Protein AF-A0AAV4JY07-F1 (afdb_monomer_lite)

Organism: NCBI:txid1093978

Radius of gyration: 46.96 Å; chains: 1; bounding box: 105×47×149 Å

Secondary structure (DSSP, 8-state):
--TTS--TTS-HHHHHHHHHHHHHHHHHHHHHHGGGSHHHHHHHTSS--------------------PPPPEEEEE---TT--HHHHHHHHHHHHHHHHHHHTT--TTTSSSEEEPPPPTT-SSPPB--GGGT--HHHHHHHHHHHHHHHHHHHHHHHHHHHHHHHHHHHHHHHHHIIIIIHHHHHHHHHHHHHHHHHHHHHHHHHH-SS-HHHHHHHHHHHTTS-HHHHHHHHHHHHHHHHHHHHHSTTHHHHHHHHHHHHHHHHHHHHHHHIIIIIHHHHHHHHHHHHHHHHHHT-----------SSTTSS--SSS--EEEEEEEEEEETTEEEEEEEEEEEEE-----PPP----PPP---------STHHHHHHHHHHHHHHHHHHHHHHHHHHHHHHHHHHHHHHHHS--GGGTTS-HHHHHHHHHHHHHT-HHHHHHHHHTTTTTSS----------

Foldseek 3Di:
DDPPDDQLLDFPLVVLLVVLLVVLLVVLVCLQCVCVPPVNVVVVPPPPPDDPDDPPPPPPDPPPPPPPDFQKWKQWDDDPPDDPVRRVVQRVLQSQLVSCQSVVHAQVPRQWWKFADDDPPDPDTDTDHVVVVPPPVVVVLVVVVVVVVVVVVVVVVVVVVVLVVVVVVLVVVLCCCSNPVQSVLSNVLSVLSCVLVVVLVVCCVPPQLDPLRVLLVQLQVLVPDDPVSSLVSLLVSLVSLQVRCVVPLCRNLVSVLVSLVSNLVSLVVSLCCLVPPVLVVLVVSLVSLVVSVCVVCPDPDPPPDDDPDPPPPDPDGDQDFGWIWIWHWDADPNDIDIDIIIITMGTDPPDDDDDDDPDDDDDDDDPPDDDDSVVSSVSSVVSSVVSVVSSVSSVVSSVSSVVVSVVSVCQQPVDDPLCVPGRSSLSSSLVSCVRRNHDVSSVSSSPPVVPPPPPDPPPPPPDD

pLDDT: mean 76.57, std 21.3, range [28.28, 97.69]

Structure (mmCIF, N/CA/C/O backbone):
data_AF-A0AAV4JY07-F1
#
_entry.id   AF-A0AAV4JY07-F1
#
loop_
_atom_site.group_PDB
_atom_site.id
_atom_site.type_symbol
_atom_site.label_atom_id
_atom_site.label_alt_id
_atom_site.label_comp_id
_atom_site.label_asym_id
_atom_site.label_entity_id
_atom_site.label_seq_id
_atom_site.pdbx_PDB_ins_code
_atom_site.Cartn_x
_atom_site.Cartn_y
_atom_site.Cartn_z
_atom_site.occupancy
_atom_site.B_iso_or_equiv
_atom_site.auth_seq_id
_atom_site.auth_comp_id
_atom_site.auth_asym_id
_atom_site.auth_atom_id
_atom_site.pdbx_PDB_model_num
ATOM 1 N N . MET A 1 1 ? -24.956 10.022 9.990 1.00 38.38 1 MET A N 1
ATOM 2 C CA . MET A 1 1 ? -24.385 9.078 10.976 1.00 38.38 1 MET A CA 1
ATOM 3 C C . MET A 1 1 ? -22.871 9.190 10.908 1.00 38.38 1 MET A C 1
ATOM 5 O O . MET A 1 1 ? -22.318 8.894 9.862 1.00 38.38 1 MET A O 1
ATOM 9 N N . TRP A 1 2 ? -22.215 9.722 11.941 1.00 38.16 2 TRP A N 1
ATOM 10 C CA . TRP A 1 2 ? -20.755 9.884 11.952 1.00 38.16 2 TRP A CA 1
ATOM 11 C C . TRP A 1 2 ? -20.093 8.589 12.451 1.00 38.16 2 TRP A C 1
ATOM 13 O O . TRP A 1 2 ? -20.262 8.271 13.629 1.00 38.16 2 TRP A O 1
ATOM 23 N N . PRO A 1 3 ? -19.309 7.867 11.629 1.00 50.62 3 PRO A N 1
ATOM 24 C CA . PRO A 1 3 ? -18.544 6.695 12.075 1.00 50.62 3 PRO A CA 1
ATOM 25 C C . PRO A 1 3 ? -17.394 7.042 13.047 1.00 50.62 3 PRO A C 1
ATOM 27 O O . PRO A 1 3 ? -16.673 6.154 13.487 1.00 50.62 3 PRO A O 1
ATOM 30 N N . PHE A 1 4 ? -17.230 8.321 13.413 1.00 55.03 4 PHE A N 1
ATOM 31 C CA . PHE A 1 4 ? -16.169 8.827 14.296 1.00 55.03 4 PHE A CA 1
ATOM 32 C C . PHE A 1 4 ? -16.618 9.143 15.719 1.00 55.03 4 PHE A C 1
ATOM 34 O O . PHE A 1 4 ? -15.862 9.757 16.476 1.00 55.03 4 PHE A O 1
ATOM 41 N N . ARG A 1 5 ? -17.841 8.770 16.110 1.00 64.25 5 ARG A N 1
ATOM 42 C CA . ARG A 1 5 ? -18.231 8.924 17.512 1.00 64.25 5 ARG A CA 1
ATOM 43 C C . ARG A 1 5 ? -17.300 8.047 18.354 1.00 64.25 5 ARG A C 1
ATOM 45 O O . ARG A 1 5 ? -17.190 6.852 18.104 1.00 64.25 5 ARG A O 1
ATOM 52 N N . GLN A 1 6 ? -16.583 8.667 19.292 1.00 72.50 6 GLN A N 1
ATOM 53 C CA . GLN A 1 6 ? -15.641 7.977 20.171 1.00 72.50 6 GLN A CA 1
ATOM 54 C C . GLN A 1 6 ? -16.401 6.923 20.975 1.00 72.50 6 GLN A C 1
ATOM 56 O O . GLN A 1 6 ? -17.137 7.271 21.898 1.00 72.50 6 GLN A O 1
ATOM 61 N N . SER A 1 7 ? -16.232 5.653 20.611 1.00 79.56 7 SER A N 1
ATOM 62 C CA . SER A 1 7 ? -16.696 4.555 21.449 1.00 79.56 7 SER A CA 1
ATOM 63 C C . SER A 1 7 ? -15.873 4.565 22.736 1.00 79.56 7 SER A C 1
ATOM 65 O O . SER A 1 7 ? -14.641 4.571 22.697 1.00 79.56 7 SER A O 1
ATOM 67 N N . LEU A 1 8 ? -16.562 4.619 23.873 1.00 82.25 8 LEU A N 1
ATOM 68 C CA . LEU A 1 8 ? -15.958 4.525 25.203 1.00 82.25 8 LEU A CA 1
ATOM 69 C C . LEU A 1 8 ? -15.681 3.065 25.577 1.00 82.25 8 LEU A C 1
ATOM 71 O O . LEU A 1 8 ? -14.914 2.807 26.498 1.00 82.25 8 LEU A O 1
ATOM 75 N N . GLY A 1 9 ? -16.272 2.115 24.847 1.00 79.00 9 GLY A N 1
ATOM 76 C CA . GLY A 1 9 ? -15.991 0.682 24.948 1.00 79.00 9 GLY A CA 1
ATOM 77 C C . GLY A 1 9 ? -14.680 0.240 24.291 1.00 79.00 9 GLY A C 1
ATOM 78 O O . GLY A 1 9 ? -14.497 -0.952 24.064 1.00 79.00 9 GLY A O 1
ATOM 79 N N . VAL A 1 10 ? -13.782 1.173 23.965 1.00 85.88 10 VAL A N 1
ATOM 80 C CA . VAL A 1 10 ? -12.578 0.940 23.163 1.00 85.88 10 VAL A CA 1
ATOM 81 C C . VAL A 1 10 ? -11.390 1.687 23.790 1.00 85.88 10 VAL A C 1
ATOM 83 O O . VAL A 1 10 ? -11.522 2.851 24.183 1.00 85.88 10 VAL A O 1
ATOM 86 N N . ASP A 1 11 ? -10.227 1.037 23.909 1.00 86.69 11 ASP A N 1
ATOM 87 C CA . ASP A 1 11 ? -9.063 1.643 24.573 1.00 86.69 11 ASP A CA 1
ATOM 88 C C . ASP A 1 11 ? -8.342 2.683 23.689 1.00 86.69 11 ASP A C 1
ATOM 90 O O . ASP A 1 11 ? -8.709 2.949 22.540 1.00 86.69 11 ASP A O 1
ATOM 94 N N . HIS A 1 12 ? -7.309 3.338 24.230 1.00 88.19 12 HIS A N 1
ATOM 95 C CA . HIS A 1 12 ? -6.540 4.324 23.464 1.00 88.19 12 HIS A CA 1
ATOM 96 C C . HIS A 1 12 ? -5.819 3.697 22.256 1.00 88.19 12 HIS A C 1
ATOM 98 O O . HIS A 1 12 ? -5.736 4.323 21.198 1.00 88.19 12 HIS A O 1
ATOM 104 N N . VAL A 1 13 ? -5.284 2.482 22.382 1.00 90.38 13 VAL A N 1
ATOM 105 C CA . VAL A 1 13 ? -4.519 1.834 21.302 1.00 90.38 13 VAL A CA 1
ATOM 106 C C . VAL A 1 13 ? -5.425 1.514 20.123 1.00 90.38 13 VAL A C 1
ATOM 108 O O . VAL A 1 13 ? -5.080 1.776 18.972 1.00 90.38 13 VAL A O 1
ATOM 111 N N . ASP A 1 14 ? -6.639 1.064 20.401 1.00 88.25 14 ASP A N 1
ATOM 112 C CA . ASP A 1 14 ? -7.636 0.866 19.371 1.00 88.25 14 ASP A CA 1
ATOM 113 C C . ASP A 1 14 ? -7.929 2.177 18.640 1.00 88.25 14 ASP A C 1
ATOM 115 O O . ASP A 1 14 ? -8.039 2.174 17.415 1.00 88.25 14 ASP A O 1
ATOM 119 N N . ARG A 1 15 ? -8.015 3.321 19.336 1.00 88.00 15 ARG A N 1
ATOM 120 C CA . ARG A 1 15 ? -8.196 4.621 18.663 1.00 88.00 15 ARG A CA 1
ATOM 121 C C . ARG A 1 15 ? -7.099 4.871 17.631 1.00 88.00 15 ARG A C 1
ATOM 123 O O . ARG A 1 15 ? -7.445 5.274 16.520 1.00 88.00 15 ARG A O 1
ATOM 130 N N . CYS A 1 16 ? -5.839 4.564 17.948 1.00 91.00 16 CYS A N 1
ATOM 131 C CA . CYS A 1 16 ? -4.721 4.642 17.002 1.00 91.00 16 CYS A CA 1
ATOM 132 C C . CYS A 1 16 ? -4.945 3.753 15.769 1.00 91.00 16 CYS A C 1
ATOM 134 O O . CYS A 1 16 ? -4.700 4.207 14.655 1.00 91.00 16 CYS A O 1
ATOM 136 N N . ASN A 1 17 ? -5.507 2.550 15.931 1.00 92.06 17 ASN A N 1
ATOM 137 C CA . ASN A 1 17 ? -5.875 1.699 14.793 1.00 92.06 17 ASN A CA 1
ATOM 138 C C . ASN A 1 17 ? -6.941 2.354 13.889 1.00 92.06 17 ASN A C 1
ATOM 140 O O . ASN A 1 17 ? -6.864 2.235 12.672 1.00 92.06 17 ASN A O 1
ATOM 144 N N . THR A 1 18 ? -7.905 3.107 14.444 1.00 91.56 18 THR A N 1
ATOM 145 C CA . THR A 1 18 ? -8.850 3.908 13.623 1.00 91.56 18 THR A CA 1
ATOM 146 C C . THR A 1 18 ? -8.120 4.916 12.754 1.00 91.56 18 THR A C 1
ATOM 148 O O . THR A 1 18 ? -8.423 5.055 11.574 1.00 91.56 18 THR A O 1
ATOM 151 N N . TRP A 1 19 ? -7.180 5.644 13.358 1.00 93.25 19 TRP A N 1
ATOM 152 C CA . TRP A 1 19 ? -6.409 6.666 12.664 1.00 93.25 19 TRP A CA 1
ATOM 153 C C . TRP A 1 19 ? -5.529 6.048 11.586 1.00 93.25 19 TRP A C 1
ATOM 155 O O . TRP A 1 19 ? -5.430 6.615 10.505 1.00 93.25 19 TRP A O 1
ATOM 165 N N . ALA A 1 20 ? -4.974 4.863 11.837 1.00 94.62 20 ALA A N 1
ATOM 166 C CA . ALA A 1 20 ? -4.243 4.098 10.840 1.00 94.62 20 ALA A CA 1
ATOM 167 C C . ALA A 1 20 ? -5.123 3.691 9.651 1.00 94.62 20 ALA A C 1
ATOM 169 O O . ALA A 1 20 ? -4.729 3.906 8.510 1.00 94.62 20 ALA A O 1
ATOM 170 N N . VAL A 1 21 ? -6.336 3.182 9.897 1.00 95.38 21 VAL A N 1
ATOM 171 C CA . VAL A 1 21 ? -7.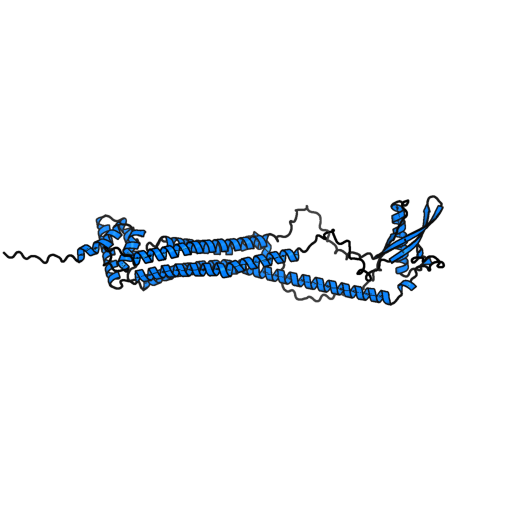299 2.874 8.825 1.00 95.38 21 VAL A CA 1
ATOM 172 C C . VAL A 1 21 ? -7.605 4.125 7.999 1.00 95.38 21 VAL A C 1
ATOM 174 O O . VAL A 1 21 ? -7.559 4.075 6.774 1.00 95.38 21 VAL A O 1
ATOM 177 N N . LEU A 1 22 ? -7.868 5.268 8.643 1.00 94.31 22 LEU A N 1
ATOM 178 C CA . LEU A 1 22 ? -8.117 6.530 7.934 1.00 94.31 22 LEU A CA 1
ATOM 179 C C . LEU A 1 22 ? -6.908 7.007 7.141 1.00 94.31 22 LEU A C 1
ATOM 181 O O . LEU A 1 22 ? -7.064 7.472 6.016 1.00 94.31 22 LEU A O 1
ATOM 185 N N . PHE A 1 23 ? -5.718 6.884 7.720 1.00 95.62 23 PHE A N 1
ATOM 186 C CA . PHE A 1 23 ? -4.469 7.206 7.054 1.00 95.62 23 PHE A CA 1
ATOM 187 C C . PHE A 1 23 ? -4.286 6.348 5.798 1.00 95.62 23 PHE A C 1
ATOM 189 O O . PHE A 1 23 ? -4.018 6.899 4.735 1.00 95.62 23 PHE A O 1
ATOM 196 N N . LEU A 1 24 ? -4.512 5.032 5.878 1.00 95.62 24 LEU A N 1
ATOM 197 C CA . LEU A 1 24 ? -4.428 4.139 4.721 1.00 95.62 24 LEU A CA 1
ATOM 198 C C . LEU A 1 24 ? -5.512 4.433 3.677 1.00 95.62 24 LEU A C 1
ATOM 200 O O . LEU A 1 24 ? -5.208 4.436 2.491 1.00 95.62 24 LEU A O 1
ATOM 204 N N . LEU A 1 25 ? -6.748 4.742 4.082 1.00 96.00 25 LEU A N 1
ATOM 205 C CA . LEU A 1 25 ? -7.805 5.149 3.145 1.00 96.00 25 LEU A CA 1
ATOM 206 C C . LEU A 1 25 ? -7.458 6.457 2.426 1.00 96.00 25 LEU A C 1
ATOM 208 O O . LEU A 1 25 ? -7.647 6.563 1.215 1.00 96.00 25 LEU A O 1
ATOM 212 N N . LEU A 1 26 ? -6.924 7.440 3.154 1.00 95.56 26 LEU A N 1
ATOM 213 C CA . LEU A 1 26 ? -6.463 8.698 2.575 1.00 95.56 26 LEU A CA 1
ATOM 214 C C . LEU A 1 26 ? -5.298 8.454 1.611 1.00 95.56 26 LEU A C 1
ATOM 216 O O . LEU A 1 26 ? -5.281 9.008 0.518 1.00 95.56 26 LEU A O 1
ATOM 220 N N . LEU A 1 27 ? -4.351 7.597 1.985 1.00 94.38 27 LEU A N 1
ATOM 221 C CA . LEU A 1 27 ? -3.203 7.240 1.157 1.00 94.38 27 LEU A CA 1
ATOM 222 C C . LEU A 1 27 ? -3.625 6.468 -0.102 1.00 94.38 27 LEU A C 1
ATOM 224 O O . LEU A 1 27 ? -3.114 6.745 -1.185 1.00 94.38 27 LEU A O 1
ATOM 228 N N . ALA A 1 28 ? -4.596 5.557 0.007 1.00 94.62 28 ALA A N 1
ATOM 229 C CA . ALA A 1 28 ? -5.207 4.869 -1.128 1.00 94.62 28 ALA A CA 1
ATOM 230 C C . ALA A 1 28 ? -5.893 5.866 -2.073 1.00 94.62 28 ALA A C 1
ATOM 232 O O . ALA A 1 28 ? -5.692 5.812 -3.282 1.00 94.62 28 ALA A O 1
ATOM 233 N N . LEU A 1 29 ? -6.641 6.831 -1.529 1.00 94.44 29 LEU A N 1
ATOM 234 C CA . LEU A 1 29 ? -7.277 7.880 -2.322 1.00 94.44 29 LEU A CA 1
ATOM 235 C C . LEU A 1 29 ? -6.239 8.767 -3.023 1.00 94.44 29 LEU A C 1
ATOM 237 O O . LEU A 1 29 ? -6.360 9.016 -4.217 1.00 94.44 29 LEU A O 1
ATOM 241 N N . ILE A 1 30 ? -5.203 9.216 -2.310 1.00 92.88 30 ILE A N 1
ATOM 242 C CA . ILE A 1 30 ? -4.130 10.043 -2.880 1.00 92.88 30 ILE A CA 1
ATOM 243 C C . ILE A 1 30 ? -3.402 9.282 -3.990 1.00 92.88 30 ILE A C 1
ATOM 245 O O . ILE A 1 30 ? -3.210 9.830 -5.070 1.00 92.88 30 ILE A O 1
ATOM 249 N N . THR A 1 31 ? -3.029 8.021 -3.756 1.00 90.75 31 THR A N 1
ATOM 250 C CA . THR A 1 31 ? -2.345 7.192 -4.764 1.00 90.75 31 THR A CA 1
ATOM 251 C C . THR A 1 31 ? -3.223 6.905 -5.979 1.00 90.75 31 THR A C 1
ATOM 253 O O . THR A 1 31 ? -2.700 6.829 -7.088 1.00 90.75 31 THR A O 1
ATOM 256 N N . TRP A 1 32 ? -4.542 6.817 -5.798 1.00 91.50 32 TRP A N 1
ATOM 257 C CA . TRP A 1 32 ? -5.497 6.657 -6.892 1.00 91.50 32 TRP A CA 1
ATOM 258 C C . TRP A 1 32 ? -5.736 7.950 -7.687 1.00 91.50 32 TRP A C 1
ATOM 260 O O . TRP A 1 32 ? -5.899 7.904 -8.904 1.00 91.50 32 TRP A O 1
ATOM 270 N N . LEU A 1 33 ? -5.713 9.113 -7.027 1.00 88.75 33 LEU A N 1
ATOM 271 C CA . LEU A 1 33 ? -5.883 10.425 -7.665 1.00 88.75 33 LEU A CA 1
ATOM 272 C C . LEU A 1 33 ? -4.603 10.950 -8.330 1.00 88.75 33 LEU A C 1
ATOM 274 O O . LEU A 1 33 ? -4.684 11.748 -9.262 1.00 88.75 33 LEU A O 1
ATOM 278 N N . LEU A 1 34 ? -3.426 10.512 -7.880 1.00 84.62 34 LEU A N 1
ATOM 279 C CA . LEU A 1 34 ? -2.129 10.929 -8.418 1.00 84.62 34 LEU A CA 1
ATOM 280 C C . LEU A 1 34 ? -2.011 10.830 -9.956 1.00 84.62 34 LEU A C 1
ATOM 282 O O . LEU A 1 34 ? -1.592 11.813 -10.574 1.00 84.62 34 LEU A O 1
ATOM 286 N N . PRO A 1 35 ? -2.408 9.720 -10.609 1.00 72.25 35 PRO A N 1
ATOM 287 C CA . PRO A 1 35 ? -2.350 9.610 -12.068 1.00 72.25 35 PRO A CA 1
ATOM 288 C C . PRO A 1 35 ? -3.361 10.482 -12.819 1.00 72.25 35 PRO A C 1
ATOM 290 O O . PRO A 1 35 ? -3.183 10.722 -14.011 1.00 72.25 35 PRO A O 1
ATOM 293 N N . LEU A 1 36 ? -4.403 10.981 -12.146 1.00 72.75 36 LEU A N 1
ATOM 294 C CA . LEU A 1 36 ? -5.346 11.947 -12.720 1.00 72.75 36 LEU A CA 1
ATOM 295 C C . LEU A 1 36 ? -4.793 13.378 -12.687 1.00 72.75 36 LEU A C 1
ATOM 297 O O . LEU A 1 36 ? -5.422 14.295 -13.218 1.00 72.75 36 LEU A O 1
ATOM 301 N N . SER A 1 37 ? -3.624 13.591 -12.074 1.00 70.94 37 SER A N 1
ATOM 302 C CA . SER A 1 37 ? -2.978 14.895 -12.099 1.00 70.94 37 SER A CA 1
ATOM 303 C C . SER A 1 37 ? -2.562 15.260 -13.537 1.00 70.94 37 SER A C 1
ATOM 305 O O . SER A 1 37 ? -2.069 14.412 -14.290 1.00 70.94 37 SER A O 1
ATOM 307 N N . PRO A 1 38 ? -2.728 16.529 -13.952 1.00 54.84 38 PRO A N 1
ATOM 308 C CA . PRO A 1 38 ? -2.446 16.974 -15.322 1.00 54.84 38 PRO A CA 1
ATOM 309 C C . PRO A 1 38 ? -0.973 16.800 -15.733 1.00 54.84 38 PRO A C 1
ATOM 311 O O . PRO A 1 38 ? -0.657 16.820 -16.920 1.00 54.84 38 PRO A O 1
ATOM 314 N N . VAL A 1 39 ? -0.077 16.587 -14.764 1.00 56.75 39 VAL A N 1
ATOM 315 C CA . VAL A 1 39 ? 1.349 16.309 -14.982 1.00 56.75 39 VAL A CA 1
ATOM 316 C C . VAL A 1 39 ? 1.583 14.876 -15.487 1.00 56.75 39 VAL A C 1
ATOM 318 O O . VAL A 1 39 ? 2.542 14.637 -16.212 1.00 56.75 39 VAL A O 1
ATOM 321 N N . SER A 1 40 ? 0.702 13.928 -15.153 1.00 49.69 40 SER A N 1
ATOM 322 C CA . SER A 1 40 ? 0.804 12.517 -15.558 1.00 49.69 40 SER A CA 1
ATOM 323 C C . SER A 1 40 ? 0.053 12.218 -16.860 1.00 49.69 40 SER A C 1
ATOM 325 O O . SER A 1 40 ? 0.485 11.381 -17.654 1.00 49.69 40 SER A O 1
ATOM 327 N N . LEU A 1 41 ? -1.054 12.925 -17.120 1.00 45.41 41 LEU A N 1
ATOM 328 C CA . LEU A 1 41 ? -1.885 12.709 -18.312 1.00 45.41 41 LEU A CA 1
ATOM 329 C C . LEU A 1 41 ? -1.154 13.077 -19.617 1.00 45.41 41 LEU A C 1
ATOM 331 O O . LEU A 1 41 ? -1.343 12.424 -20.641 1.00 45.41 41 LEU A O 1
ATOM 335 N N . SER A 1 42 ? -0.264 14.073 -19.569 1.00 44.00 42 SER A N 1
ATOM 336 C CA . SER A 1 42 ? 0.594 14.463 -20.697 1.00 44.00 42 SER A CA 1
ATOM 337 C C . SER A 1 42 ? 1.643 13.401 -21.063 1.00 44.00 42 SER A C 1
ATOM 339 O O . SER A 1 42 ? 2.140 13.405 -22.187 1.00 44.00 42 SER A O 1
ATOM 341 N N . GLN A 1 43 ? 1.946 12.463 -20.157 1.00 47.09 43 GLN A N 1
ATOM 342 C CA . GLN A 1 43 ? 2.835 11.320 -20.405 1.00 47.09 43 GLN A CA 1
ATOM 343 C C . GLN A 1 43 ? 2.080 10.056 -20.817 1.00 47.09 43 GLN A C 1
ATOM 345 O O . GLN A 1 43 ? 2.541 9.338 -21.701 1.00 47.09 43 GLN A O 1
ATOM 350 N N . ALA A 1 44 ? 0.915 9.793 -20.217 1.00 43.00 44 ALA A N 1
ATOM 351 C CA . ALA A 1 44 ? 0.084 8.639 -20.568 1.00 43.00 44 ALA A CA 1
ATOM 352 C C . ALA A 1 44 ? -0.565 8.768 -21.962 1.00 43.00 44 ALA A C 1
ATOM 354 O O . ALA A 1 44 ? -0.866 7.759 -22.593 1.00 43.00 44 ALA A O 1
ATOM 355 N N . MET A 1 45 ? -0.754 9.999 -22.458 1.00 38.91 45 MET A N 1
ATOM 356 C CA . MET A 1 45 ? -1.304 10.294 -23.790 1.00 38.91 45 MET A CA 1
ATOM 357 C C . MET A 1 45 ? -0.253 10.797 -24.793 1.00 38.91 45 MET A C 1
ATOM 359 O O . MET A 1 45 ? -0.594 11.499 -25.747 1.00 38.91 45 MET A O 1
ATOM 363 N N . ALA A 1 46 ? 1.026 10.444 -24.629 1.00 37.03 46 ALA A N 1
ATOM 364 C CA . ALA A 1 46 ? 1.959 10.549 -25.749 1.00 37.03 46 ALA A CA 1
ATOM 365 C C . ALA A 1 46 ? 1.513 9.546 -26.844 1.00 37.03 46 ALA A C 1
ATOM 367 O O . ALA A 1 46 ? 1.294 8.370 -26.539 1.00 37.03 46 ALA A O 1
ATOM 368 N N . PRO A 1 47 ? 1.316 9.975 -28.103 1.00 40.34 47 PRO A N 1
ATOM 369 C CA . PRO A 1 47 ? 0.586 9.212 -29.112 1.00 40.34 47 PRO A CA 1
ATOM 370 C C . PRO A 1 47 ? 1.418 8.029 -29.631 1.00 40.34 47 PRO A C 1
ATOM 372 O O . PRO A 1 47 ? 2.118 8.131 -30.631 1.00 40.34 47 PRO A O 1
ATOM 375 N N . GLY A 1 48 ? 1.339 6.894 -28.937 1.00 38.75 48 GLY A N 1
ATOM 376 C CA . GLY A 1 48 ? 1.742 5.571 -29.435 1.00 38.75 48 GLY A CA 1
ATOM 377 C C . GLY A 1 48 ? 0.548 4.666 -29.758 1.00 38.75 48 GLY A C 1
ATOM 378 O O . GLY A 1 48 ? 0.672 3.732 -30.543 1.00 38.75 48 GLY A O 1
ATOM 379 N N . TYR A 1 49 ? -0.632 4.982 -29.219 1.00 35.84 49 TYR A N 1
ATOM 380 C CA . TYR A 1 49 ? -1.893 4.328 -29.557 1.00 35.84 49 TYR A CA 1
ATOM 381 C C . TYR A 1 49 ? -2.505 4.984 -30.799 1.00 35.84 49 TYR A C 1
ATOM 383 O O . TYR A 1 49 ? -3.535 5.651 -30.733 1.00 35.84 49 TYR A O 1
ATOM 391 N N . THR A 1 50 ? -1.874 4.790 -31.957 1.00 36.00 50 THR A N 1
ATOM 392 C CA . THR A 1 50 ? -2.684 4.682 -33.172 1.00 36.00 50 THR A CA 1
ATOM 393 C C . THR A 1 50 ? -3.146 3.241 -33.250 1.00 36.00 50 THR A C 1
ATOM 395 O O . THR A 1 50 ? -2.373 2.300 -33.070 1.00 36.00 50 THR A O 1
ATOM 398 N N . ALA A 1 51 ? -4.458 3.097 -33.402 1.00 36.69 51 ALA A N 1
ATOM 399 C CA . ALA A 1 51 ? -5.137 1.848 -33.657 1.00 36.69 51 ALA A CA 1
ATOM 400 C C . ALA A 1 51 ? -4.353 0.993 -34.659 1.00 36.69 51 ALA A C 1
ATOM 402 O O . ALA A 1 51 ? -3.714 1.530 -35.561 1.00 36.69 51 ALA A O 1
ATOM 403 N N . LYS A 1 52 ? -4.471 -0.332 -34.524 1.00 36.12 52 LYS A N 1
ATOM 404 C CA . LYS A 1 52 ? -4.277 -1.283 -35.623 1.00 36.12 52 LYS A CA 1
ATOM 405 C C . LYS A 1 52 ? -4.971 -0.739 -36.880 1.00 36.12 52 LYS A C 1
ATOM 407 O O . LYS A 1 52 ? -6.152 -0.994 -37.090 1.00 36.12 52 LYS A O 1
ATOM 412 N N . SER A 1 53 ? -4.259 0.027 -37.692 1.00 33.22 53 SER A N 1
ATOM 413 C CA . SER A 1 53 ? -4.573 0.200 -39.092 1.00 33.22 53 SER A CA 1
ATOM 414 C C . SER A 1 53 ? -4.031 -1.043 -39.772 1.00 33.22 53 SER A C 1
ATOM 416 O O . SER A 1 53 ? -2.858 -1.398 -39.651 1.00 33.22 53 SER A O 1
ATOM 418 N N . GLU A 1 54 ? -4.943 -1.763 -40.410 1.00 31.42 54 GLU A N 1
ATOM 419 C CA . GLU A 1 54 ? -4.624 -2.833 -41.340 1.00 31.42 54 GLU A CA 1
ATOM 420 C C . GLU A 1 54 ? -3.513 -2.381 -42.301 1.00 31.42 54 GLU A C 1
ATOM 422 O O . GLU A 1 54 ? -3.461 -1.201 -42.672 1.00 31.42 54 GLU A O 1
ATOM 427 N N . PRO A 1 55 ? -2.616 -3.288 -42.719 1.00 33.56 55 PRO A N 1
ATOM 428 C CA . PRO A 1 55 ? -1.592 -2.949 -43.685 1.00 33.56 55 PRO A CA 1
ATOM 429 C C . PRO A 1 55 ? -2.282 -2.651 -45.016 1.00 33.56 55 PRO A C 1
ATOM 431 O O . PRO A 1 55 ? -2.625 -3.556 -45.776 1.00 33.56 55 PRO A O 1
ATOM 434 N N . ILE A 1 56 ? -2.489 -1.366 -45.305 1.00 30.38 56 ILE A N 1
ATOM 435 C CA . ILE A 1 56 ? -2.759 -0.913 -46.661 1.00 30.38 56 ILE A CA 1
ATOM 436 C C . ILE A 1 56 ? -1.505 -1.257 -47.452 1.00 30.38 56 ILE A C 1
ATOM 438 O O . ILE A 1 56 ? -0.441 -0.666 -47.281 1.00 30.38 56 ILE A O 1
ATOM 442 N N . MET A 1 57 ? -1.662 -2.280 -48.280 1.00 36.78 57 MET A N 1
ATOM 443 C CA . MET A 1 57 ? -0.733 -2.727 -49.295 1.00 36.78 57 MET A CA 1
ATOM 444 C C . MET A 1 57 ? -0.570 -1.594 -50.316 1.00 36.78 57 MET A C 1
ATOM 446 O O . MET A 1 57 ? -1.212 -1.579 -51.362 1.00 36.78 57 MET A O 1
ATOM 450 N N . SER A 1 58 ? 0.253 -0.598 -49.996 1.00 30.88 58 SER A N 1
ATOM 451 C CA . SER A 1 58 ? 0.731 0.369 -50.972 1.00 30.88 58 SER A CA 1
ATOM 452 C C . SER A 1 58 ? 1.759 -0.340 -51.846 1.00 30.88 58 SER A C 1
ATOM 454 O O . SER A 1 58 ? 2.910 -0.556 -51.466 1.00 30.88 58 SER A O 1
ATOM 456 N N . GLN A 1 59 ? 1.296 -0.750 -53.027 1.00 35.06 59 GLN A N 1
ATOM 457 C CA . GLN A 1 59 ? 2.135 -1.039 -54.182 1.00 35.06 59 GLN A CA 1
ATOM 458 C C . GLN A 1 59 ? 3.097 0.136 -54.388 1.00 35.06 59 GLN A C 1
ATOM 460 O O . GLN A 1 59 ? 2.740 1.160 -54.964 1.00 35.06 59 GLN A O 1
ATOM 465 N N . ALA A 1 60 ? 4.323 -0.012 -53.897 1.00 33.06 60 ALA A N 1
ATOM 466 C CA . ALA A 1 60 ? 5.451 0.727 -54.419 1.00 33.06 60 ALA A CA 1
ATOM 467 C C . ALA A 1 60 ? 5.790 0.090 -55.769 1.00 33.06 60 ALA A C 1
ATOM 469 O O . ALA A 1 60 ? 6.291 -1.036 -55.832 1.00 33.06 60 ALA A O 1
ATOM 470 N N . GLU A 1 61 ? 5.462 0.800 -56.847 1.00 31.28 61 GLU A N 1
ATOM 471 C CA . GLU A 1 61 ? 6.048 0.554 -58.161 1.00 31.28 61 GLU A CA 1
ATOM 472 C C . GLU A 1 61 ? 7.574 0.427 -58.017 1.00 31.28 61 GLU A C 1
ATOM 474 O O . GLU A 1 61 ? 8.184 1.154 -57.221 1.00 31.28 61 GLU A O 1
ATOM 479 N N . PRO A 1 62 ? 8.223 -0.497 -58.745 1.00 33.78 62 PRO A N 1
ATOM 480 C CA . PRO A 1 62 ? 9.658 -0.674 -58.644 1.00 33.78 62 PRO A CA 1
ATOM 481 C C . PRO A 1 62 ? 10.340 0.592 -59.160 1.00 33.78 62 PRO A C 1
ATOM 483 O O . PRO A 1 62 ? 10.443 0.812 -60.366 1.00 33.78 62 PRO A O 1
ATOM 486 N N . ALA A 1 63 ? 10.823 1.420 -58.231 1.00 34.31 63 ALA A N 1
ATOM 487 C CA . ALA A 1 63 ? 11.743 2.501 -58.527 1.00 34.31 63 ALA A CA 1
ATOM 488 C C . ALA A 1 63 ? 12.923 1.899 -59.293 1.00 34.31 63 ALA A C 1
ATOM 490 O O . ALA A 1 63 ? 13.742 1.151 -58.751 1.00 34.31 63 ALA A O 1
ATOM 491 N N . GLN A 1 64 ? 12.944 2.189 -60.589 1.00 35.50 64 GLN A N 1
ATOM 492 C CA . GLN A 1 64 ? 13.980 1.810 -61.523 1.00 35.50 64 GLN A CA 1
ATOM 493 C C . GLN A 1 64 ? 15.318 2.229 -60.910 1.00 35.50 64 GLN A C 1
ATOM 495 O O . GLN A 1 64 ? 15.602 3.411 -60.719 1.00 35.50 64 GLN A O 1
ATOM 500 N N . LYS A 1 65 ? 16.094 1.223 -60.504 1.00 35.75 65 LYS A N 1
ATOM 501 C CA . LYS A 1 65 ? 17.374 1.346 -59.813 1.00 35.75 65 LYS A CA 1
ATOM 502 C C . LYS A 1 65 ? 18.377 1.973 -60.776 1.00 35.75 65 LYS A C 1
ATOM 504 O O . LYS A 1 65 ? 19.153 1.272 -61.418 1.00 35.75 65 LYS A O 1
ATOM 509 N N . VAL A 1 66 ? 18.345 3.297 -60.899 1.00 38.91 66 VAL A N 1
ATOM 510 C CA . VAL A 1 66 ? 19.419 4.062 -61.525 1.00 38.91 66 VAL A CA 1
ATOM 511 C C . VAL A 1 66 ? 20.650 3.815 -60.654 1.00 38.91 66 VAL A C 1
ATOM 513 O O . VAL A 1 66 ? 20.772 4.374 -59.563 1.00 38.91 66 VAL A O 1
ATOM 516 N N . ARG A 1 67 ? 21.518 2.889 -61.089 1.00 41.19 67 ARG A N 1
ATOM 517 C CA . ARG A 1 67 ? 22.859 2.673 -60.532 1.00 41.19 67 ARG A CA 1
ATOM 518 C C . ARG A 1 67 ? 23.563 4.030 -60.575 1.00 41.19 67 ARG A C 1
ATOM 520 O O . ARG A 1 67 ? 24.041 4.433 -61.629 1.00 41.19 67 ARG A O 1
ATOM 527 N N . ARG A 1 68 ? 23.609 4.756 -59.455 1.00 47.53 68 ARG A N 1
ATOM 528 C CA . ARG A 1 68 ? 24.592 5.831 -59.318 1.00 47.53 68 ARG A CA 1
ATOM 529 C C . ARG A 1 68 ? 25.966 5.154 -59.305 1.00 47.53 68 ARG A C 1
ATOM 531 O O . ARG A 1 68 ? 26.140 4.227 -58.508 1.00 47.53 68 ARG A O 1
ATOM 538 N N . PRO A 1 69 ? 26.893 5.528 -60.198 1.00 56.50 69 PRO A N 1
ATOM 539 C CA . PRO A 1 69 ? 28.237 4.975 -60.174 1.00 56.50 69 PRO A CA 1
ATOM 540 C C . PRO A 1 69 ? 28.897 5.309 -58.833 1.00 56.50 69 PRO A C 1
ATOM 542 O O . PRO A 1 69 ? 28.770 6.427 -58.331 1.00 56.50 69 PRO A O 1
ATOM 545 N N . THR A 1 70 ? 29.551 4.321 -58.227 1.00 63.50 70 THR A N 1
ATOM 546 C CA . THR A 1 70 ? 30.291 4.471 -56.971 1.00 63.50 70 THR A CA 1
ATOM 547 C C . THR A 1 70 ? 31.381 5.521 -57.173 1.00 63.50 70 THR A C 1
ATOM 549 O O . THR A 1 70 ? 32.254 5.340 -58.019 1.00 63.50 70 THR A O 1
ATOM 552 N N . ARG A 1 71 ? 31.332 6.631 -56.431 1.00 80.00 71 ARG A N 1
ATOM 553 C CA . ARG A 1 71 ? 32.339 7.694 -56.524 1.00 80.00 71 ARG A CA 1
ATOM 554 C C . ARG A 1 71 ? 33.478 7.415 -55.550 1.00 80.00 71 ARG A C 1
ATOM 556 O O . ARG A 1 71 ? 33.233 7.093 -54.391 1.00 80.00 71 ARG A O 1
ATOM 563 N N . TYR A 1 72 ? 34.712 7.577 -56.004 1.00 85.06 72 TYR A N 1
ATOM 564 C CA . TYR A 1 72 ? 35.911 7.509 -55.171 1.00 85.06 72 TYR A CA 1
ATOM 565 C C . TYR A 1 72 ? 36.499 8.902 -54.967 1.00 85.06 72 TYR A C 1
ATOM 567 O O . TYR A 1 72 ? 36.339 9.756 -55.834 1.00 85.06 72 TYR A O 1
ATOM 575 N N . VAL A 1 73 ? 37.189 9.115 -53.846 1.00 90.31 73 VAL A N 1
ATOM 576 C CA . VAL A 1 73 ? 37.993 10.316 -53.558 1.00 90.31 73 VAL A CA 1
ATOM 577 C C . VAL A 1 73 ? 39.461 9.917 -53.466 1.00 90.31 73 VAL A C 1
ATOM 579 O O . VAL A 1 73 ? 39.790 8.862 -52.916 1.00 90.31 73 VAL A O 1
ATOM 582 N N . ALA A 1 74 ? 40.339 10.752 -54.023 1.00 91.50 74 ALA A N 1
ATOM 583 C CA . ALA A 1 74 ? 41.778 10.521 -54.059 1.00 91.50 74 ALA A CA 1
ATOM 584 C C . ALA A 1 74 ? 42.508 11.380 -53.021 1.00 91.50 74 ALA A C 1
ATOM 586 O O . ALA A 1 74 ? 42.457 12.604 -53.079 1.00 91.50 74 ALA A O 1
ATOM 587 N N . ASN A 1 75 ? 43.264 10.738 -52.131 1.00 92.56 75 ASN A N 1
ATOM 588 C CA . ASN A 1 75 ? 44.179 11.402 -51.206 1.00 92.56 75 ASN A CA 1
ATOM 589 C C . ASN A 1 75 ? 45.621 11.140 -51.647 1.00 92.56 75 ASN A C 1
ATOM 591 O O . ASN A 1 75 ? 46.156 10.049 -51.444 1.00 92.56 75 ASN A O 1
ATOM 595 N N . CYS A 1 76 ? 46.242 12.138 -52.277 1.00 93.38 76 CYS A N 1
ATOM 596 C CA . CYS A 1 76 ? 47.593 12.040 -52.831 1.00 93.38 76 CYS A CA 1
ATOM 597 C C . CYS A 1 76 ? 48.664 12.603 -51.898 1.00 93.38 76 CYS A C 1
ATOM 599 O O . CYS A 1 76 ? 48.497 13.690 -51.336 1.00 93.38 76 CYS A O 1
ATOM 601 N N . TRP A 1 77 ? 49.793 11.898 -51.811 1.00 93.50 77 TRP A N 1
ATOM 602 C CA . TRP A 1 77 ? 50.994 12.329 -51.104 1.00 93.50 77 TRP A CA 1
ATOM 603 C C . TRP A 1 77 ? 51.708 13.424 -51.903 1.00 93.50 77 TRP A C 1
ATOM 605 O O . TRP A 1 77 ? 52.513 13.145 -52.788 1.00 93.50 77 TRP A O 1
ATOM 615 N N . CYS A 1 78 ? 51.386 14.683 -51.609 1.00 91.56 78 CYS A N 1
ATOM 616 C CA . CYS A 1 78 ? 51.960 15.838 -52.299 1.00 91.56 78 CYS A CA 1
ATOM 617 C C . CYS A 1 78 ? 53.282 16.296 -51.642 1.00 91.56 78 CYS A C 1
ATOM 619 O O . CYS A 1 78 ? 53.444 16.142 -50.430 1.00 91.56 78 CYS A O 1
ATOM 621 N N . PRO A 1 79 ? 54.225 16.897 -52.392 1.00 90.12 79 PRO A N 1
ATOM 622 C CA . PRO A 1 79 ? 55.458 17.449 -51.836 1.00 90.12 79 PRO A CA 1
ATOM 623 C C . PRO A 1 79 ? 55.190 18.619 -50.885 1.00 90.12 79 PRO A C 1
ATOM 625 O O . PRO A 1 79 ? 54.249 19.385 -51.086 1.00 90.12 79 PRO A O 1
ATOM 628 N N . ALA A 1 80 ? 56.070 18.822 -49.903 1.00 88.38 80 ALA A N 1
ATOM 629 C CA . ALA A 1 80 ? 55.916 19.873 -48.892 1.00 88.38 80 ALA A CA 1
ATOM 630 C C . ALA A 1 80 ? 55.879 21.302 -49.475 1.00 88.38 80 ALA A C 1
ATOM 632 O O . ALA A 1 80 ? 55.308 22.202 -48.871 1.00 88.38 80 ALA A O 1
ATOM 633 N N . GLN A 1 81 ? 56.460 21.515 -50.660 1.00 90.25 81 GLN A N 1
ATOM 634 C CA . GLN A 1 81 ? 56.444 22.799 -51.364 1.00 90.25 81 GLN A CA 1
ATOM 635 C C . GLN A 1 81 ? 55.110 23.129 -52.066 1.00 90.25 81 GLN A C 1
ATOM 637 O O . GLN A 1 81 ? 54.971 24.215 -52.629 1.00 90.25 81 GLN A O 1
ATOM 642 N N . PHE A 1 82 ? 54.134 22.213 -52.090 1.00 91.12 82 PHE A N 1
ATOM 643 C CA . PHE A 1 82 ? 52.827 22.477 -52.697 1.00 91.12 82 PHE A CA 1
ATOM 644 C C . PHE A 1 82 ? 51.960 23.352 -51.784 1.00 91.12 82 PHE A C 1
ATOM 646 O O . PHE A 1 82 ? 51.842 23.116 -50.586 1.00 91.12 82 PHE A O 1
ATOM 653 N N . THR A 1 83 ? 51.298 24.353 -52.368 1.00 90.88 83 THR A N 1
ATOM 654 C CA . THR A 1 83 ? 50.268 25.136 -51.674 1.00 90.88 83 THR A CA 1
ATOM 655 C C . THR A 1 83 ? 48.979 24.319 -51.564 1.00 90.88 83 THR A C 1
ATOM 657 O O . THR A 1 83 ? 48.771 23.372 -52.324 1.00 90.88 83 THR A O 1
ATOM 660 N N . ALA A 1 84 ? 48.061 24.722 -50.681 1.00 88.12 84 ALA A N 1
ATOM 661 C CA . ALA A 1 84 ? 46.762 24.057 -50.538 1.00 88.12 84 ALA A CA 1
ATOM 662 C C . ALA A 1 84 ? 45.986 23.953 -51.869 1.00 88.12 84 ALA A C 1
ATOM 664 O O . ALA A 1 84 ? 45.347 22.939 -52.134 1.00 88.12 84 ALA A O 1
ATOM 665 N N . ALA A 1 85 ? 46.101 24.958 -52.746 1.00 87.69 85 ALA A N 1
ATOM 666 C CA . ALA A 1 85 ? 45.488 24.932 -54.073 1.00 87.69 85 ALA A CA 1
ATOM 667 C C . ALA A 1 85 ? 46.116 23.867 -54.994 1.00 87.69 85 ALA A C 1
ATOM 669 O O . ALA A 1 85 ? 45.393 23.176 -55.709 1.00 87.69 85 ALA A O 1
ATOM 670 N N . HIS A 1 86 ? 47.443 23.686 -54.955 1.00 89.31 86 HIS A N 1
ATOM 671 C CA . HIS A 1 86 ? 48.119 22.624 -55.711 1.00 89.31 86 HIS A CA 1
ATOM 672 C C . HIS A 1 86 ? 47.757 21.229 -55.186 1.00 89.31 86 HIS A C 1
ATOM 674 O O . HIS A 1 86 ? 47.578 20.309 -55.984 1.00 89.31 86 HIS A O 1
ATOM 680 N N . VAL A 1 87 ? 47.599 21.074 -53.868 1.00 90.31 87 VAL A N 1
ATOM 681 C CA . VAL A 1 87 ? 47.134 19.822 -53.250 1.00 90.31 87 VAL A CA 1
ATOM 682 C C . VAL A 1 87 ? 45.705 19.501 -53.697 1.00 90.31 87 VAL A C 1
ATOM 684 O O . VAL A 1 87 ? 45.467 18.416 -54.220 1.00 90.31 87 VAL A O 1
ATOM 687 N N . ALA A 1 88 ? 44.782 20.464 -53.597 1.00 89.44 88 ALA A N 1
ATOM 688 C CA . ALA A 1 88 ? 43.392 20.286 -54.018 1.00 89.44 88 ALA A CA 1
ATOM 689 C C . ALA A 1 88 ? 43.267 19.970 -55.519 1.00 89.44 88 ALA A C 1
ATOM 691 O O . ALA A 1 88 ? 42.515 19.076 -55.904 1.00 89.44 88 ALA A O 1
ATOM 692 N N . TYR A 1 89 ? 44.044 20.650 -56.370 1.00 91.88 89 TYR A N 1
ATOM 693 C CA . TYR A 1 89 ? 44.111 20.339 -57.800 1.00 91.88 89 TYR A CA 1
ATOM 694 C C . TYR A 1 89 ? 44.601 18.907 -58.047 1.00 91.88 89 TYR A C 1
ATOM 696 O O . TYR A 1 89 ? 44.028 18.189 -58.862 1.00 91.88 89 TYR A O 1
ATOM 704 N N . THR A 1 90 ? 45.636 18.477 -57.320 1.00 91.50 90 THR A N 1
ATOM 705 C CA . THR A 1 90 ? 46.205 17.128 -57.438 1.00 91.50 90 THR A CA 1
ATOM 706 C C . THR A 1 90 ? 45.189 16.059 -57.045 1.00 91.50 90 THR A C 1
ATOM 708 O O . THR A 1 90 ? 44.988 15.107 -57.793 1.00 91.50 90 THR A O 1
ATOM 711 N N . HIS A 1 91 ? 44.498 16.239 -55.915 1.00 92.81 91 HIS A N 1
ATOM 712 C CA . HIS A 1 91 ? 43.423 15.339 -55.485 1.00 92.81 91 HIS A CA 1
ATOM 713 C C . HIS A 1 91 ? 42.311 15.272 -56.532 1.00 92.81 91 HIS A C 1
ATOM 715 O O . HIS A 1 91 ? 41.968 14.180 -56.974 1.00 92.81 91 HIS A O 1
ATOM 721 N N . GLY A 1 92 ? 41.824 16.421 -57.009 1.00 90.19 92 GLY A N 1
ATOM 722 C CA . GLY A 1 92 ? 40.732 16.480 -57.982 1.00 90.19 92 GLY A CA 1
ATOM 723 C C . GLY A 1 92 ? 41.070 15.865 -59.345 1.00 90.19 92 GLY A C 1
ATOM 724 O O . GLY A 1 92 ? 40.244 15.168 -59.928 1.00 90.19 92 GLY A O 1
ATOM 725 N N . VAL A 1 93 ? 42.285 16.076 -59.855 1.00 92.81 93 VAL A N 1
ATOM 726 C CA . VAL A 1 93 ? 42.722 15.525 -61.151 1.00 92.81 93 VAL A CA 1
ATOM 727 C C . VAL A 1 93 ? 42.891 14.007 -61.081 1.00 92.81 93 VAL A C 1
ATOM 729 O O . VAL A 1 93 ? 42.448 13.299 -61.987 1.00 92.81 93 VAL A O 1
ATOM 732 N N . CYS A 1 94 ? 43.476 13.494 -59.996 1.00 91.94 94 CYS A N 1
ATOM 733 C CA . CYS A 1 94 ? 43.645 12.056 -59.796 1.00 91.94 94 CYS A CA 1
ATOM 734 C C . CYS A 1 94 ? 42.309 11.360 -59.494 1.00 91.94 94 CYS A C 1
ATOM 736 O O . CYS A 1 94 ? 42.034 10.304 -60.062 1.00 91.94 94 CYS A O 1
ATOM 738 N N . GLU A 1 95 ? 41.447 11.975 -58.674 1.00 91.44 95 GLU A N 1
ATOM 739 C CA . GLU A 1 95 ? 40.060 11.547 -58.452 1.00 91.44 95 GLU A CA 1
ATOM 740 C C . GLU A 1 95 ? 39.294 11.461 -59.777 1.00 91.44 95 GLU A C 1
ATOM 742 O O . GLU A 1 95 ? 38.649 10.451 -60.065 1.00 91.44 95 GLU A O 1
ATOM 747 N N . GLY A 1 96 ? 39.378 12.515 -60.593 1.00 88.25 96 GLY A N 1
ATOM 748 C CA . GLY A 1 96 ? 38.710 12.592 -61.886 1.00 88.25 96 GLY A CA 1
ATOM 749 C C . GLY A 1 96 ? 39.170 11.494 -62.840 1.00 88.25 96 GLY A C 1
ATOM 750 O O . GLY A 1 96 ? 38.334 10.838 -63.453 1.00 88.25 96 GLY A O 1
ATOM 751 N N . ALA A 1 97 ? 40.480 11.242 -62.920 1.00 88.69 97 ALA A N 1
ATOM 752 C CA . ALA A 1 97 ? 41.031 10.172 -63.747 1.00 88.69 97 ALA A CA 1
ATOM 753 C C . ALA A 1 97 ? 40.541 8.784 -63.317 1.00 88.69 97 ALA A C 1
ATOM 755 O O . ALA A 1 97 ? 40.118 7.994 -64.159 1.00 88.69 97 ALA A O 1
ATOM 756 N N . PHE A 1 98 ? 40.545 8.497 -62.015 1.00 87.62 98 PHE A N 1
ATOM 757 C CA . PHE A 1 98 ? 40.152 7.186 -61.500 1.00 87.62 98 PHE A CA 1
ATOM 758 C C . PHE A 1 98 ? 38.661 6.918 -61.701 1.00 87.62 98 PHE A C 1
ATOM 760 O O . PHE A 1 98 ? 38.282 5.871 -62.220 1.00 87.62 98 PHE A O 1
ATOM 767 N N . ASN A 1 99 ? 37.813 7.897 -61.373 1.00 87.75 99 ASN A N 1
ATOM 768 C CA . ASN A 1 99 ? 36.375 7.788 -61.600 1.00 87.75 99 ASN A CA 1
ATOM 769 C C . ASN A 1 99 ? 36.031 7.733 -63.099 1.00 87.75 99 ASN A C 1
ATOM 771 O O . ASN A 1 99 ? 35.085 7.048 -63.475 1.00 87.75 99 ASN A O 1
ATOM 775 N N . PHE A 1 100 ? 36.777 8.421 -63.970 1.00 84.56 100 PHE A N 1
ATOM 776 C CA . PHE A 1 100 ? 36.580 8.338 -65.421 1.00 84.56 100 PHE A CA 1
ATOM 777 C C . PHE A 1 100 ? 36.855 6.924 -65.949 1.00 84.56 100 PHE A C 1
ATOM 779 O O . PHE A 1 100 ? 36.018 6.369 -66.658 1.00 84.56 100 PHE A O 1
ATOM 786 N N . ILE A 1 101 ? 37.975 6.318 -65.542 1.00 82.81 101 ILE A N 1
ATOM 787 C CA . ILE A 1 101 ? 38.352 4.957 -65.953 1.00 82.81 101 ILE A CA 1
ATOM 788 C C . ILE A 1 101 ? 37.364 3.922 -65.396 1.00 82.81 101 ILE A C 1
ATOM 790 O O . ILE A 1 101 ? 36.910 3.050 -66.133 1.00 82.81 101 ILE A O 1
ATOM 794 N N . LEU A 1 102 ? 36.955 4.049 -64.128 1.00 79.88 102 LEU A N 1
ATOM 795 C CA . LEU A 1 102 ? 35.954 3.160 -63.519 1.00 79.88 102 LEU A CA 1
ATOM 796 C C . LEU A 1 102 ? 34.587 3.208 -64.209 1.00 79.88 102 LEU A C 1
ATOM 798 O O . LEU A 1 102 ? 33.860 2.220 -64.198 1.00 79.88 102 LEU A O 1
ATOM 802 N N . ASN A 1 103 ? 34.235 4.341 -64.814 1.00 78.62 103 ASN A N 1
ATOM 803 C CA . ASN A 1 103 ? 32.997 4.496 -65.573 1.00 78.62 103 ASN A CA 1
ATOM 804 C C . ASN A 1 103 ? 33.119 4.014 -67.034 1.00 78.62 103 ASN A C 1
ATOM 806 O O . ASN A 1 103 ? 32.251 4.324 -67.848 1.00 78.62 103 ASN A O 1
ATOM 810 N N . GLY A 1 104 ? 34.178 3.269 -67.373 1.00 75.19 104 GLY A N 1
ATOM 811 C CA . GLY A 1 104 ? 34.413 2.721 -68.712 1.00 75.19 104 GLY A CA 1
ATOM 812 C C . GLY A 1 104 ? 35.122 3.681 -69.671 1.00 75.19 104 GLY A C 1
ATOM 813 O O . GLY A 1 104 ? 35.175 3.421 -70.871 1.00 75.19 104 GLY A O 1
ATOM 814 N N . GLY A 1 105 ? 35.657 4.797 -69.168 1.00 78.44 105 GLY A N 1
ATOM 815 C CA . GLY A 1 105 ? 36.481 5.710 -69.953 1.00 78.44 105 GLY A CA 1
ATOM 816 C C . GLY A 1 105 ? 37.834 5.092 -70.314 1.00 78.44 105 GLY A C 1
ATOM 817 O O . GLY A 1 105 ? 38.431 4.351 -69.532 1.00 78.44 105 GLY A O 1
ATOM 818 N N . ASN A 1 106 ? 38.351 5.416 -71.499 1.00 80.69 106 ASN A N 1
ATOM 819 C CA . ASN A 1 106 ? 39.647 4.913 -71.941 1.00 80.69 106 ASN A CA 1
ATOM 820 C C . ASN A 1 106 ? 40.791 5.570 -71.141 1.00 80.69 106 ASN A C 1
ATOM 822 O O . ASN A 1 106 ? 40.888 6.796 -71.071 1.00 80.69 106 ASN A O 1
ATOM 826 N N . ALA A 1 107 ? 41.700 4.772 -70.572 1.00 76.56 107 ALA A N 1
ATOM 827 C CA . ALA A 1 107 ? 42.798 5.258 -69.731 1.00 76.56 107 ALA A CA 1
ATOM 828 C C . ALA A 1 107 ? 43.740 6.248 -70.447 1.00 76.56 107 ALA A C 1
ATOM 830 O O . ALA A 1 107 ? 44.364 7.085 -69.795 1.00 76.56 107 ALA A O 1
ATOM 831 N N . SER A 1 108 ? 43.829 6.199 -71.783 1.00 76.06 108 SER A N 1
ATOM 832 C CA . SER A 1 108 ? 44.616 7.159 -72.571 1.00 76.06 108 SER A CA 1
ATOM 833 C C . SER A 1 108 ? 44.003 8.561 -72.643 1.00 76.06 108 SER A C 1
ATOM 835 O O . SER A 1 108 ? 44.723 9.518 -72.921 1.00 76.06 108 SER A O 1
ATOM 837 N N . GLU A 1 109 ? 42.694 8.683 -72.413 1.00 81.56 109 GLU A N 1
ATOM 838 C CA . GLU A 1 109 ? 41.931 9.939 -72.483 1.00 81.56 109 GLU A CA 1
ATOM 839 C C . GLU A 1 109 ? 41.697 10.564 -71.101 1.00 81.56 109 GLU A C 1
ATOM 841 O O . GLU A 1 109 ? 41.184 11.678 -70.992 1.00 81.56 109 GLU A O 1
ATOM 846 N N . ALA A 1 110 ? 42.091 9.863 -70.035 1.00 84.00 110 ALA A N 1
ATOM 847 C CA . ALA A 1 110 ? 41.943 10.342 -68.674 1.00 84.00 110 ALA A CA 1
ATOM 848 C C . ALA A 1 110 ? 42.795 11.608 -68.419 1.00 84.00 110 ALA A C 1
ATOM 850 O O . ALA A 1 110 ? 43.907 11.740 -68.943 1.00 84.00 110 ALA A O 1
ATOM 851 N N . PRO A 1 111 ? 42.327 12.534 -67.557 1.00 82.69 111 PRO A N 1
ATOM 852 C CA . PRO A 1 111 ? 43.053 13.765 -67.225 1.00 82.69 111 PRO A CA 1
ATOM 853 C C . PRO A 1 111 ? 44.404 13.518 -66.527 1.00 82.69 111 PRO A C 1
ATOM 855 O O . PRO A 1 111 ? 45.251 14.412 -66.482 1.00 82.69 111 PRO A O 1
ATOM 85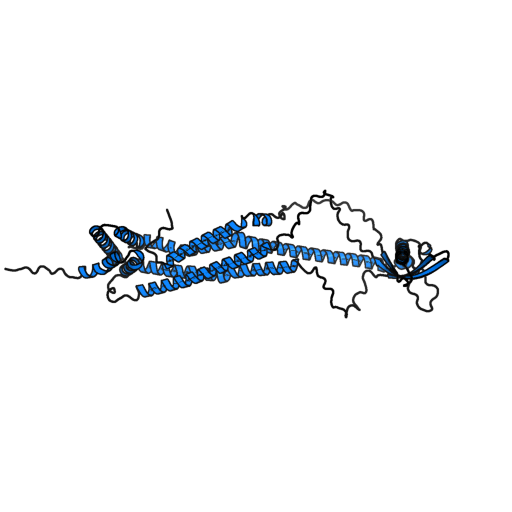8 N N . ALA A 1 112 ? 44.617 12.311 -66.001 1.00 87.25 112 ALA A N 1
ATOM 859 C CA . ALA A 1 112 ? 45.885 11.832 -65.472 1.00 87.25 112 ALA A CA 1
ATOM 860 C C . ALA A 1 112 ? 46.069 10.351 -65.798 1.00 87.25 112 ALA A C 1
ATOM 862 O O . ALA A 1 112 ? 45.099 9.605 -65.933 1.00 87.25 112 ALA A O 1
ATOM 863 N N . LYS A 1 113 ? 47.327 9.920 -65.888 1.00 86.69 113 LYS A N 1
ATOM 864 C CA . LYS A 1 113 ? 47.670 8.513 -66.080 1.00 86.69 113 LYS A CA 1
ATOM 865 C C . LYS A 1 113 ? 47.786 7.830 -64.723 1.00 86.69 113 LYS A C 1
ATOM 867 O O . LYS A 1 113 ? 48.498 8.330 -63.855 1.00 86.69 113 LYS A O 1
ATOM 872 N N . LEU A 1 114 ? 47.108 6.701 -64.548 1.00 85.88 114 LEU A N 1
ATOM 873 C CA . LEU A 1 114 ? 47.145 5.923 -63.312 1.00 85.88 114 LEU A CA 1
ATOM 874 C C . LEU A 1 114 ? 47.934 4.631 -63.521 1.00 85.88 114 LEU A C 1
ATOM 876 O O . LEU A 1 114 ? 47.753 3.959 -64.535 1.00 85.88 114 LEU A O 1
ATOM 880 N N . PHE A 1 115 ? 48.790 4.280 -62.565 1.00 82.75 115 PHE A N 1
ATOM 881 C CA . PHE A 1 115 ? 49.653 3.098 -62.632 1.00 82.75 115 PHE A CA 1
ATOM 882 C C . PHE A 1 115 ? 49.713 2.378 -61.282 1.00 82.75 115 PHE A C 1
ATOM 884 O O . PHE A 1 115 ? 49.616 3.001 -60.223 1.00 82.75 115 PHE A O 1
ATOM 891 N N . THR A 1 116 ? 49.904 1.061 -61.302 1.00 78.19 116 THR A N 1
ATOM 892 C CA . THR A 1 116 ? 50.129 0.258 -60.090 1.00 78.19 116 THR A CA 1
ATOM 893 C C . THR A 1 116 ? 51.574 0.382 -59.592 1.00 78.19 116 THR A C 1
ATOM 895 O O . THR A 1 116 ? 52.460 0.837 -60.314 1.00 78.19 116 THR A O 1
ATOM 898 N N . ILE A 1 117 ? 51.828 -0.031 -58.346 1.00 68.00 117 ILE A N 1
ATOM 899 C CA . ILE A 1 117 ? 53.136 0.090 -57.680 1.00 68.00 117 ILE A CA 1
ATOM 900 C C . ILE A 1 117 ? 54.261 -0.545 -58.519 1.00 68.00 117 ILE A C 1
ATOM 902 O O . ILE A 1 117 ? 54.194 -1.715 -58.895 1.00 68.00 117 ILE A O 1
ATOM 906 N N . ARG A 1 118 ? 55.316 0.236 -58.780 1.00 60.78 118 ARG A N 1
ATOM 907 C CA . ARG A 1 118 ? 56.502 -0.173 -59.545 1.00 60.78 118 ARG A CA 1
ATOM 908 C C . ARG A 1 118 ? 57.371 -1.114 -58.701 1.00 60.78 118 ARG A C 1
ATOM 910 O O . ARG A 1 118 ? 57.843 -0.717 -57.638 1.00 60.78 118 ARG A O 1
ATOM 917 N N . GLN A 1 119 ? 57.630 -2.334 -59.170 1.00 54.69 119 GLN A N 1
ATOM 918 C CA . GLN A 1 119 ? 58.728 -3.142 -58.625 1.00 54.69 119 GLN A CA 1
ATOM 919 C C . GLN A 1 119 ? 60.060 -2.643 -59.220 1.00 54.69 119 GLN A C 1
ATOM 921 O O . GLN A 1 119 ? 60.118 -2.368 -60.424 1.00 54.69 119 GLN A O 1
ATOM 926 N N . PRO A 1 120 ? 61.130 -2.481 -58.420 1.00 50.06 120 PRO A N 1
ATOM 927 C CA . PRO A 1 120 ? 62.415 -2.014 -58.932 1.00 50.06 120 PRO A CA 1
ATOM 928 C C . PRO A 1 120 ? 62.974 -3.003 -59.969 1.00 50.06 120 PRO A C 1
ATOM 930 O O . PRO A 1 120 ? 63.207 -4.165 -59.654 1.00 50.06 120 PRO A O 1
ATOM 933 N N . GLY A 1 121 ? 63.179 -2.533 -61.208 1.00 54.97 121 GLY A N 1
ATOM 934 C CA . GLY A 1 121 ? 63.742 -3.316 -62.322 1.00 54.97 121 GLY A CA 1
ATOM 935 C C . GLY A 1 121 ? 62.765 -3.742 -63.431 1.00 54.97 121 GLY A C 1
ATOM 936 O O . GLY A 1 121 ? 63.206 -4.356 -64.398 1.00 54.97 121 GLY A O 1
ATOM 937 N N . ALA A 1 122 ? 61.470 -3.416 -63.341 1.00 54.31 122 ALA A N 1
ATOM 938 C CA . ALA A 1 122 ? 60.481 -3.767 -64.370 1.00 54.31 122 ALA A CA 1
ATOM 939 C C . ALA A 1 122 ? 60.402 -2.738 -65.534 1.00 54.31 122 ALA A C 1
ATOM 941 O O . ALA A 1 122 ? 60.627 -1.542 -65.297 1.00 54.31 122 ALA A O 1
ATOM 942 N N . PRO A 1 123 ? 60.061 -3.166 -66.775 1.00 60.56 123 PRO A N 1
ATOM 943 C CA . PRO A 1 123 ? 59.749 -2.264 -67.893 1.00 60.56 123 PRO A CA 1
ATOM 944 C C . PRO A 1 123 ? 58.524 -1.374 -67.597 1.00 60.56 123 PRO A C 1
ATOM 946 O O . PRO A 1 123 ? 57.832 -1.577 -66.601 1.00 60.56 123 PRO A O 1
ATOM 949 N N . GLU A 1 124 ? 58.307 -0.347 -68.429 1.00 58.44 124 GLU A N 1
ATOM 950 C CA . GLU A 1 124 ? 57.294 0.713 -68.252 1.00 58.44 124 GLU A CA 1
ATOM 951 C C . GLU A 1 124 ? 55.936 0.146 -67.768 1.00 58.44 124 GLU A C 1
ATOM 953 O O . GLU A 1 124 ? 55.424 -0.792 -68.383 1.00 58.44 124 GLU A O 1
ATOM 958 N N . PRO A 1 125 ? 55.376 0.634 -66.638 1.00 60.31 125 PRO A N 1
ATOM 959 C CA . PRO A 1 125 ? 54.197 0.024 -66.030 1.00 60.31 125 PRO A CA 1
ATOM 960 C C . PRO A 1 125 ? 52.984 0.138 -66.956 1.00 60.31 125 PRO A C 1
ATOM 962 O O . PRO A 1 125 ? 52.727 1.198 -67.532 1.00 60.31 125 PRO A O 1
ATOM 965 N N . ALA A 1 126 ? 52.217 -0.949 -67.068 1.00 60.12 126 ALA A N 1
ATOM 966 C CA . ALA A 1 126 ? 50.970 -0.945 -67.819 1.00 60.12 126 ALA A CA 1
ATOM 967 C C . ALA A 1 126 ? 50.001 0.097 -67.217 1.00 60.12 126 ALA A C 1
ATOM 969 O O . ALA A 1 126 ? 49.873 0.169 -65.988 1.00 60.12 126 ALA A O 1
ATOM 970 N N . PRO A 1 127 ? 49.338 0.922 -68.046 1.00 62.53 127 PRO A N 1
ATOM 971 C CA . PRO A 1 127 ? 48.330 1.854 -67.560 1.00 62.53 127 PRO A CA 1
ATOM 972 C C . PRO A 1 127 ? 47.197 1.084 -66.875 1.00 62.53 127 PRO A C 1
ATOM 974 O O . PRO A 1 127 ? 46.786 0.021 -67.339 1.00 62.53 127 PRO A O 1
ATOM 977 N N . PHE A 1 128 ? 46.691 1.622 -65.766 1.00 63.16 128 PHE A N 1
ATOM 978 C CA . PHE A 1 128 ? 45.499 1.098 -65.109 1.00 63.16 128 PHE A CA 1
ATOM 979 C C . PHE A 1 128 ? 44.317 1.199 -66.084 1.00 63.16 128 PHE A C 1
ATOM 981 O O . PHE A 1 128 ? 43.924 2.303 -66.460 1.00 63.16 128 PHE A O 1
ATOM 988 N N . GLY A 1 129 ? 43.807 0.051 -66.532 1.00 58.66 129 GLY A N 1
ATOM 989 C CA . GLY A 1 129 ? 42.783 -0.057 -67.570 1.00 58.66 129 GLY A CA 1
ATOM 990 C C . GLY A 1 129 ? 41.562 -0.871 -67.123 1.00 58.66 129 GLY A C 1
ATOM 991 O O . GLY A 1 129 ? 41.632 -1.562 -66.101 1.00 58.66 129 GLY A O 1
ATOM 992 N N . PRO A 1 130 ? 40.452 -0.797 -67.881 1.00 54.88 130 PRO A N 1
ATOM 993 C CA . PRO A 1 130 ? 39.195 -1.491 -67.573 1.00 54.88 130 PRO A CA 1
ATOM 994 C C . PRO A 1 130 ? 39.370 -3.010 -67.403 1.00 54.88 130 PRO A C 1
ATOM 996 O O . PRO A 1 130 ? 38.729 -3.605 -66.539 1.00 54.88 130 PRO A O 1
ATOM 999 N N . ASP A 1 131 ? 40.332 -3.607 -68.108 1.00 54.53 131 ASP A N 1
ATOM 1000 C CA . ASP A 1 131 ? 40.659 -5.038 -68.065 1.00 54.53 131 ASP A CA 1
ATOM 1001 C C . ASP A 1 131 ? 41.112 -5.533 -66.671 1.00 54.53 131 ASP A C 1
ATOM 1003 O O . ASP A 1 131 ? 41.016 -6.720 -66.368 1.00 54.53 131 ASP A O 1
ATOM 1007 N N . MET A 1 132 ? 41.596 -4.640 -65.791 1.00 52.97 132 MET A N 1
ATOM 1008 C CA . MET A 1 132 ? 41.927 -4.982 -64.395 1.00 52.97 132 MET A CA 1
ATOM 1009 C C . MET A 1 132 ? 40.717 -4.913 -63.449 1.00 52.97 132 MET A C 1
ATOM 1011 O O . MET A 1 132 ? 40.771 -5.458 -62.346 1.00 52.97 132 MET A O 1
ATOM 1015 N N . VAL A 1 133 ? 39.635 -4.250 -63.864 1.00 53.00 133 VAL A N 1
ATOM 1016 C CA . VAL A 1 133 ? 38.387 -4.103 -63.097 1.00 53.00 133 VAL A CA 1
ATOM 1017 C C . VAL A 1 133 ? 37.395 -5.225 -63.441 1.00 53.00 133 VAL A C 1
ATOM 1019 O O . VAL A 1 133 ? 36.628 -5.642 -62.577 1.00 53.00 133 VAL A O 1
ATOM 1022 N N . GLU A 1 134 ? 37.472 -5.784 -64.653 1.00 47.81 134 GLU A N 1
ATOM 1023 C CA . GLU A 1 134 ? 36.623 -6.875 -65.178 1.00 47.81 134 GLU A CA 1
ATOM 1024 C C . GLU A 1 134 ? 36.951 -8.291 -64.654 1.00 47.81 134 GLU A C 1
ATOM 1026 O O . GLU A 1 134 ? 36.510 -9.299 -65.207 1.00 47.81 134 GLU A O 1
ATOM 1031 N N . SER A 1 135 ? 37.684 -8.426 -63.547 1.00 50.78 135 SER A N 1
ATOM 1032 C CA . SER A 1 135 ? 37.789 -9.732 -62.887 1.00 50.78 135 SER A CA 1
ATOM 1033 C C . SER A 1 135 ? 36.425 -10.099 -62.276 1.00 50.78 135 SER A C 1
ATOM 1035 O O . SER A 1 135 ? 36.028 -9.502 -61.273 1.00 50.78 135 SER A O 1
ATOM 1037 N N . GLU A 1 136 ? 35.754 -11.136 -62.803 1.00 54.47 136 GLU A N 1
ATOM 1038 C CA . GLU A 1 136 ? 34.484 -11.722 -62.303 1.00 54.47 136 GLU A CA 1
ATOM 1039 C C . GLU A 1 136 ? 34.436 -11.971 -60.777 1.00 54.47 136 GLU A C 1
ATOM 1041 O O . GLU A 1 136 ? 33.365 -12.163 -60.195 1.00 54.47 136 GLU A O 1
ATOM 1046 N N . ASN A 1 137 ? 35.590 -12.001 -60.108 1.00 58.59 137 ASN A N 1
ATOM 1047 C CA . ASN A 1 137 ? 35.698 -12.162 -58.660 1.00 58.59 137 ASN A CA 1
ATOM 1048 C C . ASN A 1 137 ? 35.375 -10.877 -57.869 1.00 58.59 137 ASN A C 1
ATOM 1050 O O . ASN A 1 137 ? 34.971 -10.969 -56.712 1.00 58.59 137 ASN A O 1
ATOM 1054 N N . TRP A 1 138 ? 35.526 -9.686 -58.460 1.00 53.66 138 TRP A N 1
ATOM 1055 C CA . TRP A 1 138 ? 35.297 -8.407 -57.773 1.00 53.66 138 TRP A CA 1
ATOM 1056 C C . TRP A 1 138 ? 33.807 -8.067 -57.665 1.00 53.66 138 TRP A C 1
ATOM 1058 O O . TRP A 1 138 ? 33.340 -7.651 -56.605 1.00 53.66 138 TRP A O 1
ATOM 1068 N N . GLU A 1 139 ? 33.030 -8.324 -58.721 1.00 61.34 139 GLU A N 1
ATOM 1069 C CA . GLU A 1 139 ? 31.577 -8.119 -58.691 1.00 61.34 139 GLU A CA 1
ATOM 1070 C C . GLU A 1 139 ? 30.885 -9.060 -57.692 1.00 61.34 139 GLU A C 1
ATOM 1072 O O . GLU A 1 139 ? 30.054 -8.608 -56.901 1.00 61.34 139 GLU A O 1
ATOM 1077 N N . ARG A 1 140 ? 31.297 -10.338 -57.640 1.00 66.94 140 ARG A N 1
ATOM 1078 C CA . ARG A 1 140 ? 30.795 -11.314 -56.656 1.00 66.94 140 ARG A CA 1
ATOM 1079 C C . ARG A 1 140 ? 31.120 -10.921 -55.213 1.00 66.94 140 ARG A C 1
ATOM 1081 O O . ARG A 1 140 ? 30.242 -10.995 -54.358 1.00 66.94 140 ARG A O 1
ATOM 1088 N N . ALA A 1 141 ? 32.332 -10.430 -54.943 1.00 66.25 141 ALA A N 1
ATOM 1089 C CA . ALA A 1 141 ? 32.715 -9.967 -53.607 1.00 66.25 141 ALA A CA 1
ATOM 1090 C C . ALA A 1 141 ? 31.878 -8.758 -53.140 1.00 66.25 141 ALA A C 1
ATOM 1092 O O . ALA A 1 141 ? 31.457 -8.703 -51.984 1.00 66.25 141 ALA A O 1
ATOM 1093 N N . ILE A 1 142 ? 31.570 -7.816 -54.041 1.00 69.44 142 ILE A N 1
ATOM 1094 C CA . ILE A 1 142 ? 30.705 -6.665 -53.737 1.00 69.44 142 ILE A CA 1
ATOM 1095 C C . ILE A 1 142 ? 29.257 -7.105 -53.467 1.00 69.44 142 ILE A C 1
ATOM 1097 O O . ILE A 1 142 ? 28.589 -6.528 -52.604 1.00 69.44 142 ILE A O 1
ATOM 1101 N N . GLU A 1 143 ? 28.735 -8.093 -54.199 1.00 73.25 143 GLU A N 1
ATOM 1102 C CA . GLU A 1 143 ? 27.385 -8.623 -53.963 1.00 73.25 143 GLU A CA 1
ATOM 1103 C C . GLU A 1 143 ? 27.279 -9.402 -52.645 1.00 73.25 143 GLU A C 1
ATOM 1105 O O . GLU A 1 143 ? 26.319 -9.194 -51.896 1.00 73.25 143 GLU A O 1
ATOM 1110 N N . GLU A 1 144 ? 28.280 -10.218 -52.3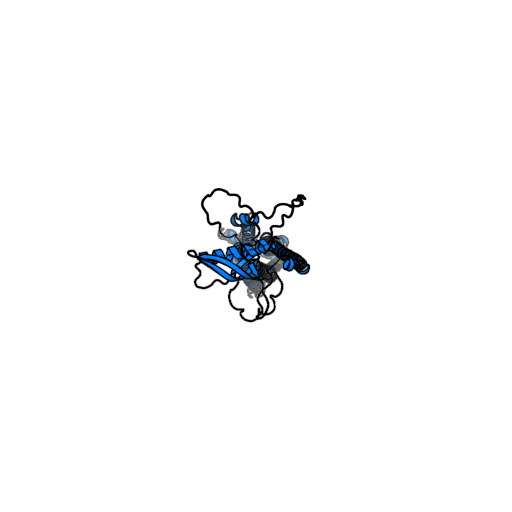06 1.00 77.94 144 GLU A N 1
ATOM 1111 C CA . GLU A 1 144 ? 28.356 -10.916 -51.017 1.00 77.94 144 GLU A CA 1
ATOM 1112 C C . GLU A 1 144 ? 28.461 -9.939 -49.838 1.00 77.94 144 GLU A C 1
ATOM 1114 O O . GLU A 1 144 ? 27.783 -10.117 -48.822 1.00 77.94 144 GLU A O 1
ATOM 1119 N N . GLU A 1 145 ? 29.236 -8.860 -49.978 1.00 74.56 145 GLU A N 1
ATOM 1120 C CA . GLU A 1 145 ? 29.363 -7.830 -48.946 1.00 74.56 145 GLU A CA 1
ATOM 1121 C C . GLU A 1 145 ? 28.053 -7.055 -48.749 1.00 74.56 145 GLU A C 1
ATOM 1123 O O . GLU A 1 145 ? 27.616 -6.852 -47.615 1.00 74.56 145 GLU A O 1
ATOM 1128 N N . LYS A 1 146 ? 27.351 -6.708 -49.836 1.00 78.50 146 LYS A N 1
ATOM 1129 C CA . LYS A 1 146 ? 26.013 -6.093 -49.762 1.00 78.50 146 LYS A CA 1
ATOM 1130 C C . LYS A 1 146 ? 25.004 -7.020 -49.089 1.00 78.50 146 LYS A C 1
ATOM 1132 O O . LYS A 1 146 ? 24.233 -6.564 -48.243 1.00 78.50 146 LYS A O 1
ATOM 1137 N N . ALA A 1 147 ? 25.022 -8.313 -49.415 1.00 79.25 147 ALA A N 1
ATOM 1138 C CA . ALA A 1 147 ? 24.165 -9.304 -48.769 1.00 79.25 147 ALA A CA 1
ATOM 1139 C C . ALA A 1 147 ? 24.497 -9.449 -47.271 1.00 79.25 147 ALA A C 1
ATOM 1141 O O . ALA A 1 147 ? 23.591 -9.500 -46.433 1.00 79.25 147 ALA A O 1
ATOM 1142 N N . ALA A 1 148 ? 25.783 -9.445 -46.908 1.00 79.44 148 ALA A N 1
ATOM 1143 C CA . ALA A 1 148 ? 26.237 -9.490 -45.521 1.00 79.44 148 ALA A CA 1
ATOM 1144 C C . ALA A 1 148 ? 25.855 -8.219 -44.743 1.00 79.44 148 ALA A C 1
ATOM 1146 O O . ALA A 1 148 ? 25.378 -8.311 -43.609 1.00 79.44 148 ALA A O 1
ATOM 1147 N N . GLN A 1 149 ? 25.997 -7.040 -45.349 1.00 81.19 149 GLN A N 1
ATOM 1148 C CA . GLN A 1 149 ? 25.635 -5.756 -44.751 1.00 81.19 149 GLN A CA 1
ATOM 1149 C C . GLN A 1 149 ? 24.119 -5.641 -44.556 1.00 81.19 149 GLN A C 1
ATOM 1151 O O . GLN A 1 149 ? 23.667 -5.262 -43.475 1.00 81.19 149 GLN A O 1
ATOM 1156 N N . GLN A 1 150 ? 23.326 -6.071 -45.540 1.00 84.19 150 GLN A N 1
ATOM 1157 C CA . GLN A 1 150 ? 21.869 -6.120 -45.426 1.00 84.19 150 GLN A CA 1
ATOM 1158 C C . GLN A 1 150 ? 21.419 -7.114 -44.342 1.00 84.19 150 GLN A C 1
ATOM 1160 O O . GLN A 1 150 ? 20.486 -6.836 -43.586 1.00 84.19 150 GLN A O 1
ATOM 1165 N N . LYS A 1 151 ? 22.106 -8.257 -44.204 1.00 85.56 151 LYS A N 1
ATOM 1166 C CA . LYS A 1 151 ? 21.844 -9.221 -43.125 1.00 85.56 151 LYS A CA 1
ATOM 1167 C C . LYS A 1 151 ? 22.172 -8.638 -41.746 1.00 85.56 151 LYS A C 1
ATOM 1169 O O . LYS A 1 151 ? 21.389 -8.834 -40.818 1.00 85.56 151 LYS A O 1
ATOM 1174 N N . ARG A 1 152 ? 23.275 -7.890 -41.609 1.00 85.50 152 ARG A N 1
ATOM 1175 C CA . ARG A 1 152 ? 23.640 -7.189 -40.362 1.00 85.50 152 ARG A CA 1
ATOM 1176 C C . ARG A 1 152 ? 22.627 -6.101 -40.000 1.00 85.50 152 ARG A C 1
ATOM 1178 O O . ARG A 1 152 ? 22.214 -6.046 -38.846 1.00 85.50 152 ARG A O 1
ATOM 1185 N N . GLN A 1 153 ? 22.172 -5.307 -40.972 1.00 84.06 153 GLN A N 1
ATOM 1186 C CA . GLN A 1 153 ? 21.129 -4.295 -40.753 1.00 84.06 153 GLN A CA 1
ATOM 1187 C C . GLN A 1 153 ? 19.828 -4.925 -40.251 1.00 84.06 153 GLN A C 1
ATOM 1189 O O . GLN A 1 153 ? 19.324 -4.517 -39.209 1.00 84.06 153 GLN A O 1
ATOM 1194 N N . ARG A 1 154 ? 19.345 -5.995 -40.899 1.00 86.25 154 ARG A N 1
ATOM 1195 C CA . ARG A 1 154 ? 18.141 -6.713 -40.441 1.00 86.25 154 ARG A CA 1
ATOM 1196 C C . ARG A 1 154 ? 18.296 -7.285 -39.032 1.00 86.25 154 ARG A C 1
ATOM 1198 O O . ARG A 1 154 ? 17.363 -7.220 -38.240 1.00 86.25 154 ARG A O 1
ATOM 1205 N N . GLN A 1 155 ? 19.467 -7.829 -38.694 1.00 85.94 155 GLN A N 1
ATOM 1206 C CA . GLN A 1 155 ? 19.738 -8.314 -37.335 1.00 85.94 155 GLN A CA 1
ATOM 1207 C C . GLN A 1 155 ? 19.742 -7.179 -36.302 1.00 85.94 155 GLN A C 1
ATOM 1209 O O . GLN A 1 155 ? 19.294 -7.377 -35.174 1.00 85.94 155 GLN A O 1
ATOM 1214 N N . GLN A 1 156 ? 20.242 -5.998 -36.669 1.00 85.19 156 GLN A N 1
ATOM 1215 C CA . GLN A 1 156 ? 20.257 -4.831 -35.792 1.00 85.19 156 GLN A CA 1
ATOM 1216 C C . GLN A 1 156 ? 18.848 -4.255 -35.594 1.00 85.19 156 GLN A C 1
ATOM 1218 O O . GLN A 1 156 ? 18.469 -3.970 -34.460 1.00 85.19 156 GLN A O 1
ATOM 1223 N N . GLU A 1 157 ? 18.047 -4.172 -36.658 1.00 85.38 157 GLU A N 1
ATOM 1224 C CA . GLU A 1 157 ? 16.637 -3.769 -36.596 1.00 85.38 157 GLU A CA 1
ATOM 1225 C C . GLU A 1 157 ? 15.809 -4.731 -35.739 1.00 85.38 157 GLU A C 1
ATOM 1227 O O . GLU A 1 157 ? 15.072 -4.284 -34.864 1.00 85.38 157 GLU A O 1
ATOM 1232 N N . GLN A 1 158 ? 15.989 -6.047 -35.907 1.00 88.38 158 GLN A N 1
ATOM 1233 C CA . GLN A 1 158 ? 15.312 -7.052 -35.080 1.00 88.38 158 GLN A CA 1
ATOM 1234 C C . GLN A 1 158 ? 15.675 -6.923 -33.596 1.00 88.38 158 GLN A C 1
ATOM 1236 O O . GLN A 1 158 ? 14.792 -6.986 -32.742 1.00 88.38 158 GLN A O 1
ATOM 1241 N N . LYS A 1 159 ? 16.957 -6.700 -33.270 1.00 86.69 159 LYS A N 1
ATOM 1242 C CA . LYS A 1 159 ? 17.387 -6.468 -31.882 1.00 86.69 159 LYS A CA 1
ATOM 1243 C C . LYS A 1 159 ? 16.773 -5.194 -31.303 1.00 86.69 159 LYS A C 1
ATOM 1245 O O . LYS A 1 159 ? 16.313 -5.217 -30.164 1.00 86.69 159 LYS A O 1
ATOM 1250 N N . LEU A 1 160 ? 16.734 -4.108 -32.078 1.00 86.06 160 LEU A N 1
ATOM 1251 C CA . LEU A 1 160 ? 16.147 -2.841 -31.643 1.00 86.06 160 LEU A CA 1
ATOM 1252 C C . LEU A 1 160 ? 14.632 -2.965 -31.433 1.00 86.06 160 LEU A C 1
ATOM 1254 O O . LEU A 1 160 ? 14.103 -2.457 -30.447 1.00 86.06 160 LEU A O 1
ATOM 1258 N N . GLN A 1 161 ? 13.935 -3.666 -32.328 1.00 87.94 161 GLN A N 1
ATOM 1259 C CA . GLN A 1 161 ? 12.504 -3.916 -32.198 1.00 87.94 161 GLN A CA 1
ATOM 1260 C C . GLN A 1 161 ? 12.203 -4.769 -30.961 1.00 87.94 161 GLN A C 1
ATOM 1262 O O . GLN A 1 161 ? 11.354 -4.392 -30.158 1.00 87.94 161 GLN A O 1
ATOM 1267 N N . GLN A 1 162 ? 12.976 -5.834 -30.727 1.00 88.56 162 GLN A N 1
ATOM 1268 C CA . GLN A 1 162 ? 12.830 -6.664 -29.532 1.00 88.56 162 GLN A CA 1
ATOM 1269 C C . GLN A 1 162 ? 13.107 -5.879 -28.235 1.00 88.56 162 GLN A C 1
ATOM 1271 O O . GLN A 1 162 ? 12.441 -6.098 -27.225 1.00 88.56 162 GLN A O 1
ATOM 1276 N N . GLN A 1 163 ? 14.068 -4.949 -28.240 1.00 85.81 163 GLN A N 1
ATOM 1277 C CA . GLN A 1 163 ? 14.313 -4.058 -27.099 1.00 85.81 163 GLN A CA 1
ATOM 1278 C C . GLN A 1 163 ? 13.142 -3.097 -26.854 1.00 85.81 163 GLN A C 1
ATOM 1280 O O . GLN A 1 163 ? 12.765 -2.885 -25.703 1.00 85.81 163 GLN A O 1
ATOM 1285 N N . ARG A 1 164 ? 12.534 -2.549 -27.916 1.00 85.31 164 ARG A N 1
ATOM 1286 C CA . ARG A 1 164 ? 11.352 -1.680 -27.803 1.00 85.31 164 ARG A CA 1
ATOM 1287 C C . ARG A 1 164 ? 10.142 -2.423 -27.250 1.00 85.31 164 ARG A C 1
ATOM 1289 O O . ARG A 1 164 ? 9.483 -1.891 -26.365 1.00 85.31 164 ARG A O 1
ATOM 1296 N N . GLU A 1 165 ? 9.891 -3.643 -27.716 1.00 89.38 165 GLU A N 1
ATOM 1297 C CA . GLU A 1 165 ? 8.792 -4.481 -27.218 1.00 89.38 165 GLU A CA 1
ATOM 1298 C C . GLU A 1 165 ? 8.963 -4.799 -25.727 1.00 89.38 165 GLU A C 1
ATOM 1300 O O . GLU A 1 165 ? 8.033 -4.603 -24.949 1.00 89.38 165 GLU A O 1
ATOM 1305 N N . ARG A 1 166 ? 10.175 -5.178 -25.289 1.00 87.56 166 ARG A N 1
ATOM 1306 C CA . ARG A 1 166 ? 10.456 -5.386 -23.855 1.00 87.56 166 ARG A CA 1
ATOM 1307 C C . ARG A 1 166 ? 10.287 -4.108 -23.037 1.00 87.56 166 ARG A C 1
ATOM 1309 O O . ARG A 1 166 ? 9.781 -4.160 -21.921 1.00 87.56 166 ARG A O 1
ATOM 1316 N N . ALA A 1 167 ? 10.711 -2.963 -23.572 1.00 83.56 167 ALA A N 1
ATOM 1317 C CA . ALA A 1 167 ? 10.552 -1.680 -22.896 1.00 83.56 167 ALA A CA 1
ATOM 1318 C C . ALA A 1 167 ? 9.076 -1.285 -22.746 1.00 83.56 167 ALA A C 1
ATOM 1320 O O . ALA A 1 167 ? 8.694 -0.780 -21.692 1.00 83.56 167 ALA A O 1
ATOM 1321 N N . GLN A 1 168 ? 8.254 -1.545 -23.766 1.00 84.94 168 GLN A N 1
ATOM 1322 C CA . GLN A 1 168 ? 6.806 -1.348 -23.700 1.00 84.94 168 GLN A CA 1
ATOM 1323 C C . GLN A 1 168 ? 6.164 -2.284 -22.677 1.00 84.94 168 GLN A C 1
ATOM 1325 O O . GLN A 1 168 ? 5.450 -1.807 -21.805 1.00 84.94 168 GLN A O 1
ATOM 1330 N N . GLU A 1 169 ? 6.498 -3.578 -22.699 1.00 88.94 169 GLU A N 1
ATOM 1331 C CA . GLU A 1 169 ? 5.971 -4.551 -21.735 1.00 88.94 169 GLU A CA 1
ATOM 1332 C C . GLU A 1 169 ? 6.314 -4.167 -20.283 1.00 88.94 169 GLU A C 1
ATOM 1334 O O . GLU A 1 169 ? 5.469 -4.256 -19.391 1.00 88.94 169 GLU A O 1
ATOM 1339 N N . LEU A 1 170 ? 7.544 -3.705 -20.035 1.00 86.50 170 LEU A N 1
ATOM 1340 C CA . LEU A 1 170 ? 7.964 -3.207 -18.723 1.00 86.50 170 LEU A CA 1
ATOM 1341 C C . LEU A 1 170 ? 7.194 -1.951 -18.308 1.00 86.50 170 LEU A C 1
ATOM 1343 O O . LEU A 1 170 ? 6.784 -1.842 -17.153 1.00 86.50 170 LEU A O 1
ATOM 1347 N N . ASN A 1 171 ? 6.980 -1.016 -19.235 1.00 84.88 171 ASN A N 1
ATOM 1348 C CA . ASN A 1 171 ? 6.230 0.204 -18.958 1.00 84.88 171 ASN A CA 1
ATOM 1349 C C . ASN A 1 171 ? 4.748 -0.093 -18.675 1.00 84.88 171 ASN A C 1
ATOM 1351 O O . ASN A 1 171 ? 4.180 0.474 -17.745 1.00 84.88 171 ASN A O 1
ATOM 1355 N N . ASP A 1 172 ? 4.144 -1.033 -19.403 1.00 86.69 172 ASP A N 1
ATOM 1356 C CA . ASP A 1 172 ? 2.765 -1.474 -19.182 1.00 86.69 172 ASP A CA 1
ATOM 1357 C C . ASP A 1 172 ? 2.615 -2.180 -17.826 1.00 86.69 172 ASP A C 1
ATOM 1359 O O . ASP A 1 172 ? 1.680 -1.895 -17.072 1.00 86.69 172 ASP A O 1
ATOM 1363 N N . LYS A 1 173 ? 3.573 -3.046 -17.458 1.00 88.31 173 LYS A N 1
ATOM 1364 C CA . LYS A 1 173 ? 3.628 -3.666 -16.121 1.00 88.31 173 LYS A CA 1
ATOM 1365 C C . LYS A 1 173 ? 3.774 -2.619 -15.021 1.00 88.31 173 LYS A C 1
ATOM 1367 O O . LYS A 1 173 ? 3.079 -2.705 -14.008 1.00 88.31 173 LYS A O 1
ATOM 1372 N N . ALA A 1 174 ? 4.641 -1.627 -15.220 1.00 87.06 174 ALA A N 1
ATOM 1373 C CA . ALA A 1 174 ? 4.835 -0.536 -14.273 1.00 87.06 174 ALA A CA 1
ATOM 1374 C C . ALA A 1 174 ? 3.557 0.295 -14.106 1.00 87.06 174 ALA A C 1
ATOM 1376 O O . ALA A 1 174 ? 3.099 0.511 -12.984 1.00 87.06 174 ALA A O 1
ATOM 1377 N N . ALA A 1 175 ? 2.931 0.691 -15.214 1.00 86.56 175 ALA A N 1
ATOM 1378 C CA . ALA A 1 175 ? 1.676 1.429 -15.209 1.00 86.56 175 ALA A CA 1
ATOM 1379 C C . ALA A 1 175 ? 0.569 0.643 -14.492 1.00 86.56 175 ALA A C 1
ATOM 1381 O O . ALA A 1 175 ? -0.095 1.184 -13.611 1.00 86.56 175 ALA A O 1
ATOM 1382 N N . TYR A 1 176 ? 0.407 -0.649 -14.790 1.00 88.94 176 TYR A N 1
ATOM 1383 C CA . TYR A 1 176 ? -0.562 -1.504 -14.102 1.00 88.94 176 TYR A CA 1
ATOM 1384 C C . TYR A 1 176 ? -0.285 -1.606 -12.591 1.00 88.94 176 TYR A C 1
ATOM 1386 O O . TYR A 1 176 ? -1.204 -1.533 -11.766 1.00 88.94 176 TYR A O 1
ATOM 1394 N N . PHE A 1 177 ? 0.986 -1.738 -12.205 1.00 89.44 177 PHE A N 1
ATOM 1395 C CA . PHE A 1 177 ? 1.386 -1.793 -10.802 1.00 89.44 177 PHE A CA 1
ATOM 1396 C C . PHE A 1 177 ? 1.045 -0.493 -10.052 1.00 89.44 177 PHE A C 1
ATOM 1398 O O . PHE A 1 177 ? 0.471 -0.539 -8.960 1.00 89.44 177 PHE A O 1
ATOM 1405 N N . PHE A 1 178 ? 1.326 0.669 -10.646 1.00 87.19 178 PHE A N 1
ATOM 1406 C CA . PHE A 1 178 ? 1.085 1.971 -10.016 1.00 87.19 178 PHE A CA 1
ATOM 1407 C C . PHE A 1 178 ? -0.387 2.390 -10.012 1.00 87.19 178 PHE A C 1
ATOM 1409 O O . PHE A 1 178 ? -0.874 2.893 -9.001 1.00 87.19 178 PHE A O 1
ATOM 1416 N N . LEU A 1 179 ? -1.101 2.169 -11.118 1.00 87.75 179 LEU A N 1
ATOM 1417 C CA . LEU A 1 179 ? -2.476 2.643 -11.305 1.00 87.75 179 LEU A CA 1
ATOM 1418 C C . LEU A 1 179 ? -3.517 1.746 -10.639 1.00 87.75 179 LEU A C 1
ATOM 1420 O O . LEU A 1 179 ? -4.542 2.235 -10.169 1.00 87.75 179 LEU A O 1
ATOM 1424 N N . VAL A 1 180 ? -3.274 0.435 -10.632 1.00 90.38 180 VAL A N 1
ATOM 1425 C CA . VAL A 1 180 ? -4.268 -0.553 -10.201 1.00 90.38 180 VAL A CA 1
ATOM 1426 C C . VAL A 1 180 ? -3.804 -1.239 -8.930 1.00 90.38 180 VAL A C 1
ATOM 1428 O O . VAL A 1 180 ? -4.475 -1.160 -7.904 1.00 90.38 180 VAL A O 1
ATOM 1431 N N . THR A 1 181 ? -2.639 -1.886 -8.976 1.00 91.94 181 THR A N 1
ATOM 1432 C CA . THR A 1 181 ? -2.205 -2.785 -7.895 1.00 91.94 181 THR A CA 1
ATOM 1433 C C . THR A 1 181 ? -1.950 -2.025 -6.595 1.00 91.94 181 THR A C 1
ATOM 1435 O O . THR A 1 181 ? -2.426 -2.432 -5.536 1.00 91.94 181 THR A O 1
ATOM 1438 N N . THR A 1 182 ? -1.256 -0.889 -6.671 1.00 92.19 182 THR A N 1
ATOM 1439 C CA . THR A 1 182 ? -0.878 -0.104 -5.492 1.00 92.19 182 THR A CA 1
ATOM 1440 C C . THR A 1 182 ? -2.083 0.460 -4.732 1.00 92.19 182 THR A C 1
ATOM 1442 O O . THR A 1 182 ? -2.274 0.060 -3.581 1.00 92.19 182 THR A O 1
ATOM 1445 N N . PRO A 1 183 ? -2.945 1.315 -5.317 1.00 93.69 183 PRO A N 1
ATOM 1446 C CA . PRO A 1 183 ? -4.084 1.876 -4.588 1.00 93.69 183 PRO A CA 1
ATOM 1447 C C . PRO A 1 183 ? -5.061 0.794 -4.112 1.00 93.69 183 PRO A C 1
ATOM 1449 O O . PRO A 1 183 ? -5.553 0.875 -2.986 1.00 93.69 183 PRO A O 1
ATOM 1452 N N . LEU A 1 184 ? -5.287 -0.257 -4.914 1.00 94.56 184 LEU A N 1
ATOM 1453 C CA . LEU A 1 184 ? -6.132 -1.382 -4.516 1.00 94.56 184 LEU A CA 1
ATOM 1454 C C . LEU A 1 184 ? -5.548 -2.125 -3.311 1.00 94.56 184 LEU A C 1
ATOM 1456 O O . LEU A 1 184 ? -6.279 -2.422 -2.370 1.00 94.56 184 LEU A O 1
ATOM 1460 N N . SER A 1 185 ? -4.240 -2.399 -3.305 1.00 95.19 185 SER A N 1
ATOM 1461 C CA . SER A 1 185 ? -3.581 -3.060 -2.174 1.00 95.19 185 SER A CA 1
ATOM 1462 C C . SER A 1 185 ? -3.684 -2.238 -0.888 1.00 95.19 185 SER A C 1
ATOM 1464 O O . SER A 1 185 ? -4.023 -2.788 0.156 1.00 95.19 185 SER A O 1
ATOM 1466 N N . ILE A 1 186 ? -3.470 -0.919 -0.962 1.00 95.81 186 ILE A N 1
ATOM 1467 C CA . ILE A 1 186 ? -3.565 -0.019 0.195 1.00 95.81 186 ILE A CA 1
ATOM 1468 C C . ILE A 1 186 ? -5.003 0.040 0.713 1.00 95.81 186 ILE A C 1
ATOM 1470 O O . ILE A 1 186 ? -5.229 -0.017 1.922 1.00 95.81 186 ILE A O 1
ATOM 1474 N N . PHE A 1 187 ? -5.982 0.085 -0.191 1.00 96.75 187 PHE A N 1
ATOM 1475 C CA . PHE A 1 187 ? -7.392 0.027 0.174 1.00 96.75 187 PHE A CA 1
ATOM 1476 C C . PHE A 1 187 ? -7.754 -1.295 0.864 1.00 96.75 187 PHE A C 1
ATOM 1478 O O . PHE A 1 187 ? -8.390 -1.281 1.916 1.00 96.75 187 PHE A O 1
ATOM 1485 N N . LEU A 1 188 ? -7.322 -2.434 0.314 1.00 96.69 188 LEU A N 1
ATOM 1486 C CA . LEU A 1 188 ? -7.574 -3.748 0.909 1.00 96.69 188 LEU A CA 1
ATOM 1487 C C . LEU A 1 188 ? -6.934 -3.882 2.295 1.00 96.69 188 LEU A C 1
ATOM 1489 O O . LEU A 1 188 ? -7.586 -4.401 3.194 1.00 96.69 188 LEU A O 1
ATOM 1493 N N . MET A 1 189 ? -5.721 -3.357 2.497 1.00 95.75 189 MET A N 1
ATOM 1494 C CA . MET A 1 189 ? -5.099 -3.275 3.826 1.00 95.75 189 MET A CA 1
ATOM 1495 C C . MET A 1 189 ? -5.957 -2.445 4.793 1.00 95.75 189 MET A C 1
ATOM 1497 O O . MET A 1 189 ? -6.297 -2.895 5.882 1.00 95.75 189 MET A O 1
ATOM 1501 N N . ALA A 1 190 ? -6.435 -1.269 4.376 1.00 96.56 190 ALA A N 1
ATOM 1502 C CA . ALA A 1 190 ? -7.317 -0.464 5.222 1.00 96.56 190 ALA A CA 1
ATOM 1503 C C . ALA A 1 190 ? -8.609 -1.207 5.620 1.00 96.56 190 ALA A C 1
ATOM 1505 O O . ALA A 1 190 ? -9.062 -1.104 6.763 1.00 96.56 190 ALA A O 1
ATOM 1506 N N . VAL A 1 191 ? -9.196 -1.967 4.689 1.00 96.06 191 VAL A N 1
ATOM 1507 C CA . VAL A 1 191 ? -10.376 -2.803 4.950 1.00 96.06 191 VAL A CA 1
ATOM 1508 C C . VAL A 1 191 ? -10.039 -3.926 5.930 1.00 96.06 191 VAL A C 1
ATOM 1510 O O . VAL A 1 191 ? -10.764 -4.104 6.908 1.00 96.06 191 VAL A O 1
ATOM 1513 N N . CYS A 1 192 ? -8.939 -4.647 5.718 1.00 96.25 192 CYS A N 1
ATOM 1514 C CA . CYS A 1 192 ? -8.494 -5.736 6.584 1.00 96.25 192 CYS A CA 1
ATOM 1515 C C . CYS A 1 192 ? -8.255 -5.274 8.032 1.00 96.25 192 CYS A C 1
ATOM 1517 O O . CYS A 1 192 ? -8.754 -5.921 8.956 1.00 96.25 192 CYS A O 1
ATOM 1519 N N . LEU A 1 193 ? -7.639 -4.107 8.249 1.00 94.94 193 LEU A N 1
ATOM 1520 C CA . LEU A 1 193 ? -7.513 -3.498 9.582 1.00 94.94 193 LEU A CA 1
ATOM 1521 C C . LEU A 1 193 ? -8.850 -3.066 10.206 1.00 94.94 193 LEU A C 1
ATOM 1523 O O . LEU A 1 193 ? -8.964 -2.981 11.432 1.00 94.94 193 LEU A O 1
ATOM 1527 N N . ALA A 1 194 ? -9.870 -2.772 9.399 1.00 94.75 194 ALA A N 1
ATOM 1528 C CA . ALA A 1 194 ? -11.190 -2.385 9.892 1.00 94.75 194 ALA A CA 1
ATOM 1529 C C . ALA A 1 194 ? -12.050 -3.590 10.317 1.00 94.75 194 ALA A C 1
ATOM 1531 O O . ALA A 1 194 ? -12.901 -3.452 11.204 1.00 94.75 194 ALA A O 1
ATOM 1532 N N . ILE A 1 195 ? -11.828 -4.771 9.725 1.00 95.12 195 ILE A N 1
ATOM 1533 C CA . ILE A 1 195 ? -12.636 -5.981 9.954 1.00 95.12 195 ILE A CA 1
ATOM 1534 C C . ILE A 1 195 ? -12.753 -6.355 11.439 1.00 95.12 195 ILE A C 1
ATOM 1536 O O . ILE A 1 195 ? -13.888 -6.539 11.884 1.00 95.12 195 ILE A O 1
ATOM 1540 N N . PRO A 1 196 ? -11.677 -6.443 12.250 1.00 94.56 196 PRO A N 1
ATOM 1541 C CA . PRO A 1 196 ? -11.817 -6.914 13.628 1.00 94.56 196 PRO A CA 1
ATOM 1542 C C . PRO A 1 196 ? -12.765 -6.047 14.464 1.00 94.56 196 PRO A C 1
ATOM 1544 O O . PRO A 1 196 ? -13.507 -6.557 15.300 1.00 94.56 196 PRO A O 1
ATOM 1547 N N . ARG A 1 197 ? -12.814 -4.738 14.197 1.00 91.69 197 ARG A N 1
ATOM 1548 C CA . ARG A 1 197 ? -13.737 -3.812 14.868 1.00 91.69 197 ARG A CA 1
ATOM 1549 C C . ARG A 1 197 ? -15.177 -3.983 14.423 1.00 91.69 197 ARG A C 1
ATOM 1551 O O . ARG A 1 197 ? -16.078 -3.905 15.252 1.00 91.69 197 ARG A O 1
ATOM 1558 N N . LEU A 1 198 ? -15.402 -4.227 13.133 1.00 91.38 198 LEU A N 1
ATOM 1559 C CA . LEU A 1 198 ? -16.734 -4.570 12.633 1.00 91.38 198 LEU A CA 1
ATOM 1560 C C . LEU A 1 198 ? -17.222 -5.869 13.281 1.00 91.38 198 LEU A C 1
ATOM 1562 O O . LEU A 1 198 ? -18.351 -5.922 13.763 1.00 91.38 198 LEU A O 1
ATOM 1566 N N . VAL A 1 199 ? -16.346 -6.873 13.372 1.00 92.31 199 VAL A N 1
ATOM 1567 C CA . VAL A 1 199 ? -16.619 -8.142 14.059 1.00 92.31 199 VAL A CA 1
ATOM 1568 C C . VAL A 1 199 ? -16.953 -7.903 15.532 1.00 92.31 199 VAL A C 1
ATOM 1570 O O . VAL A 1 199 ? -17.954 -8.425 16.013 1.00 92.31 199 VAL A O 1
ATOM 1573 N N . TRP A 1 200 ? -16.190 -7.067 16.239 1.00 91.88 200 TRP A N 1
ATOM 1574 C CA . TRP A 1 200 ? -16.492 -6.694 17.624 1.00 91.88 200 TRP A CA 1
ATOM 1575 C C . TRP A 1 200 ? -17.851 -6.012 17.773 1.00 91.88 200 TRP A C 1
ATOM 1577 O O . TRP A 1 200 ? -18.634 -6.404 18.634 1.00 91.88 200 TRP A O 1
ATOM 1587 N N . ASN A 1 201 ? -18.170 -5.029 16.933 1.00 89.94 201 ASN A N 1
ATOM 1588 C CA . ASN A 1 201 ? -19.448 -4.321 17.007 1.00 89.94 201 ASN A CA 1
ATOM 1589 C C . ASN A 1 201 ? -20.630 -5.266 16.746 1.00 89.94 201 ASN A C 1
ATOM 1591 O O . ASN A 1 201 ? -21.640 -5.204 17.439 1.00 89.94 201 ASN A O 1
ATOM 1595 N N . LEU A 1 202 ? -20.500 -6.175 15.777 1.00 90.69 202 LEU A N 1
ATOM 1596 C CA . LEU A 1 202 ? -21.538 -7.158 15.473 1.00 90.69 202 LEU A CA 1
ATOM 1597 C C . LEU A 1 202 ? -21.699 -8.178 16.604 1.00 90.69 202 LEU A C 1
ATOM 1599 O O . LEU A 1 202 ? -22.811 -8.414 17.070 1.00 90.69 202 LEU A O 1
ATOM 1603 N N . LEU A 1 203 ? -20.598 -8.762 17.078 1.00 90.38 203 LEU A N 1
ATOM 1604 C CA . LEU A 1 203 ? -20.648 -9.784 18.120 1.00 90.38 203 LEU A CA 1
ATOM 1605 C C . LEU A 1 203 ? -21.041 -9.207 19.485 1.00 90.38 203 LEU A C 1
ATOM 1607 O O . LEU A 1 203 ? -21.750 -9.873 20.236 1.00 90.38 203 LEU A O 1
ATOM 1611 N N . SER A 1 204 ? -20.649 -7.971 19.802 1.00 88.44 204 SER A N 1
ATOM 1612 C CA . SER A 1 204 ? -21.081 -7.309 21.038 1.00 88.44 204 SER A CA 1
ATOM 1613 C C . SER A 1 204 ? -22.580 -7.009 21.019 1.00 88.44 204 SER A C 1
ATOM 1615 O O . SER A 1 204 ? -23.239 -7.232 22.024 1.00 88.44 204 SER A O 1
ATOM 1617 N N . CYS A 1 205 ? -23.153 -6.614 19.881 1.00 87.25 205 CYS A N 1
ATOM 1618 C CA . CYS A 1 205 ? -24.600 -6.425 19.760 1.00 87.25 205 CYS A CA 1
ATOM 1619 C C . CYS A 1 205 ? -25.399 -7.738 19.817 1.00 87.25 205 CYS A C 1
ATOM 1621 O O . CYS A 1 205 ? -26.508 -7.748 20.340 1.00 87.25 205 CYS A O 1
ATOM 1623 N N . LEU A 1 206 ? -24.872 -8.830 19.251 1.00 88.06 206 LEU A N 1
ATOM 1624 C CA . LEU A 1 206 ? -25.618 -10.088 19.102 1.00 88.06 206 LEU A CA 1
ATOM 1625 C C . LEU A 1 206 ? -25.451 -11.053 20.281 1.00 88.06 206 LEU A C 1
ATOM 1627 O O . LEU A 1 206 ? -26.374 -11.797 20.602 1.00 88.06 206 LEU A O 1
ATOM 1631 N N . VAL A 1 207 ? -24.259 -11.098 20.878 1.00 86.44 207 VAL A N 1
ATOM 1632 C CA . VAL A 1 207 ? -23.860 -12.164 21.813 1.00 86.44 207 VAL A CA 1
ATOM 1633 C C . VAL A 1 207 ? -23.634 -11.637 23.228 1.00 86.44 207 VAL A C 1
ATOM 1635 O O . VAL A 1 207 ? -23.781 -12.396 24.193 1.00 86.44 207 VAL A O 1
ATOM 1638 N N . SER A 1 208 ? -23.277 -10.357 23.372 1.00 82.81 208 SER A N 1
ATOM 1639 C CA . SER A 1 208 ? -23.041 -9.766 24.686 1.00 82.81 208 SER A CA 1
ATOM 1640 C C . SER A 1 208 ? -24.363 -9.458 25.379 1.00 82.81 208 SER A C 1
ATOM 1642 O O . SER A 1 208 ? -25.206 -8.746 24.841 1.00 82.81 208 SER A O 1
ATOM 1644 N N . GLY A 1 209 ? -24.523 -9.938 26.614 1.00 82.06 209 GLY A N 1
ATOM 1645 C CA . GLY A 1 209 ? -25.617 -9.495 27.484 1.00 82.06 209 GLY A CA 1
ATOM 1646 C C . GLY A 1 209 ? -25.458 -8.037 27.936 1.00 82.06 209 GLY A C 1
ATOM 1647 O O . GLY A 1 209 ? -26.415 -7.433 28.409 1.00 82.06 209 GLY A O 1
ATOM 1648 N N . ILE A 1 210 ? -24.257 -7.464 27.783 1.00 88.75 210 ILE A N 1
ATOM 1649 C CA . ILE A 1 210 ? -23.923 -6.100 28.199 1.00 88.75 210 ILE A CA 1
ATOM 1650 C C . ILE A 1 210 ? -23.462 -5.303 26.982 1.00 88.75 210 ILE A C 1
ATOM 1652 O O . ILE A 1 210 ? -22.409 -5.583 26.400 1.00 88.75 210 ILE A O 1
ATOM 1656 N N . ASN A 1 211 ? -24.201 -4.249 26.641 1.00 91.12 211 ASN A N 1
ATOM 1657 C CA . ASN A 1 211 ? -23.719 -3.245 25.700 1.00 91.12 211 ASN A CA 1
ATOM 1658 C C . ASN A 1 211 ? -22.761 -2.291 26.430 1.00 91.12 211 ASN A C 1
ATOM 1660 O O . ASN A 1 211 ? -23.178 -1.310 27.053 1.00 91.12 211 ASN A O 1
ATOM 1664 N N . VAL A 1 212 ? -21.468 -2.620 26.386 1.00 91.94 212 VAL A N 1
ATOM 1665 C CA . VAL A 1 212 ? -20.394 -1.890 27.082 1.00 91.94 212 VAL A CA 1
ATOM 1666 C C . VAL A 1 212 ? -20.384 -0.419 26.679 1.00 91.94 212 VAL A C 1
ATOM 1668 O O . VAL A 1 212 ? -20.320 0.452 27.542 1.00 91.94 212 VAL A O 1
ATOM 1671 N N . ASP A 1 213 ? -20.499 -0.133 25.382 1.00 91.44 213 ASP A N 1
ATOM 1672 C CA . ASP A 1 213 ? -20.419 1.233 24.871 1.00 91.44 213 ASP A CA 1
ATOM 1673 C C . ASP A 1 213 ? -21.604 2.074 25.350 1.00 91.44 213 ASP A C 1
ATOM 1675 O O . ASP A 1 213 ? -21.415 3.140 25.932 1.00 91.44 213 ASP A O 1
ATOM 1679 N N . GLN A 1 214 ? -22.827 1.556 25.215 1.00 91.75 214 GLN A N 1
ATOM 1680 C CA . GLN A 1 214 ? -24.023 2.247 25.695 1.00 91.75 214 GLN A CA 1
ATOM 1681 C C . GLN A 1 214 ? -23.994 2.455 27.213 1.00 91.75 214 GLN A C 1
ATOM 1683 O O . GLN A 1 214 ? -24.384 3.523 27.686 1.00 91.75 214 GLN A O 1
ATOM 1688 N N . THR A 1 215 ? -23.505 1.474 27.976 1.00 93.62 215 THR A N 1
ATOM 1689 C CA . THR A 1 215 ? -23.393 1.570 29.440 1.00 93.62 215 THR A CA 1
ATOM 1690 C C . THR A 1 215 ? -22.412 2.671 29.841 1.00 93.62 215 THR A C 1
ATOM 1692 O O . THR A 1 215 ? -22.733 3.515 30.676 1.00 93.62 215 THR A O 1
ATOM 1695 N N . LEU A 1 216 ? -21.236 2.716 29.207 1.00 93.62 216 LEU A N 1
ATOM 1696 C CA . LEU A 1 216 ? -20.210 3.722 29.488 1.00 93.62 216 LEU A CA 1
ATOM 1697 C C . LEU A 1 216 ? -20.613 5.119 29.010 1.00 93.62 216 LEU A C 1
ATOM 1699 O O . LEU A 1 216 ? -20.354 6.093 29.713 1.00 93.62 216 LEU A O 1
ATOM 1703 N N . VAL A 1 217 ? -21.277 5.233 27.856 1.00 93.88 217 VAL A N 1
ATOM 1704 C CA . VAL A 1 217 ? -21.825 6.507 27.363 1.00 93.88 217 VAL A CA 1
ATOM 1705 C C . VAL A 1 217 ? -22.915 7.016 28.299 1.00 93.88 217 VAL A C 1
ATOM 1707 O O . VAL A 1 217 ? -22.883 8.184 28.671 1.00 93.88 217 VAL A O 1
ATOM 1710 N N . SER A 1 218 ? -23.829 6.148 28.737 1.00 94.31 218 SER A N 1
ATOM 1711 C CA . SER A 1 218 ? -24.893 6.524 29.677 1.00 94.31 218 SER A CA 1
ATOM 1712 C C . SER A 1 218 ? -24.319 6.945 31.027 1.00 94.31 218 SER A C 1
ATOM 1714 O O . SER A 1 218 ? -24.752 7.947 31.585 1.00 94.31 218 SER A O 1
ATOM 1716 N N . ALA A 1 219 ? -23.294 6.245 31.525 1.00 93.75 219 ALA A N 1
ATOM 1717 C CA . ALA A 1 219 ? -22.588 6.645 32.737 1.00 93.75 219 ALA A CA 1
ATOM 1718 C C . ALA A 1 219 ? -21.880 8.000 32.561 1.00 93.75 219 ALA A C 1
ATOM 1720 O O . ALA A 1 219 ? -22.012 8.887 33.401 1.00 93.75 219 ALA A O 1
ATOM 1721 N N . LYS A 1 220 ? -21.165 8.199 31.450 1.00 93.88 220 LYS A N 1
ATOM 1722 C CA . LYS A 1 220 ? -20.447 9.448 31.187 1.00 93.88 220 LYS A CA 1
ATOM 1723 C C . LYS A 1 220 ? -21.393 10.635 31.024 1.00 93.88 220 LYS A C 1
ATOM 1725 O O . LYS A 1 220 ? -21.141 11.686 31.598 1.00 93.88 220 LYS A O 1
ATOM 1730 N N . GLU A 1 221 ? -22.479 10.493 30.275 1.00 93.12 221 GLU A N 1
ATOM 1731 C CA . GLU A 1 221 ? -23.482 11.556 30.134 1.00 93.12 221 GLU A CA 1
ATOM 1732 C C . GLU A 1 221 ? -24.250 11.777 31.443 1.00 93.12 221 GLU A C 1
ATOM 1734 O O . GLU A 1 221 ? -24.485 12.918 31.834 1.00 93.12 221 GLU A O 1
ATOM 1739 N N . GLY A 1 222 ? -24.523 10.702 32.184 1.00 91.94 222 GLY A N 1
ATOM 1740 C CA . GLY A 1 222 ? -25.099 10.736 33.525 1.00 91.94 222 GLY A CA 1
ATOM 1741 C C . GLY A 1 222 ? -24.274 11.516 34.546 1.00 91.94 222 GLY A C 1
ATOM 1742 O O . GLY A 1 222 ? -24.830 12.062 35.495 1.00 91.94 222 GLY A O 1
ATOM 1743 N N . SER A 1 223 ? -22.960 11.646 34.331 1.00 91.25 223 SER A N 1
ATOM 1744 C CA . SER A 1 223 ? -22.091 12.448 35.200 1.00 91.25 223 SER A CA 1
ATOM 1745 C C . SER A 1 223 ? -22.436 13.944 35.213 1.00 91.25 223 SER A C 1
ATOM 1747 O O . SER A 1 223 ? -22.035 14.640 36.143 1.00 91.25 223 SER A O 1
ATOM 1749 N N . LYS A 1 224 ? -23.191 14.421 34.210 1.00 94.06 224 LYS A N 1
ATOM 1750 C CA . LYS A 1 224 ? -23.663 15.809 34.086 1.00 94.06 224 LYS A CA 1
ATOM 1751 C C . LYS A 1 224 ? -24.971 16.078 34.839 1.00 94.06 224 LYS A C 1
ATOM 1753 O O . LYS A 1 224 ? -25.404 17.224 34.878 1.00 94.06 224 LYS A O 1
ATOM 1758 N N . LEU A 1 225 ? -25.620 15.039 35.369 1.00 94.06 225 LEU A N 1
ATOM 1759 C CA . LEU A 1 225 ? -26.853 15.164 36.146 1.00 94.06 225 LEU A CA 1
ATOM 1760 C C . LEU A 1 225 ? -26.562 15.637 37.576 1.00 94.06 225 LEU A C 1
ATOM 1762 O O . LEU A 1 225 ? -25.436 15.525 38.069 1.00 94.06 225 LEU A O 1
ATOM 1766 N N . ASP A 1 226 ? -27.612 16.096 38.258 1.00 96.31 226 ASP A N 1
ATOM 1767 C CA . ASP A 1 226 ? -27.573 16.429 39.683 1.00 96.31 226 ASP A CA 1
ATOM 1768 C C . ASP A 1 226 ? -27.113 15.235 40.529 1.00 96.31 226 ASP A C 1
ATOM 1770 O O . ASP A 1 226 ? -27.290 14.077 40.144 1.00 96.31 226 ASP A O 1
ATOM 1774 N N . HIS A 1 227 ? -26.538 15.508 41.705 1.00 94.81 227 HIS A N 1
ATOM 1775 C CA . HIS A 1 227 ? -25.864 14.496 42.525 1.00 94.81 227 HIS A CA 1
ATOM 1776 C C . HIS A 1 227 ? -26.730 13.255 42.797 1.00 94.81 227 HIS A C 1
ATOM 1778 O O . HIS A 1 227 ? -26.255 12.135 42.593 1.00 94.81 227 HIS A O 1
ATOM 1784 N N . ASP A 1 228 ? -27.992 13.454 43.178 1.00 95.31 228 ASP A N 1
ATOM 1785 C CA . ASP A 1 228 ? -28.921 12.372 43.518 1.00 95.31 228 ASP A CA 1
ATOM 1786 C C . ASP A 1 228 ? -29.330 11.564 42.277 1.00 95.31 228 ASP A C 1
ATOM 1788 O O . ASP A 1 228 ? -29.246 10.335 42.273 1.00 95.31 228 ASP A O 1
ATOM 1792 N N . SER A 1 229 ? -29.667 12.251 41.179 1.00 95.19 229 SER A N 1
ATOM 1793 C CA . SER A 1 229 ? -30.024 11.616 39.899 1.00 95.19 229 SER A CA 1
ATOM 1794 C C . SER A 1 229 ? -28.852 10.826 39.311 1.00 95.19 229 SER A C 1
ATOM 1796 O O . SER A 1 229 ? -29.020 9.722 38.795 1.00 95.19 229 SER A O 1
ATOM 1798 N N . ARG A 1 230 ? -27.637 11.370 39.428 1.00 94.69 230 ARG A N 1
ATOM 1799 C CA . ARG A 1 230 ? -26.392 10.727 39.005 1.00 94.69 230 ARG A CA 1
ATOM 1800 C C . ARG A 1 230 ? -26.104 9.469 39.819 1.00 94.69 230 ARG A C 1
ATOM 1802 O O . ARG A 1 230 ? -25.766 8.439 39.238 1.00 94.69 230 ARG A O 1
ATOM 1809 N N . GLN A 1 231 ? -26.235 9.531 41.147 1.00 93.19 231 GLN A N 1
ATOM 1810 C CA . GLN A 1 231 ? -26.059 8.355 42.003 1.00 93.19 231 GLN A CA 1
ATOM 1811 C C . GLN A 1 231 ? -27.082 7.264 41.676 1.00 93.19 231 GLN A C 1
ATOM 1813 O O . GLN A 1 231 ? -26.694 6.103 41.539 1.00 93.19 231 GLN A O 1
ATOM 1818 N N . GLN A 1 232 ? -28.355 7.633 41.504 1.00 95.25 232 GLN A N 1
ATOM 1819 C CA . GLN A 1 232 ? -29.411 6.692 41.143 1.00 95.25 232 GLN A CA 1
ATOM 1820 C C . GLN A 1 232 ? -29.128 6.025 39.792 1.00 95.25 232 GLN A C 1
ATOM 1822 O O . GLN A 1 232 ? -29.103 4.798 39.712 1.00 95.25 232 GLN A O 1
ATOM 1827 N N . LEU A 1 233 ? -28.820 6.809 38.754 1.00 94.75 233 LEU A N 1
ATOM 1828 C CA . LEU A 1 233 ? -28.497 6.282 37.428 1.00 94.75 233 LEU A CA 1
ATOM 1829 C C . LEU A 1 233 ? -27.282 5.344 37.467 1.00 94.75 233 LEU A C 1
ATOM 1831 O O . LEU A 1 233 ? -27.309 4.265 36.878 1.00 94.75 233 LEU A O 1
ATOM 1835 N N . HIS A 1 234 ? -26.209 5.718 38.169 1.00 94.12 234 HIS A N 1
ATOM 1836 C CA . HIS A 1 234 ? -25.039 4.851 38.313 1.00 94.12 234 HIS A CA 1
ATOM 1837 C C . HIS A 1 234 ? -25.357 3.555 39.065 1.00 94.12 234 HIS A C 1
ATOM 1839 O O . HIS A 1 234 ? -24.831 2.506 38.691 1.00 94.12 234 HIS A O 1
ATOM 1845 N N . ALA A 1 235 ? -26.212 3.605 40.090 1.00 92.88 235 ALA A N 1
ATOM 1846 C CA . ALA A 1 235 ? -26.651 2.420 40.819 1.00 92.88 235 ALA A CA 1
ATOM 1847 C C . ALA A 1 235 ? -27.506 1.491 39.939 1.00 92.88 235 ALA A C 1
ATOM 1849 O O . ALA A 1 235 ? -27.282 0.280 39.937 1.00 92.88 235 ALA A O 1
ATOM 1850 N N . GLU A 1 236 ? -28.427 2.045 39.147 1.00 94.56 236 GLU A N 1
ATOM 1851 C CA . GLU A 1 236 ? -29.259 1.289 38.203 1.00 94.56 236 GLU A CA 1
ATOM 1852 C C . GLU A 1 236 ? -28.419 0.648 37.089 1.00 94.56 236 GLU A C 1
ATOM 1854 O O . GLU A 1 236 ? -28.550 -0.550 36.832 1.00 94.56 236 GLU A O 1
ATOM 1859 N N . LEU A 1 237 ? -27.485 1.397 36.489 1.00 93.62 237 LEU A N 1
ATOM 1860 C CA . LEU A 1 237 ? -26.556 0.875 35.480 1.00 93.62 237 LEU A CA 1
ATOM 1861 C C . LEU A 1 237 ? -25.653 -0.226 36.051 1.00 93.62 237 LEU A C 1
ATOM 1863 O O . LEU A 1 237 ? -25.441 -1.251 35.402 1.00 93.62 237 LEU A O 1
ATOM 1867 N N . ALA A 1 238 ? -25.134 -0.042 37.269 1.00 91.94 238 ALA A N 1
ATOM 1868 C CA . ALA A 1 238 ? -24.306 -1.043 37.937 1.00 91.94 238 ALA A CA 1
ATOM 1869 C C . ALA A 1 238 ? -25.090 -2.328 38.237 1.00 91.94 238 ALA A C 1
ATOM 1871 O O . ALA A 1 238 ? -24.573 -3.429 38.033 1.00 91.94 238 ALA A O 1
ATOM 1872 N N . LYS A 1 239 ? -26.344 -2.195 38.685 1.00 92.38 239 LYS A N 1
ATOM 1873 C CA . LYS A 1 239 ? -27.241 -3.325 38.935 1.00 92.38 239 LYS A CA 1
ATOM 1874 C C . LYS A 1 239 ? -27.540 -4.092 37.644 1.00 92.38 239 LYS A C 1
ATOM 1876 O O . LYS A 1 239 ? -27.310 -5.299 37.602 1.00 92.38 239 LYS A O 1
ATOM 1881 N N . ALA A 1 240 ? -27.946 -3.395 36.582 1.00 91.88 240 ALA A N 1
ATOM 1882 C CA . ALA A 1 240 ? -28.238 -4.006 35.285 1.00 91.88 240 ALA A CA 1
ATOM 1883 C C . ALA A 1 240 ? -27.015 -4.735 34.699 1.00 91.88 240 ALA A C 1
ATOM 1885 O O . ALA A 1 240 ? -27.120 -5.876 34.249 1.00 91.88 240 ALA A O 1
ATOM 1886 N N . ALA A 1 241 ? -25.828 -4.121 34.769 1.00 91.44 241 ALA A N 1
ATOM 1887 C CA . ALA A 1 241 ? -24.590 -4.737 34.294 1.00 91.44 241 ALA A CA 1
ATOM 1888 C C . ALA A 1 241 ? -24.228 -6.024 35.057 1.00 91.44 241 ALA A C 1
ATOM 1890 O O . ALA A 1 241 ? -23.676 -6.955 34.474 1.00 91.44 241 ALA A O 1
ATOM 1891 N N . ARG A 1 242 ? -24.537 -6.101 36.356 1.00 87.69 242 ARG A N 1
ATOM 1892 C CA . ARG A 1 242 ? -24.295 -7.298 37.176 1.00 87.69 242 ARG A CA 1
ATOM 1893 C C . ARG A 1 242 ? -25.297 -8.409 36.917 1.00 87.69 242 ARG A C 1
ATOM 1895 O O . ARG A 1 242 ? -24.921 -9.574 36.886 1.00 87.69 242 ARG A O 1
ATOM 1902 N N . GLU A 1 243 ? -26.567 -8.069 36.743 1.00 91.62 243 GLU A N 1
ATOM 1903 C CA . GLU A 1 243 ? -27.589 -9.055 36.382 1.00 91.62 243 GLU A CA 1
ATOM 1904 C C . GLU A 1 243 ? -27.249 -9.701 35.033 1.00 91.62 243 GLU A C 1
ATOM 1906 O O . GLU A 1 243 ? -27.245 -10.928 34.910 1.00 91.62 243 GLU A O 1
ATOM 1911 N N . ALA A 1 244 ? -26.829 -8.887 34.063 1.00 89.94 244 ALA A N 1
ATOM 1912 C CA . ALA A 1 244 ? -26.356 -9.368 32.772 1.00 89.94 244 ALA A CA 1
ATOM 1913 C C . ALA A 1 244 ? -25.049 -10.181 32.873 1.00 89.94 244 ALA A C 1
ATOM 1915 O O . ALA A 1 244 ? -24.923 -11.216 32.216 1.00 89.94 244 ALA A O 1
ATOM 1916 N N . SER A 1 245 ? -24.089 -9.780 33.719 1.00 89.75 245 SER A N 1
ATOM 1917 C CA . SER A 1 245 ? -22.848 -10.548 33.901 1.00 89.75 245 SER A CA 1
ATOM 1918 C C . SER A 1 245 ? -23.085 -11.886 34.603 1.00 89.75 245 SER A C 1
ATOM 1920 O O . SER A 1 245 ? -22.443 -12.871 34.257 1.00 89.75 245 SER A O 1
ATOM 1922 N N . ARG A 1 246 ? -24.038 -11.979 35.537 1.00 87.75 246 ARG A N 1
ATOM 1923 C CA . ARG A 1 246 ? -24.406 -13.253 36.178 1.00 87.75 246 ARG A CA 1
ATOM 1924 C C . ARG A 1 246 ? -24.981 -14.256 35.181 1.00 87.75 246 ARG A C 1
ATOM 1926 O O . ARG A 1 246 ? -24.693 -15.444 35.296 1.00 87.75 246 ARG A O 1
ATOM 1933 N N . ALA A 1 247 ? -25.741 -13.791 34.188 1.00 88.69 247 ALA A N 1
ATOM 1934 C CA . ALA A 1 247 ? -26.271 -14.653 33.134 1.00 88.69 247 ALA A CA 1
ATOM 1935 C C . ALA A 1 247 ? -25.166 -15.209 32.213 1.00 88.69 247 ALA A C 1
ATOM 1937 O O . ALA A 1 247 ? -25.280 -16.331 31.716 1.00 88.69 247 ALA A O 1
ATOM 1938 N N . SER A 1 248 ? -24.083 -14.455 31.988 1.00 85.38 248 SER A N 1
ATOM 1939 C CA . SER A 1 248 ? -22.948 -14.911 31.179 1.00 85.38 248 SER A CA 1
ATOM 1940 C C . SER A 1 248 ? -21.615 -14.277 31.616 1.00 85.38 248 SER A C 1
ATOM 1942 O O . SER A 1 248 ? -21.201 -13.279 31.032 1.00 85.38 248 SER A O 1
ATOM 1944 N N . PRO A 1 249 ? -20.890 -14.856 32.591 1.00 83.88 249 PRO A N 1
ATOM 1945 C CA . PRO A 1 249 ? -19.842 -14.121 33.310 1.00 83.88 249 PRO A CA 1
ATOM 1946 C C . PRO A 1 249 ? -18.543 -13.835 32.541 1.00 83.88 249 PRO A C 1
ATOM 1948 O O . PRO A 1 249 ? -17.669 -13.174 33.095 1.00 83.88 249 PRO A O 1
ATOM 1951 N N . TRP A 1 250 ? -18.398 -14.348 31.314 1.00 87.12 250 TRP A N 1
ATOM 1952 C CA . TRP A 1 250 ? -17.132 -14.374 30.562 1.00 87.12 250 TRP A CA 1
ATOM 1953 C C . TRP A 1 250 ? -17.287 -13.938 29.101 1.00 87.12 250 TRP A C 1
ATOM 1955 O O . TRP A 1 250 ? -16.301 -13.909 28.362 1.00 87.12 250 TRP A O 1
ATOM 1965 N N . ARG A 1 251 ? -18.514 -13.700 28.621 1.00 90.94 251 ARG A N 1
ATOM 1966 C CA . ARG A 1 251 ? -18.751 -13.535 27.179 1.00 90.94 251 ARG A CA 1
ATOM 1967 C C . ARG A 1 251 ? -18.154 -12.231 26.683 1.00 90.94 251 ARG A C 1
ATOM 1969 O O . ARG A 1 251 ? -17.443 -12.235 25.683 1.00 90.94 251 ARG A O 1
ATOM 1976 N N . THR A 1 252 ? -18.406 -11.144 27.400 1.00 91.81 252 THR A N 1
ATOM 1977 C CA . THR A 1 252 ? -17.999 -9.799 26.994 1.00 91.81 252 THR A CA 1
ATOM 1978 C C . THR A 1 252 ? -16.481 -9.655 27.037 1.00 91.81 252 THR A C 1
ATOM 1980 O O . THR A 1 252 ? -15.870 -9.190 26.074 1.00 91.81 252 THR A O 1
ATOM 1983 N N . SER A 1 253 ? -15.852 -10.117 28.122 1.00 92.38 253 SER A N 1
ATOM 1984 C CA . SER A 1 253 ? -14.402 -10.050 28.300 1.00 92.38 253 SER A CA 1
ATOM 1985 C C . SER A 1 253 ? -13.656 -10.924 27.292 1.00 92.38 253 SER A C 1
ATOM 1987 O O . SER A 1 253 ? -12.649 -10.495 26.732 1.00 92.38 253 SER A O 1
ATOM 1989 N N . THR A 1 254 ? -14.152 -12.139 27.024 1.00 92.38 254 THR A N 1
ATOM 1990 C CA . THR A 1 254 ? -13.532 -13.059 26.055 1.00 92.38 254 THR A CA 1
ATOM 1991 C C . THR A 1 254 ? -13.667 -12.518 24.640 1.00 92.38 254 THR A C 1
ATOM 1993 O O . THR A 1 254 ? -12.713 -12.572 23.868 1.00 92.38 254 THR A O 1
ATOM 1996 N N . LEU A 1 255 ? -14.822 -11.936 24.307 1.00 93.00 255 LEU A N 1
ATOM 1997 C CA . LEU A 1 255 ? -15.038 -11.286 23.020 1.00 93.00 255 LEU A CA 1
ATOM 1998 C C . LEU A 1 255 ? -14.075 -10.105 22.818 1.00 93.00 255 LEU A C 1
ATOM 2000 O O . LEU A 1 255 ? -13.545 -9.916 21.724 1.00 93.00 255 LEU A O 1
ATOM 2004 N N . TYR A 1 256 ? -13.808 -9.336 23.877 1.00 93.12 256 TYR A N 1
ATOM 2005 C CA . TYR A 1 256 ? -12.893 -8.197 23.807 1.00 93.12 256 TYR A CA 1
ATOM 2006 C C . TYR A 1 256 ? -11.442 -8.662 23.668 1.00 93.12 256 TYR A C 1
ATOM 2008 O O . TYR A 1 256 ? -10.671 -8.113 22.882 1.00 93.12 256 TYR A O 1
ATOM 2016 N N . PHE A 1 257 ? -11.073 -9.732 24.372 1.00 93.75 257 PHE A N 1
ATOM 2017 C CA . PHE A 1 257 ? -9.770 -10.362 24.203 1.00 93.75 257 PHE A CA 1
ATOM 2018 C C . PHE A 1 257 ? -9.581 -10.915 22.782 1.00 93.75 257 PHE A C 1
ATOM 2020 O O . PHE A 1 257 ? -8.528 -10.721 22.175 1.00 93.75 257 PHE A O 1
ATOM 2027 N N . LEU A 1 258 ? -10.621 -11.534 22.211 1.00 93.81 258 LEU A N 1
ATOM 2028 C CA . LEU A 1 258 ? -10.622 -11.989 20.822 1.00 93.81 258 LEU A CA 1
ATOM 2029 C C . LEU A 1 258 ? -10.448 -10.818 19.846 1.00 93.81 258 LEU A C 1
ATOM 2031 O O . LEU A 1 258 ? -9.661 -10.937 18.911 1.00 93.81 258 LEU A O 1
ATOM 2035 N N . LEU A 1 259 ? -11.108 -9.675 20.079 1.00 94.44 259 LEU A N 1
ATOM 2036 C CA . LEU A 1 259 ? -10.865 -8.450 19.310 1.00 94.44 259 LEU A CA 1
ATOM 2037 C C . LEU A 1 259 ? -9.381 -8.061 19.359 1.00 94.44 259 LEU A C 1
ATOM 2039 O O . LEU A 1 259 ? -8.783 -7.841 18.309 1.00 94.44 259 LEU A O 1
ATOM 2043 N N . LYS A 1 260 ? -8.771 -8.002 20.549 1.00 95.12 260 LYS A N 1
ATOM 2044 C CA . LYS A 1 260 ? -7.351 -7.633 20.698 1.00 95.12 260 LYS A CA 1
ATOM 2045 C C . LYS A 1 260 ? -6.425 -8.590 19.955 1.00 95.12 260 LYS A C 1
ATOM 2047 O O . LYS A 1 260 ? -5.497 -8.144 19.279 1.00 95.12 260 LYS A O 1
ATOM 2052 N N . LEU A 1 261 ? -6.702 -9.890 20.033 1.00 95.69 261 LEU A N 1
ATOM 2053 C CA . LEU A 1 261 ? -5.957 -10.905 19.298 1.00 95.69 261 LEU A CA 1
ATOM 2054 C C . LEU A 1 261 ? -6.103 -10.716 17.782 1.00 95.69 261 LEU A C 1
ATOM 2056 O O . LEU A 1 261 ? -5.100 -10.694 17.073 1.00 95.69 261 LEU A O 1
ATOM 2060 N N . LEU A 1 262 ? -7.330 -10.524 17.289 1.00 96.00 262 LEU A N 1
ATOM 2061 C CA . LEU A 1 262 ? -7.601 -10.296 15.868 1.00 96.00 262 LEU A CA 1
ATOM 2062 C C . LEU A 1 262 ? -6.929 -9.018 15.353 1.00 96.00 262 LEU A C 1
ATOM 2064 O O . LEU A 1 262 ? -6.373 -9.042 14.260 1.00 96.00 262 LEU A O 1
ATOM 2068 N N . MET A 1 263 ? -6.914 -7.933 16.136 1.00 95.19 263 MET A N 1
ATOM 2069 C CA . MET A 1 263 ? -6.181 -6.708 15.787 1.00 95.19 263 MET A CA 1
ATOM 2070 C C . MET A 1 263 ? -4.676 -6.970 15.652 1.00 95.19 263 MET A C 1
ATOM 2072 O O . MET A 1 263 ? -4.061 -6.506 14.696 1.00 95.19 263 MET A O 1
ATOM 2076 N N . CYS A 1 264 ? -4.077 -7.748 16.563 1.00 96.81 264 CYS A N 1
ATOM 2077 C CA . CYS A 1 264 ? -2.664 -8.124 16.462 1.00 96.81 264 CYS A CA 1
ATOM 2078 C C . CYS A 1 264 ? -2.393 -8.956 15.202 1.00 96.81 264 CYS A C 1
ATOM 2080 O O . CYS A 1 264 ? -1.475 -8.648 14.446 1.00 96.81 264 CYS A O 1
ATOM 2082 N N . VAL A 1 265 ? -3.202 -9.995 14.968 1.00 96.81 265 VAL A N 1
ATOM 2083 C CA . VAL A 1 265 ? -3.041 -10.899 13.821 1.00 96.81 265 VAL A CA 1
ATOM 2084 C C . VAL A 1 265 ? -3.207 -10.145 12.504 1.00 96.81 265 VAL A C 1
ATOM 2086 O O . VAL A 1 265 ? -2.380 -10.325 11.616 1.00 96.81 265 VAL A O 1
ATOM 2089 N N . ALA A 1 266 ? -4.215 -9.276 12.387 1.00 96.44 266 ALA A N 1
ATOM 2090 C CA . ALA A 1 266 ? -4.450 -8.482 11.183 1.00 96.44 266 ALA A CA 1
ATOM 2091 C C . ALA A 1 266 ? -3.249 -7.583 10.855 1.00 96.44 266 ALA A C 1
ATOM 2093 O O . ALA A 1 266 ? -2.717 -7.645 9.750 1.00 96.44 266 ALA A O 1
ATOM 2094 N N . VAL A 1 267 ? -2.757 -6.817 11.836 1.00 96.94 267 VAL A N 1
ATOM 2095 C CA . VAL A 1 267 ? -1.624 -5.901 11.626 1.00 96.94 267 VAL A CA 1
ATOM 2096 C C . VAL A 1 267 ? -0.334 -6.658 11.295 1.00 96.94 267 VAL A C 1
ATOM 2098 O O . VAL A 1 267 ? 0.407 -6.248 10.403 1.00 96.94 267 VAL A O 1
ATOM 2101 N N . VAL A 1 268 ? -0.057 -7.775 11.978 1.00 97.44 268 VAL A N 1
ATOM 2102 C CA . VAL A 1 268 ? 1.130 -8.601 11.698 1.00 97.44 268 VAL A CA 1
ATOM 2103 C C . VAL A 1 268 ? 1.038 -9.243 10.314 1.00 97.44 268 VAL A C 1
ATOM 2105 O O . VAL A 1 268 ? 2.015 -9.214 9.569 1.00 97.44 268 VAL A O 1
ATOM 2108 N N . ALA A 1 269 ? -0.123 -9.788 9.944 1.00 97.31 269 ALA A N 1
ATOM 2109 C CA . ALA A 1 269 ? -0.335 -10.379 8.627 1.00 97.31 269 ALA A CA 1
ATOM 2110 C C . ALA A 1 269 ? -0.128 -9.344 7.513 1.00 97.31 269 ALA A C 1
ATOM 2112 O O . ALA A 1 269 ? 0.588 -9.617 6.552 1.00 97.31 269 ALA A O 1
ATOM 2113 N N . GLU A 1 270 ? -0.671 -8.135 7.664 1.00 96.50 270 GLU A N 1
ATOM 2114 C CA . GLU A 1 270 ? -0.453 -7.055 6.700 1.00 96.50 270 GLU A CA 1
ATOM 2115 C C . GLU A 1 270 ? 1.010 -6.624 6.619 1.00 96.50 270 GLU A C 1
ATOM 2117 O O . GLU A 1 270 ? 1.539 -6.477 5.518 1.00 96.50 270 GLU A O 1
ATOM 2122 N N . ALA A 1 271 ? 1.701 -6.484 7.755 1.00 97.00 271 ALA A N 1
ATOM 2123 C CA . ALA A 1 271 ? 3.123 -6.145 7.765 1.00 97.00 271 ALA A CA 1
ATOM 2124 C C . ALA A 1 271 ? 3.957 -7.190 7.002 1.00 97.00 271 ALA A C 1
ATOM 2126 O O . ALA A 1 271 ? 4.841 -6.830 6.223 1.00 97.00 271 ALA A O 1
ATOM 2127 N N . ILE A 1 272 ? 3.638 -8.478 7.176 1.00 97.00 272 ILE A N 1
ATOM 2128 C CA . ILE A 1 272 ? 4.274 -9.585 6.452 1.00 97.00 272 ILE A CA 1
ATOM 2129 C C . ILE A 1 272 ? 3.990 -9.486 4.949 1.00 97.00 272 ILE A C 1
ATOM 2131 O O . ILE A 1 272 ? 4.919 -9.615 4.153 1.00 97.00 272 ILE A O 1
ATOM 2135 N N . VAL A 1 273 ? 2.742 -9.231 4.545 1.00 96.75 273 VAL A N 1
ATOM 2136 C CA . VAL A 1 273 ? 2.369 -9.089 3.126 1.00 96.75 273 VAL A CA 1
ATOM 2137 C C . VAL A 1 273 ? 3.095 -7.902 2.482 1.00 96.75 273 VAL A C 1
ATOM 2139 O O . VAL A 1 273 ? 3.647 -8.035 1.388 1.00 96.75 273 VAL A O 1
ATOM 2142 N N . VAL A 1 274 ? 3.172 -6.753 3.160 1.00 96.44 274 VAL A N 1
ATOM 2143 C CA . VAL A 1 274 ? 3.916 -5.587 2.656 1.00 96.44 274 VAL A CA 1
ATOM 2144 C C . VAL A 1 274 ? 5.400 -5.907 2.508 1.00 96.44 274 VAL A C 1
ATOM 2146 O O . VAL A 1 274 ? 5.980 -5.626 1.458 1.00 96.44 274 VAL A O 1
ATOM 2149 N N . HIS A 1 275 ? 6.006 -6.526 3.522 1.00 96.69 275 HIS A N 1
ATOM 2150 C CA . HIS A 1 275 ? 7.432 -6.838 3.527 1.00 96.69 275 HIS A CA 1
ATOM 2151 C C . HIS A 1 275 ? 7.826 -7.891 2.482 1.00 96.69 275 HIS A C 1
ATOM 2153 O O . HIS A 1 275 ? 8.840 -7.724 1.809 1.00 96.69 275 HIS A O 1
ATOM 2159 N N . ASN A 1 276 ? 7.027 -8.950 2.328 1.00 96.12 276 ASN A N 1
ATOM 2160 C CA . ASN A 1 276 ? 7.372 -10.098 1.487 1.00 96.12 276 ASN A CA 1
ATOM 2161 C C . ASN A 1 276 ? 6.834 -10.007 0.056 1.00 96.12 276 ASN A C 1
ATOM 2163 O O . ASN A 1 276 ? 7.364 -10.680 -0.825 1.00 96.12 276 ASN A O 1
ATOM 2167 N N . SER A 1 277 ? 5.779 -9.229 -0.196 1.00 94.25 277 SER A N 1
ATOM 2168 C CA . SER A 1 277 ? 5.128 -9.188 -1.512 1.00 94.25 277 SER A CA 1
ATOM 2169 C C . SER A 1 277 ? 5.253 -7.825 -2.178 1.00 94.25 277 SER A C 1
ATOM 2171 O O . SER A 1 277 ? 5.861 -7.727 -3.243 1.00 94.25 277 SER A O 1
ATOM 2173 N N . PHE A 1 278 ? 4.729 -6.762 -1.566 1.00 92.69 278 PHE A N 1
ATOM 2174 C CA . PHE A 1 278 ? 4.637 -5.463 -2.245 1.00 92.69 278 PHE A CA 1
ATOM 2175 C C . PHE A 1 278 ? 5.980 -4.747 -2.365 1.00 92.69 278 PHE A C 1
ATOM 2177 O O . PHE A 1 278 ? 6.317 -4.212 -3.421 1.00 92.69 278 PHE A O 1
ATOM 2184 N N . LEU A 1 279 ? 6.777 -4.768 -1.300 1.00 92.38 279 LEU A N 1
ATOM 2185 C CA . LEU A 1 279 ? 8.049 -4.060 -1.263 1.00 92.38 279 LEU A CA 1
ATOM 2186 C C . LEU A 1 279 ? 9.109 -4.688 -2.197 1.00 92.38 279 LEU A C 1
ATOM 2188 O O . LEU A 1 279 ? 9.773 -3.938 -2.916 1.00 92.38 279 LEU A O 1
ATOM 2192 N N . PRO A 1 280 ? 9.235 -6.029 -2.297 1.00 93.75 280 PRO A N 1
ATOM 2193 C CA . PRO A 1 280 ? 10.078 -6.665 -3.307 1.00 93.75 280 PRO A CA 1
ATOM 2194 C C . PRO A 1 280 ? 9.609 -6.403 -4.739 1.00 93.75 280 PRO A C 1
ATOM 2196 O O . PRO A 1 280 ? 10.449 -6.155 -5.596 1.00 93.75 280 PRO A O 1
ATOM 2199 N N . GLN A 1 281 ? 8.297 -6.391 -5.007 1.00 92.00 281 GLN A N 1
ATOM 2200 C CA . GLN A 1 281 ? 7.770 -6.064 -6.340 1.00 92.00 281 GLN A CA 1
ATOM 2201 C C . GLN A 1 281 ? 8.118 -4.628 -6.755 1.00 92.00 281 GLN A C 1
ATOM 2203 O O . GLN A 1 281 ? 8.598 -4.414 -7.867 1.00 92.00 281 GLN A O 1
ATOM 2208 N N . ALA A 1 282 ? 7.964 -3.656 -5.849 1.00 90.56 282 ALA A N 1
ATOM 2209 C CA . ALA A 1 282 ? 8.345 -2.267 -6.107 1.00 90.56 282 ALA A CA 1
ATOM 2210 C C . ALA A 1 282 ? 9.856 -2.118 -6.377 1.00 90.56 282 ALA A C 1
ATOM 2212 O O . ALA A 1 282 ? 10.261 -1.382 -7.278 1.00 90.56 282 ALA A O 1
ATOM 2213 N N . ARG A 1 283 ? 10.698 -2.848 -5.632 1.00 92.25 283 ARG A N 1
ATOM 2214 C CA . ARG A 1 283 ? 12.158 -2.861 -5.832 1.00 92.25 283 ARG A CA 1
ATOM 2215 C C . ARG A 1 283 ? 12.586 -3.569 -7.116 1.00 92.25 283 ARG A C 1
ATOM 2217 O O . ARG A 1 283 ? 13.494 -3.080 -7.778 1.00 92.25 283 ARG A O 1
ATOM 2224 N N . GLY A 1 284 ? 11.938 -4.675 -7.477 1.00 91.31 284 GLY A N 1
ATOM 2225 C CA . GLY A 1 284 ? 12.196 -5.375 -8.737 1.00 91.31 284 GLY A CA 1
ATOM 2226 C C . GLY A 1 284 ? 11.891 -4.479 -9.933 1.00 91.31 284 GLY A C 1
ATOM 2227 O O . GLY A 1 284 ? 12.748 -4.264 -10.781 1.00 91.31 284 GLY A O 1
ATOM 2228 N N . LEU A 1 285 ? 10.727 -3.823 -9.916 1.00 88.00 285 LEU A N 1
ATOM 2229 C CA . LEU A 1 285 ? 10.329 -2.889 -10.969 1.00 88.00 285 LEU A CA 1
ATOM 2230 C C . LEU A 1 285 ? 11.310 -1.711 -11.112 1.00 88.00 285 LEU A C 1
ATOM 2232 O O . LEU A 1 285 ? 11.612 -1.273 -12.221 1.00 88.00 285 LEU A O 1
ATOM 2236 N N . LYS A 1 286 ? 11.839 -1.209 -9.989 1.00 88.06 286 LYS A N 1
ATOM 2237 C CA . LYS A 1 286 ? 12.888 -0.181 -9.967 1.00 88.06 286 LYS A CA 1
ATOM 2238 C C . LYS A 1 286 ? 14.161 -0.643 -10.661 1.00 88.06 286 LYS A C 1
ATOM 2240 O O . LYS A 1 286 ? 14.720 0.118 -11.450 1.00 88.06 286 LYS A O 1
ATOM 2245 N N . GLN A 1 287 ? 14.617 -1.853 -10.349 1.00 89.38 287 GLN A N 1
ATOM 2246 C CA . GLN A 1 287 ? 15.823 -2.417 -10.937 1.00 89.38 287 GLN A CA 1
ATOM 2247 C C . GLN A 1 287 ? 15.640 -2.631 -12.446 1.00 89.38 287 GLN A C 1
ATOM 2249 O O . GLN A 1 287 ? 16.464 -2.151 -13.222 1.00 89.38 287 GLN A O 1
ATOM 2254 N N . ASP A 1 288 ? 14.512 -3.209 -12.865 1.00 87.50 288 ASP A N 1
ATOM 2255 C CA . ASP A 1 288 ? 14.207 -3.458 -14.279 1.00 87.50 288 ASP A CA 1
ATOM 2256 C C . ASP A 1 288 ? 14.135 -2.155 -15.098 1.00 87.50 288 ASP A C 1
ATOM 2258 O O . ASP A 1 288 ? 14.668 -2.067 -16.208 1.00 87.50 288 ASP A O 1
ATOM 2262 N N . LEU A 1 289 ? 13.513 -1.103 -14.548 1.00 84.81 289 LEU A N 1
ATOM 2263 C CA . LEU A 1 289 ? 13.441 0.214 -15.193 1.00 84.81 289 LEU A CA 1
ATOM 2264 C C . LEU A 1 289 ? 14.816 0.889 -15.293 1.00 84.81 289 LEU A C 1
ATOM 2266 O O . LEU A 1 289 ? 15.104 1.546 -16.297 1.00 84.81 289 LEU A O 1
ATOM 2270 N N . GLN A 1 290 ? 15.670 0.735 -14.277 1.00 84.38 290 GLN A N 1
ATOM 2271 C CA . GLN A 1 290 ? 17.031 1.274 -14.302 1.00 84.38 290 GLN A CA 1
ATOM 2272 C C . GLN A 1 290 ? 17.912 0.538 -15.313 1.00 84.38 290 GLN A C 1
ATOM 2274 O O . GLN A 1 290 ? 18.543 1.192 -16.143 1.00 84.38 290 GLN A O 1
ATOM 2279 N N . GLU A 1 291 ? 17.917 -0.795 -15.303 1.00 84.31 291 GLU A N 1
ATOM 2280 C CA . GLU A 1 291 ? 18.692 -1.608 -16.248 1.00 84.31 291 GLU A CA 1
ATOM 2281 C C . GLU A 1 291 ? 18.280 -1.333 -17.700 1.00 84.31 291 GLU A C 1
ATOM 2283 O O . GLU A 1 291 ? 19.130 -1.175 -18.580 1.00 84.31 291 GLU A O 1
ATOM 2288 N N . ASN A 1 292 ? 16.978 -1.183 -17.959 1.00 79.25 292 ASN A N 1
ATOM 2289 C CA . ASN A 1 292 ? 16.496 -0.869 -19.298 1.00 79.25 292 ASN A CA 1
ATOM 2290 C C . ASN A 1 292 ? 16.916 0.541 -19.752 1.00 79.25 292 ASN A C 1
ATOM 2292 O O . ASN A 1 292 ? 17.290 0.723 -20.912 1.00 79.25 292 ASN A O 1
ATOM 2296 N N . LYS A 1 293 ? 16.946 1.530 -18.843 1.00 76.62 293 LYS A N 1
ATOM 2297 C CA . LYS A 1 293 ? 17.463 2.875 -19.150 1.00 76.62 293 LYS A CA 1
ATOM 2298 C C . LYS A 1 293 ? 18.914 2.803 -19.625 1.00 76.62 293 LYS A C 1
ATOM 2300 O O . LYS A 1 293 ? 19.204 3.328 -20.694 1.00 76.62 293 LYS A O 1
ATOM 2305 N N . PHE A 1 294 ? 19.785 2.099 -18.896 1.00 68.44 294 PHE A N 1
ATOM 2306 C CA . PHE A 1 294 ? 21.197 1.944 -19.268 1.00 68.44 294 PHE A CA 1
ATOM 2307 C C . PHE A 1 294 ? 21.387 1.246 -20.623 1.00 68.44 294 PHE A C 1
ATOM 2309 O O . PHE A 1 294 ? 22.246 1.658 -21.402 1.00 68.44 294 PHE A O 1
ATOM 2316 N N . ASN A 1 295 ? 20.560 0.246 -20.938 1.00 68.75 295 ASN A N 1
ATOM 2317 C CA . ASN A 1 295 ? 20.643 -0.490 -22.202 1.00 68.75 295 ASN A CA 1
ATOM 2318 C C . ASN A 1 295 ? 20.158 0.320 -23.417 1.00 68.75 295 ASN A C 1
ATOM 2320 O O . ASN A 1 295 ? 20.715 0.176 -24.505 1.00 68.75 295 ASN A O 1
ATOM 2324 N N . LEU A 1 296 ? 19.147 1.181 -23.246 1.00 61.88 296 LEU A N 1
ATOM 2325 C CA . LEU A 1 296 ? 18.663 2.081 -24.303 1.00 61.88 296 LEU A CA 1
ATOM 2326 C C . LEU A 1 296 ? 19.577 3.297 -24.519 1.00 61.88 296 LEU A C 1
ATOM 2328 O O . LEU A 1 296 ? 19.612 3.829 -25.626 1.00 61.88 296 LEU A O 1
ATOM 2332 N N . THR A 1 297 ? 20.336 3.716 -23.502 1.00 58.31 297 THR A N 1
ATOM 2333 C CA . THR A 1 297 ? 21.327 4.804 -23.598 1.00 58.31 297 THR A CA 1
ATOM 2334 C C . THR A 1 297 ? 22.764 4.321 -23.849 1.00 58.31 297 THR A C 1
ATOM 2336 O O . THR A 1 297 ? 23.705 5.052 -23.544 1.00 58.31 297 THR A O 1
ATOM 2339 N N . GLY A 1 298 ? 22.961 3.111 -24.393 1.00 45.81 298 GLY A N 1
ATOM 2340 C CA . GLY A 1 298 ? 24.286 2.578 -24.753 1.00 45.81 298 GLY A CA 1
ATOM 2341 C C . GLY A 1 298 ? 25.133 3.548 -25.604 1.00 45.81 298 GLY A C 1
ATOM 2342 O O . GLY A 1 298 ? 24.589 4.383 -26.327 1.00 45.81 298 GLY A O 1
ATOM 2343 N N . PRO A 1 299 ? 26.471 3.473 -25.495 1.00 47.09 299 PRO A N 1
ATOM 2344 C CA . PRO A 1 299 ? 27.362 4.627 -25.440 1.00 47.09 299 PRO A CA 1
ATOM 2345 C C . PRO A 1 299 ? 27.448 5.366 -26.776 1.00 47.09 299 PRO A C 1
ATOM 2347 O O . PRO A 1 299 ? 27.898 4.816 -27.778 1.00 47.09 299 PRO A O 1
ATOM 2350 N N . SER A 1 300 ? 27.095 6.653 -26.770 1.00 36.88 300 SER A N 1
ATOM 2351 C CA . SER A 1 300 ? 27.539 7.590 -27.813 1.00 36.88 300 SER A CA 1
ATOM 2352 C C . SER A 1 300 ? 28.946 8.148 -27.550 1.00 36.88 300 SER A C 1
ATOM 2354 O O . SER A 1 300 ? 29.466 8.901 -28.367 1.00 36.88 300 SER A O 1
ATOM 2356 N N . SER A 1 301 ? 29.605 7.746 -26.457 1.00 35.50 301 SER A N 1
ATOM 2357 C CA . SER A 1 301 ? 31.036 7.967 -26.265 1.00 35.50 301 SER A CA 1
ATOM 2358 C C . SER A 1 301 ? 31.804 6.758 -26.789 1.00 35.50 301 SER A C 1
ATOM 2360 O O . SER A 1 301 ? 32.028 5.772 -26.089 1.00 35.50 301 SER A O 1
ATOM 2362 N N . VAL A 1 302 ? 32.210 6.842 -28.053 1.00 40.03 302 VAL A N 1
ATOM 2363 C CA . VAL A 1 302 ? 33.442 6.185 -28.481 1.00 40.03 302 VAL A CA 1
ATOM 2364 C C . VAL A 1 302 ? 34.547 6.807 -27.631 1.00 40.03 302 VAL A C 1
ATOM 2366 O O . VAL A 1 302 ? 34.949 7.942 -27.876 1.00 40.03 302 VAL A O 1
ATOM 2369 N N . ASP A 1 303 ? 34.980 6.087 -26.598 1.00 31.06 303 ASP A N 1
ATOM 2370 C CA . ASP A 1 303 ? 36.269 6.323 -25.964 1.00 31.06 303 ASP A CA 1
ATOM 2371 C C . ASP A 1 303 ? 37.344 6.101 -27.035 1.00 31.06 303 ASP A C 1
ATOM 2373 O O . ASP A 1 303 ? 37.763 4.983 -27.336 1.00 31.06 303 ASP A O 1
ATOM 2377 N N . THR A 1 304 ? 37.773 7.195 -27.659 1.00 42.66 304 THR A N 1
ATOM 2378 C CA . THR A 1 304 ? 39.164 7.368 -28.072 1.00 42.66 304 THR A CA 1
ATOM 2379 C C . THR A 1 304 ? 40.010 7.299 -26.812 1.00 42.66 304 THR A C 1
ATOM 2381 O O . THR A 1 304 ? 40.230 8.320 -26.177 1.00 42.66 304 THR A O 1
ATOM 2384 N N . ASP A 1 305 ? 40.405 6.098 -26.410 1.00 35.38 305 ASP A N 1
ATOM 2385 C CA . ASP A 1 305 ? 41.763 5.836 -25.950 1.00 35.38 305 ASP A CA 1
ATOM 2386 C C . ASP A 1 305 ? 41.953 4.350 -25.638 1.00 35.38 305 ASP A C 1
ATOM 2388 O O . ASP A 1 305 ? 41.128 3.693 -25.009 1.00 35.38 305 ASP A O 1
ATOM 2392 N N . ASN A 1 306 ? 43.113 3.853 -26.063 1.00 40.09 306 ASN A N 1
ATOM 2393 C CA . ASN A 1 306 ? 43.704 2.555 -25.736 1.00 40.09 306 ASN A CA 1
ATOM 2394 C C . ASN A 1 306 ? 43.153 1.324 -26.469 1.00 40.09 306 ASN A C 1
ATOM 2396 O O . ASN A 1 306 ? 42.476 0.469 -25.907 1.00 40.09 306 ASN A O 1
ATOM 2400 N N . THR A 1 307 ? 43.604 1.146 -27.714 1.00 32.00 307 THR A N 1
ATOM 2401 C CA . THR A 1 307 ? 43.999 -0.182 -28.238 1.00 32.00 307 THR A CA 1
ATOM 2402 C C . THR A 1 307 ? 44.978 -0.027 -29.409 1.00 32.00 307 THR A C 1
ATOM 2404 O O . THR A 1 307 ? 44.728 -0.405 -30.549 1.00 32.00 307 THR A O 1
ATOM 2407 N N . VAL A 1 308 ? 46.146 0.549 -29.116 1.00 39.94 308 VAL A N 1
ATOM 2408 C CA . VAL A 1 308 ? 47.354 0.379 -29.934 1.00 39.94 308 VAL A CA 1
ATOM 2409 C C . VAL A 1 308 ? 47.988 -0.941 -29.496 1.00 39.94 308 VAL A C 1
ATOM 2411 O O . VAL A 1 308 ? 48.727 -0.940 -28.521 1.00 39.94 308 VAL A O 1
ATOM 2414 N N . ALA A 1 309 ? 47.658 -2.063 -30.146 1.00 34.69 309 ALA A N 1
ATOM 2415 C CA . ALA A 1 309 ? 48.553 -3.234 -30.181 1.00 34.69 309 ALA A CA 1
ATOM 2416 C C . ALA A 1 309 ? 48.126 -4.353 -31.147 1.00 34.69 309 ALA A C 1
ATOM 2418 O O . ALA A 1 309 ? 49.005 -4.903 -31.796 1.00 34.69 309 ALA A O 1
ATOM 2419 N N . ASP A 1 310 ? 46.837 -4.677 -31.314 1.00 29.69 310 ASP A N 1
ATOM 2420 C CA . ASP A 1 310 ? 46.475 -5.974 -31.938 1.00 29.69 310 ASP A CA 1
ATOM 2421 C C . ASP A 1 310 ? 45.653 -5.912 -33.239 1.00 29.69 310 ASP A C 1
ATOM 2423 O O . ASP A 1 310 ? 45.190 -6.930 -33.756 1.00 29.69 310 ASP A O 1
ATOM 2427 N N . THR A 1 311 ? 45.555 -4.743 -33.874 1.00 31.75 311 THR A N 1
ATOM 2428 C CA . THR A 1 311 ? 44.855 -4.568 -35.162 1.00 31.75 311 THR A CA 1
ATOM 2429 C C . THR A 1 311 ? 45.788 -4.730 -36.368 1.00 31.75 311 THR A C 1
ATOM 2431 O O . THR A 1 311 ? 45.821 -3.881 -37.253 1.00 31.75 311 THR A O 1
ATOM 2434 N N . SER A 1 312 ? 46.584 -5.803 -36.427 1.00 35.81 312 SER A N 1
ATOM 2435 C CA . SER A 1 312 ? 47.470 -6.062 -37.582 1.00 35.81 312 SER A CA 1
ATOM 2436 C C . SER A 1 312 ? 47.114 -7.296 -38.416 1.00 35.81 312 SER A C 1
ATOM 2438 O O . SER A 1 312 ? 47.818 -7.585 -39.381 1.00 35.81 312 SER A O 1
ATOM 2440 N N . LYS A 1 313 ? 46.014 -8.014 -38.128 1.00 32.59 313 LYS A N 1
ATOM 2441 C CA . LYS A 1 313 ? 45.657 -9.228 -38.902 1.00 32.59 313 LYS A CA 1
ATOM 2442 C C . LYS A 1 313 ? 44.175 -9.459 -39.236 1.00 32.59 313 LYS A C 1
ATOM 2444 O O . LYS A 1 313 ? 43.863 -10.507 -39.787 1.00 32.59 313 LYS A O 1
ATOM 2449 N N . ALA A 1 314 ? 43.269 -8.511 -38.989 1.00 31.98 314 ALA A N 1
ATOM 2450 C CA . ALA A 1 314 ? 41.827 -8.723 -39.218 1.00 31.98 314 ALA A CA 1
ATOM 2451 C C . ALA A 1 314 ? 41.133 -7.668 -40.105 1.00 31.98 314 ALA A C 1
ATOM 2453 O O . ALA A 1 314 ? 39.914 -7.530 -40.049 1.00 31.98 314 ALA A O 1
ATOM 2454 N N . THR A 1 315 ? 41.886 -6.962 -40.957 1.00 32.47 315 THR A N 1
ATOM 2455 C CA . THR A 1 315 ? 41.326 -6.011 -41.942 1.00 32.47 315 THR A CA 1
ATOM 2456 C C . THR A 1 315 ? 41.936 -6.222 -43.331 1.00 32.47 315 THR A C 1
ATOM 2458 O O . THR A 1 315 ? 42.337 -5.287 -44.015 1.00 32.47 315 THR A O 1
ATOM 2461 N N . GLN A 1 316 ? 42.042 -7.482 -43.750 1.00 36.44 316 GLN A N 1
ATOM 2462 C CA . GLN A 1 316 ? 42.102 -7.841 -45.165 1.00 36.44 316 GLN A CA 1
ATOM 2463 C C . GLN A 1 316 ? 40.708 -8.342 -45.540 1.00 36.44 316 GLN A C 1
ATOM 2465 O O . GLN A 1 316 ? 40.228 -9.289 -44.926 1.00 36.44 316 GLN A O 1
ATOM 2470 N N . ASN A 1 317 ? 40.095 -7.709 -46.543 1.00 41.62 317 ASN A N 1
ATOM 2471 C CA . ASN A 1 317 ? 38.828 -8.075 -47.199 1.00 41.62 317 ASN A CA 1
ATOM 2472 C C . ASN A 1 317 ? 37.555 -7.383 -46.683 1.00 41.62 317 ASN A C 1
ATOM 2474 O O . ASN A 1 317 ? 36.681 -8.027 -46.114 1.00 41.62 317 ASN A O 1
ATOM 2478 N N . SER A 1 318 ? 37.424 -6.085 -46.977 1.00 39.44 318 SER A N 1
ATOM 2479 C CA . SER A 1 318 ? 36.161 -5.475 -47.444 1.00 39.44 318 SER A CA 1
ATOM 2480 C C . SER A 1 318 ? 36.410 -4.013 -47.846 1.00 39.44 318 SER A C 1
ATOM 2482 O O . SER A 1 318 ? 36.951 -3.246 -47.051 1.00 39.44 318 SER A O 1
ATOM 2484 N N . THR A 1 319 ? 36.055 -3.619 -49.074 1.00 50.50 319 THR A N 1
ATOM 2485 C CA . THR A 1 319 ? 36.268 -2.274 -49.672 1.00 50.50 319 THR A CA 1
ATOM 2486 C C . THR A 1 319 ? 37.719 -1.765 -49.690 1.00 50.50 319 THR A C 1
ATOM 2488 O O . THR A 1 319 ? 38.052 -0.745 -49.093 1.00 50.50 319 THR A O 1
ATOM 2491 N N . ALA A 1 320 ? 38.616 -2.482 -50.374 1.00 54.09 320 ALA A N 1
ATOM 2492 C CA . ALA A 1 320 ? 40.033 -2.123 -50.415 1.00 54.09 320 ALA A CA 1
ATOM 2493 C C . ALA A 1 320 ? 40.241 -0.726 -51.025 1.00 54.09 320 ALA A C 1
ATOM 2495 O O . ALA A 1 320 ? 40.029 -0.515 -52.221 1.00 54.09 320 ALA A O 1
ATOM 2496 N N . SER A 1 321 ? 40.673 0.223 -50.194 1.00 67.31 321 SER A N 1
ATOM 2497 C CA . SER A 1 321 ? 41.287 1.450 -50.673 1.00 67.31 321 SER A CA 1
ATOM 2498 C C . SER A 1 321 ? 42.447 1.075 -51.597 1.00 67.31 321 SER A C 1
ATOM 2500 O O . SER A 1 321 ? 43.306 0.263 -51.251 1.00 67.31 321 SER A O 1
ATOM 2502 N N . MET A 1 322 ? 42.437 1.608 -52.816 1.00 78.12 322 MET A N 1
ATOM 2503 C CA . MET A 1 322 ? 43.450 1.274 -53.816 1.00 78.12 322 MET A CA 1
ATOM 2504 C C . MET A 1 322 ? 44.572 2.298 -53.761 1.00 78.12 322 MET A C 1
ATOM 2506 O O . MET A 1 322 ? 44.322 3.497 -53.664 1.00 78.12 322 MET A O 1
ATOM 2510 N N . VAL A 1 323 ? 45.815 1.830 -53.829 1.00 83.38 323 VAL A N 1
ATOM 2511 C CA . VAL A 1 323 ? 46.997 2.693 -53.865 1.00 83.38 323 VAL A CA 1
ATOM 2512 C C . VAL A 1 323 ? 47.556 2.672 -55.281 1.00 83.38 323 VAL A C 1
ATOM 2514 O O . VAL A 1 323 ? 48.055 1.641 -55.730 1.00 83.38 323 VAL A O 1
ATOM 2517 N N . LEU A 1 324 ? 47.465 3.801 -55.982 1.00 88.31 324 LEU A N 1
ATOM 2518 C CA . LEU A 1 324 ? 47.960 3.954 -57.354 1.00 88.31 324 LEU A CA 1
ATOM 2519 C C . LEU A 1 324 ? 48.869 5.179 -57.456 1.00 88.31 324 LEU A C 1
ATOM 2521 O O . LEU A 1 324 ? 48.722 6.145 -56.708 1.00 88.31 324 LEU A O 1
ATOM 2525 N N . PHE A 1 325 ? 49.792 5.150 -58.410 1.00 90.00 325 PHE A N 1
ATOM 2526 C CA . PHE A 1 325 ? 50.551 6.321 -58.824 1.00 90.00 325 PHE A CA 1
ATOM 2527 C C . PHE A 1 325 ? 49.751 7.104 -59.861 1.00 90.00 325 PHE A C 1
ATOM 2529 O O . PHE A 1 325 ? 49.257 6.538 -60.833 1.00 90.00 325 PHE A O 1
ATOM 2536 N N . CYS A 1 326 ? 49.625 8.407 -59.646 1.00 91.50 326 CYS A N 1
ATOM 2537 C CA . CYS A 1 326 ? 48.940 9.339 -60.521 1.00 91.50 326 CYS A CA 1
ATOM 2538 C C . CYS A 1 326 ? 49.956 10.277 -61.175 1.00 91.50 326 CYS A C 1
ATOM 2540 O O . CYS A 1 326 ? 50.556 11.125 -60.511 1.00 91.50 326 CYS A O 1
ATOM 2542 N N . GLY A 1 327 ? 50.148 10.106 -62.482 1.00 90.62 327 GLY A N 1
ATOM 2543 C CA . GLY A 1 327 ? 51.002 10.926 -63.329 1.00 90.62 327 GLY A CA 1
ATOM 2544 C C . GLY A 1 327 ? 50.205 12.008 -64.057 1.00 90.62 327 GLY A C 1
ATOM 2545 O O . GLY A 1 327 ? 49.365 11.693 -64.902 1.00 90.62 327 GLY A O 1
ATOM 2546 N N . TYR A 1 328 ? 50.481 13.282 -63.783 1.00 91.38 328 TYR A N 1
ATOM 2547 C CA . TYR A 1 328 ? 49.798 14.417 -64.414 1.00 91.38 328 TYR A CA 1
ATOM 2548 C C . TYR A 1 328 ? 50.761 15.566 -64.726 1.00 91.38 328 TYR A C 1
ATOM 2550 O O . TYR A 1 328 ? 51.894 15.621 -64.245 1.00 91.38 328 TYR A O 1
ATOM 2558 N N . LYS A 1 329 ? 50.310 16.494 -65.573 1.00 89.62 329 LYS A N 1
ATOM 2559 C CA . LYS A 1 329 ? 51.074 17.690 -65.947 1.00 89.62 329 LYS A CA 1
ATOM 2560 C C . LYS A 1 329 ? 50.463 18.918 -65.291 1.00 89.62 329 LYS A C 1
ATOM 2562 O O . LYS A 1 329 ? 49.251 19.113 -65.353 1.00 89.62 329 LYS A O 1
ATOM 2567 N N . MET A 1 330 ? 51.298 19.766 -64.702 1.00 86.06 330 MET A N 1
ATOM 2568 C CA . MET A 1 330 ? 50.884 21.045 -64.127 1.00 86.06 330 MET A CA 1
ATOM 2569 C C . MET A 1 330 ? 51.733 22.164 -64.736 1.00 86.06 330 MET A C 1
ATOM 2571 O O . MET A 1 330 ? 52.948 22.029 -64.887 1.00 86.06 330 MET A O 1
ATOM 2575 N N . ARG A 1 331 ? 51.091 23.269 -65.128 1.00 82.75 331 ARG A N 1
ATOM 2576 C CA . ARG A 1 331 ? 51.775 24.444 -65.680 1.00 82.75 331 ARG A CA 1
ATOM 2577 C C . ARG A 1 331 ? 51.996 25.463 -64.564 1.00 82.75 331 ARG A C 1
ATOM 2579 O O . ARG A 1 331 ? 51.031 26.012 -64.046 1.00 82.75 331 ARG A O 1
ATOM 2586 N N . ILE A 1 332 ? 53.256 25.744 -64.242 1.00 79.56 332 ILE A N 1
ATOM 2587 C CA . ILE A 1 332 ? 53.653 26.752 -63.252 1.00 79.56 332 ILE A CA 1
ATOM 2588 C C . ILE A 1 332 ? 54.514 27.784 -63.979 1.00 79.56 332 ILE A C 1
ATOM 2590 O O . ILE A 1 332 ? 55.550 27.431 -64.535 1.00 79.56 332 ILE A O 1
ATOM 2594 N N . LEU A 1 333 ? 54.070 29.048 -64.005 1.00 69.88 333 LEU A N 1
ATOM 2595 C CA . LEU A 1 333 ? 54.850 30.193 -64.507 1.00 69.88 333 LEU A CA 1
ATOM 2596 C C . LEU A 1 333 ? 55.550 29.912 -65.861 1.00 69.88 333 LEU A C 1
ATOM 2598 O O . LEU A 1 333 ? 56.753 30.084 -65.998 1.00 69.88 333 LEU A O 1
ATOM 2602 N N . GLN A 1 334 ? 54.775 29.456 -66.855 1.00 68.56 334 GLN A N 1
ATOM 2603 C CA . GLN A 1 334 ? 55.177 29.115 -68.239 1.00 68.56 334 GLN A CA 1
ATOM 2604 C C . GLN A 1 334 ? 55.906 27.774 -68.460 1.00 68.56 334 GLN A C 1
ATOM 2606 O O . GLN A 1 334 ? 55.914 27.295 -69.594 1.00 68.56 334 GLN A O 1
ATOM 2611 N N . ALA A 1 335 ? 56.403 27.099 -67.420 1.00 75.19 335 ALA A N 1
ATOM 2612 C CA . ALA A 1 335 ? 56.963 25.750 -67.541 1.00 75.19 335 ALA A CA 1
ATOM 2613 C C . ALA A 1 335 ? 55.891 24.673 -67.290 1.00 75.19 335 ALA A C 1
ATOM 2615 O O . ALA A 1 335 ? 55.101 24.770 -66.349 1.00 75.19 335 ALA A O 1
ATOM 2616 N N . VAL A 1 336 ? 55.855 23.632 -68.127 1.00 84.69 336 VAL A N 1
ATOM 2617 C CA . VAL A 1 336 ? 55.028 22.436 -67.892 1.00 84.69 336 VAL A CA 1
ATOM 2618 C C . VAL A 1 336 ? 55.890 21.407 -67.173 1.00 84.69 336 VAL A C 1
ATOM 2620 O O . VAL A 1 336 ? 56.861 20.918 -67.745 1.00 84.69 336 VAL A O 1
ATOM 2623 N N . GLN A 1 337 ? 55.541 21.091 -65.928 1.00 86.56 337 GLN A N 1
ATOM 2624 C CA . GLN A 1 337 ? 56.218 20.067 -65.134 1.00 86.56 337 GLN A CA 1
ATOM 2625 C C . GLN A 1 337 ? 55.349 18.808 -65.058 1.00 86.56 337 GLN A C 1
ATOM 2627 O O . GLN A 1 337 ? 54.122 18.893 -64.954 1.00 86.56 337 GLN A O 1
ATOM 2632 N N . ASN A 1 338 ? 55.992 17.642 -65.138 1.00 88.44 338 ASN A N 1
ATOM 2633 C CA . ASN A 1 338 ? 55.341 16.350 -64.945 1.00 88.44 338 ASN A CA 1
ATOM 2634 C C . ASN A 1 338 ? 55.504 15.943 -63.479 1.00 88.44 338 ASN A C 1
ATOM 2636 O O . ASN A 1 338 ? 56.618 15.969 -62.957 1.00 88.44 338 ASN A O 1
ATOM 2640 N N . TYR A 1 339 ? 54.407 15.549 -62.849 1.00 89.69 339 TYR A N 1
ATOM 2641 C CA . TYR A 1 339 ? 54.371 15.076 -61.474 1.00 89.69 339 TYR A CA 1
ATOM 2642 C C . TYR A 1 339 ? 53.829 13.655 -61.437 1.00 89.69 339 TYR A C 1
ATOM 2644 O O . TYR A 1 339 ? 52.894 13.332 -62.167 1.00 89.69 339 TYR A O 1
ATOM 2652 N N . GLU A 1 340 ? 54.409 12.828 -60.575 1.00 89.94 340 GLU A N 1
ATOM 2653 C CA . GLU A 1 340 ? 53.942 11.478 -60.280 1.00 89.94 340 GLU A CA 1
ATOM 2654 C C . GLU A 1 340 ? 53.767 11.369 -58.766 1.00 89.94 340 GLU A C 1
ATOM 2656 O O . GLU A 1 340 ? 54.723 11.558 -58.014 1.00 89.94 340 GLU A O 1
ATOM 2661 N N . MET A 1 341 ? 52.532 11.138 -58.322 1.00 89.81 341 MET A N 1
ATOM 2662 C CA . MET A 1 341 ? 52.166 11.142 -56.904 1.00 89.81 341 MET A CA 1
ATOM 2663 C C . MET A 1 341 ? 51.521 9.821 -56.518 1.00 89.81 341 MET A C 1
ATOM 2665 O O . MET A 1 341 ? 50.674 9.308 -57.243 1.00 89.81 341 MET A O 1
ATOM 2669 N N . GLN A 1 342 ? 51.875 9.288 -55.354 1.00 90.88 342 GLN A N 1
ATOM 2670 C CA . GLN A 1 342 ? 51.182 8.137 -54.786 1.00 90.88 342 GLN A CA 1
ATOM 2671 C C . GLN A 1 342 ? 49.857 8.601 -54.170 1.00 90.88 342 GLN A C 1
ATOM 2673 O O . GLN A 1 342 ? 49.849 9.487 -53.314 1.00 90.88 342 GLN A O 1
ATOM 2678 N N . CYS A 1 343 ? 48.743 8.013 -54.598 1.00 91.62 343 CYS A N 1
ATOM 2679 C CA . CYS A 1 343 ? 47.402 8.368 -54.151 1.00 91.62 343 CYS A CA 1
ATOM 2680 C C . CYS A 1 343 ? 46.662 7.154 -53.594 1.00 91.62 343 CYS A C 1
ATOM 2682 O O . CYS A 1 343 ? 46.723 6.060 -54.157 1.00 91.62 343 CYS A O 1
ATOM 2684 N N . VAL A 1 344 ? 45.938 7.372 -52.498 1.00 90.94 344 VAL A N 1
ATOM 2685 C CA . VAL A 1 344 ? 45.006 6.405 -51.915 1.00 90.94 344 VAL A CA 1
ATOM 2686 C C . VAL A 1 344 ? 43.593 6.769 -52.361 1.00 90.94 344 VAL A C 1
ATOM 2688 O O . VAL A 1 344 ? 43.123 7.872 -52.087 1.00 90.94 344 VAL A O 1
ATOM 2691 N N . PHE A 1 345 ? 42.913 5.845 -53.033 1.00 88.88 345 PHE A N 1
ATOM 2692 C CA . PHE A 1 345 ? 41.550 6.003 -53.534 1.00 88.88 345 PHE A CA 1
ATOM 2693 C C . PHE A 1 345 ? 40.577 5.291 -52.603 1.00 88.88 345 PHE A C 1
ATOM 2695 O O . PHE A 1 345 ? 40.672 4.078 -52.421 1.00 88.88 345 PHE A O 1
ATOM 2702 N N . SER A 1 346 ? 39.650 6.041 -52.008 1.00 86.06 346 SER A N 1
ATOM 2703 C CA . SER A 1 346 ? 38.669 5.515 -51.048 1.00 86.06 346 SER A CA 1
ATOM 2704 C C . SER A 1 346 ? 37.243 5.754 -51.551 1.00 86.06 346 SER A C 1
ATOM 2706 O O . SER A 1 346 ? 36.986 6.822 -52.111 1.00 86.06 346 SER A O 1
ATOM 2708 N N . PRO A 1 347 ? 36.312 4.796 -51.385 1.00 81.94 347 PRO A N 1
ATOM 2709 C CA . PRO A 1 347 ? 34.928 4.984 -51.804 1.00 81.94 347 PRO A CA 1
ATOM 2710 C C . PRO A 1 347 ? 34.245 6.048 -50.939 1.00 81.94 347 PRO A C 1
ATOM 2712 O O . PRO A 1 347 ? 34.384 6.058 -49.715 1.00 81.94 347 PRO A O 1
ATOM 2715 N N . VAL A 1 348 ? 33.478 6.933 -51.573 1.00 77.94 348 VAL A N 1
ATOM 2716 C CA . VAL A 1 348 ? 32.596 7.866 -50.870 1.00 77.94 348 VAL A CA 1
ATOM 2717 C C . VAL A 1 348 ? 31.352 7.096 -50.457 1.00 77.94 348 VAL A C 1
ATOM 2719 O O . VAL A 1 348 ? 30.533 6.710 -51.291 1.00 77.94 348 VAL A O 1
ATOM 2722 N N . ILE A 1 349 ? 31.215 6.852 -49.157 1.00 63.81 349 ILE A N 1
ATOM 2723 C CA . ILE A 1 349 ? 29.959 6.378 -48.584 1.00 63.81 349 ILE A CA 1
ATOM 2724 C C . ILE A 1 349 ? 29.065 7.611 -48.481 1.00 63.81 349 ILE A C 1
ATOM 2726 O O . ILE A 1 349 ? 29.158 8.363 -47.511 1.00 63.81 349 ILE A O 1
ATOM 2730 N N . ASP A 1 350 ? 28.246 7.855 -49.505 1.00 49.84 350 ASP A N 1
ATOM 2731 C CA . ASP A 1 350 ? 27.205 8.875 -49.413 1.00 49.84 350 ASP A CA 1
ATOM 2732 C C . ASP A 1 350 ? 26.332 8.541 -48.187 1.00 49.84 350 ASP A C 1
ATOM 2734 O O . ASP A 1 350 ? 25.757 7.444 -48.135 1.00 49.84 350 ASP A O 1
ATOM 2738 N N . PRO A 1 351 ? 26.208 9.430 -47.182 1.00 40.03 351 PRO A N 1
ATOM 2739 C CA . PRO A 1 351 ? 25.156 9.265 -46.195 1.00 40.03 351 PRO A CA 1
ATOM 2740 C C . PRO A 1 351 ? 23.829 9.259 -46.958 1.00 40.03 351 PRO A C 1
ATOM 2742 O O . PRO A 1 351 ? 23.614 10.088 -47.846 1.00 40.03 351 PRO A O 1
ATOM 2745 N N . ALA A 1 352 ? 22.966 8.283 -46.658 1.00 36.09 352 ALA A N 1
ATOM 2746 C CA . ALA A 1 352 ? 21.650 8.155 -47.279 1.00 36.09 352 ALA A CA 1
ATOM 2747 C C . ALA A 1 352 ? 20.961 9.532 -47.360 1.00 36.09 352 ALA A C 1
ATOM 2749 O O . ALA A 1 352 ? 21.082 10.312 -46.410 1.00 36.09 352 ALA A O 1
ATOM 2750 N N . PRO A 1 353 ? 20.269 9.861 -48.470 1.00 37.28 353 PRO A N 1
ATOM 2751 C CA . PRO A 1 353 ? 19.681 11.179 -48.645 1.00 37.28 353 PRO A CA 1
ATOM 2752 C C . PRO A 1 353 ? 18.787 11.489 -47.447 1.00 37.28 353 PRO A C 1
ATOM 2754 O O . PRO A 1 353 ? 17.816 10.777 -47.184 1.00 37.28 353 PRO A O 1
ATOM 2757 N N . ALA A 1 354 ? 19.145 12.543 -46.712 1.00 38.62 354 ALA A N 1
ATOM 2758 C CA . ALA A 1 354 ? 18.270 13.122 -45.715 1.00 38.62 354 ALA A CA 1
ATOM 2759 C C . ALA A 1 354 ? 16.923 13.400 -46.394 1.00 38.62 354 ALA A C 1
ATOM 2761 O O . ALA A 1 354 ? 16.869 14.023 -47.459 1.00 38.62 354 ALA A O 1
ATOM 2762 N N . GLN A 1 355 ? 15.849 12.877 -45.805 1.00 33.75 355 GLN A N 1
ATOM 2763 C CA . GLN A 1 355 ? 14.490 13.204 -46.216 1.00 33.75 355 GLN A CA 1
ATOM 2764 C C . GLN A 1 355 ? 14.337 14.733 -46.289 1.00 33.75 355 GLN A C 1
ATOM 2766 O O . GLN A 1 355 ? 14.902 15.435 -45.445 1.00 33.75 355 GLN A O 1
ATOM 2771 N N . PRO A 1 356 ? 13.596 15.268 -47.272 1.00 34.16 356 PRO A N 1
ATOM 2772 C CA . PRO A 1 356 ? 13.393 16.701 -47.384 1.00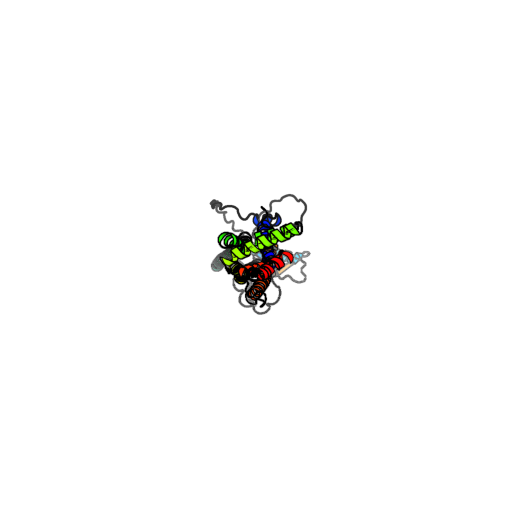 34.16 356 PRO A CA 1
ATOM 2773 C C . PRO A 1 356 ? 12.640 17.206 -46.153 1.00 34.16 356 PRO A C 1
ATOM 2775 O O . PRO A 1 356 ? 11.477 16.876 -45.924 1.00 34.16 356 PRO A O 1
ATOM 2778 N N . THR A 1 357 ? 13.324 18.023 -45.363 1.00 28.28 357 THR A N 1
ATOM 2779 C CA . THR A 1 357 ? 12.748 18.859 -44.317 1.00 28.28 357 THR A CA 1
ATOM 2780 C C . THR A 1 357 ? 11.706 19.780 -44.962 1.00 28.28 357 THR A C 1
ATOM 2782 O O . THR A 1 357 ? 12.073 20.555 -45.851 1.00 28.28 357 THR A O 1
ATOM 2785 N N . PRO A 1 358 ? 10.422 19.758 -44.560 1.00 32.91 358 PRO A N 1
ATOM 2786 C CA . PRO A 1 358 ? 9.505 20.803 -44.976 1.00 32.91 358 PRO A CA 1
ATOM 2787 C C . PRO A 1 358 ? 9.949 22.110 -44.319 1.00 32.91 358 PRO A C 1
ATOM 2789 O O . PRO A 1 358 ? 10.044 22.224 -43.096 1.00 32.91 358 PRO A O 1
ATOM 2792 N N . THR A 1 359 ? 10.254 23.097 -45.155 1.00 29.66 359 THR A N 1
ATOM 2793 C CA . THR A 1 359 ? 10.511 24.475 -44.751 1.00 29.66 359 THR A CA 1
ATOM 2794 C C . THR A 1 359 ? 9.231 25.046 -44.142 1.00 29.66 359 THR A C 1
ATOM 2796 O O . THR A 1 359 ? 8.334 25.477 -44.861 1.00 29.66 359 THR A O 1
ATOM 2799 N N . VAL A 1 360 ? 9.129 25.035 -42.814 1.00 33.38 360 VAL A N 1
ATOM 2800 C CA . VAL A 1 360 ? 8.150 25.847 -42.084 1.00 33.38 360 VAL A CA 1
ATOM 2801 C C . VAL A 1 360 ? 8.886 27.046 -41.511 1.00 33.38 360 VAL A C 1
ATOM 2803 O O . VAL A 1 360 ? 9.947 26.919 -40.900 1.00 33.38 360 VAL A O 1
ATOM 2806 N N . ALA A 1 361 ? 8.321 28.215 -41.791 1.00 29.75 361 ALA A N 1
ATOM 2807 C CA . ALA A 1 361 ? 8.810 29.519 -41.401 1.00 29.75 361 ALA A CA 1
ATOM 2808 C C . ALA A 1 361 ? 9.200 29.592 -39.916 1.00 29.75 361 ALA A C 1
ATOM 2810 O O . ALA A 1 361 ? 8.514 29.095 -39.026 1.00 29.75 361 ALA A O 1
ATOM 2811 N N . SER A 1 362 ? 10.314 30.277 -39.689 1.00 34.03 362 SER A N 1
ATOM 2812 C CA . SER A 1 362 ? 10.865 30.678 -38.403 1.00 34.03 362 SER A CA 1
ATOM 2813 C C . SER A 1 362 ? 9.846 31.398 -37.509 1.00 34.03 362 SER A C 1
ATOM 2815 O O . SER A 1 362 ? 9.449 32.525 -37.808 1.00 34.03 362 SER A O 1
ATOM 2817 N N . LEU A 1 363 ? 9.522 30.791 -36.365 1.00 29.22 363 LEU A N 1
ATOM 2818 C CA . LEU A 1 363 ? 9.111 31.472 -35.132 1.00 29.22 363 LEU A CA 1
ATOM 2819 C C . LEU A 1 363 ? 10.079 31.048 -34.008 1.00 29.22 363 LEU A C 1
ATOM 2821 O O . LEU A 1 363 ? 10.689 29.981 -34.108 1.00 29.22 363 LEU A O 1
ATOM 2825 N N . PRO A 1 364 ? 10.307 31.888 -32.984 1.00 33.81 364 PRO A N 1
ATOM 2826 C CA . PRO A 1 364 ? 11.516 31.830 -32.178 1.00 33.81 364 PRO A CA 1
ATOM 2827 C C . PRO A 1 364 ? 11.578 30.569 -31.317 1.00 33.81 364 PRO A C 1
ATOM 2829 O O . PRO A 1 364 ? 10.612 30.173 -30.671 1.00 33.81 364 PRO A O 1
ATOM 2832 N N . SER A 1 365 ? 12.778 29.994 -31.321 1.00 35.31 365 SER A N 1
ATOM 2833 C CA . SER A 1 365 ? 13.254 28.880 -30.511 1.00 35.31 365 SER A CA 1
ATOM 2834 C C . SER A 1 365 ? 12.877 29.044 -29.034 1.00 35.31 365 SER A C 1
ATOM 2836 O O . SER A 1 365 ? 13.559 29.729 -28.271 1.00 35.31 365 SER A O 1
ATOM 2838 N N . ALA A 1 366 ? 11.788 28.397 -28.624 1.00 34.03 366 ALA A N 1
ATOM 2839 C CA . ALA A 1 366 ? 11.661 27.913 -27.263 1.00 34.03 366 ALA A CA 1
ATOM 2840 C C . ALA A 1 366 ? 12.472 26.617 -27.203 1.00 34.03 366 ALA A C 1
ATOM 2842 O O . ALA A 1 366 ? 12.189 25.679 -27.948 1.00 34.03 366 ALA A O 1
ATOM 2843 N N . LYS A 1 367 ? 13.506 26.594 -26.354 1.00 35.62 367 LYS A N 1
ATOM 2844 C CA . LYS A 1 367 ? 14.215 25.379 -25.941 1.00 35.62 367 LYS A CA 1
ATOM 2845 C C . LYS A 1 367 ? 13.180 24.291 -25.653 1.00 35.62 367 LYS A C 1
ATOM 2847 O O . LYS A 1 367 ? 12.477 24.356 -24.652 1.00 35.62 367 LYS A O 1
ATOM 2852 N N . MET A 1 368 ? 13.054 23.339 -26.569 1.00 34.56 368 MET A N 1
ATOM 2853 C CA . MET A 1 368 ? 12.267 22.140 -26.355 1.00 34.56 368 MET A CA 1
ATOM 2854 C C . MET A 1 368 ? 13.193 21.187 -25.617 1.00 34.56 368 MET A C 1
ATOM 2856 O O . MET A 1 368 ? 14.080 20.570 -26.206 1.00 34.56 368 MET A O 1
ATOM 2860 N N . ASP A 1 369 ? 13.050 21.215 -24.297 1.00 36.56 369 ASP A N 1
ATOM 2861 C CA . ASP A 1 369 ? 13.740 20.334 -23.377 1.00 36.56 369 ASP A CA 1
ATOM 2862 C C . ASP A 1 369 ? 13.557 18.870 -23.801 1.00 36.56 369 ASP A C 1
ATOM 2864 O O . ASP A 1 369 ? 12.503 18.440 -24.277 1.00 36.56 369 ASP A O 1
ATOM 2868 N N . THR A 1 370 ? 14.639 18.122 -23.630 1.00 34.69 370 THR A N 1
ATOM 2869 C CA . THR A 1 370 ? 14.738 16.661 -23.631 1.00 34.69 370 THR A CA 1
ATOM 2870 C C . THR A 1 370 ? 13.457 15.959 -23.135 1.00 34.69 370 THR A C 1
ATOM 2872 O O . THR A 1 370 ? 12.863 16.395 -22.148 1.00 34.69 370 THR A O 1
ATOM 2875 N N . PRO A 1 371 ? 13.030 14.848 -23.770 1.00 41.47 371 PRO A N 1
ATOM 2876 C CA . PRO A 1 371 ? 11.783 14.158 -23.437 1.00 41.47 371 PRO A CA 1
ATOM 2877 C C . PRO A 1 371 ? 11.748 13.648 -21.980 1.00 41.47 371 PRO A C 1
ATOM 2879 O O . PRO A 1 371 ? 12.792 13.448 -21.354 1.00 41.47 371 PRO A O 1
ATOM 2882 N N . PRO A 1 372 ? 10.548 13.387 -21.427 1.00 48.22 372 PRO A N 1
ATOM 2883 C CA . PRO A 1 372 ? 10.278 13.361 -19.991 1.00 48.22 372 PRO A CA 1
ATOM 2884 C C . PRO A 1 372 ? 10.621 12.013 -19.327 1.00 48.22 372 PRO A C 1
ATOM 2886 O O . PRO A 1 372 ? 9.810 11.430 -18.608 1.00 48.22 372 PRO A O 1
ATOM 2889 N N . GLN A 1 373 ? 11.822 11.486 -19.562 1.00 50.59 373 GLN A N 1
ATOM 2890 C CA . GLN A 1 373 ? 12.221 10.146 -19.114 1.00 50.59 373 GLN A CA 1
ATOM 2891 C C . GLN A 1 373 ? 12.749 10.098 -17.661 1.00 50.59 373 GLN A C 1
ATOM 2893 O O . GLN A 1 373 ? 12.849 9.020 -17.082 1.00 50.59 373 GLN A O 1
ATOM 2898 N N . GLU A 1 374 ? 13.041 11.241 -17.025 1.00 55.91 374 GLU A N 1
ATOM 2899 C CA . GLU A 1 374 ? 13.396 11.307 -15.588 1.00 55.91 374 GLU A CA 1
ATOM 2900 C C . GLU A 1 374 ? 12.204 11.062 -14.644 1.00 55.91 374 GLU A C 1
ATOM 2902 O O . GLU A 1 374 ? 12.375 10.674 -13.484 1.00 55.91 374 GLU A O 1
ATOM 2907 N N . SER A 1 375 ? 10.983 11.232 -15.149 1.00 61.16 375 SER A N 1
ATOM 2908 C CA . SER A 1 375 ? 9.754 11.153 -14.356 1.00 61.16 375 SER A CA 1
ATOM 2909 C C . SER A 1 375 ? 9.417 9.735 -13.872 1.00 61.16 375 SER A C 1
ATOM 2911 O O . SER A 1 375 ? 8.989 9.566 -12.730 1.00 61.16 375 SER A O 1
ATOM 2913 N N . ALA A 1 376 ? 9.672 8.709 -14.692 1.00 65.44 376 ALA A N 1
ATOM 2914 C CA . ALA A 1 376 ? 9.363 7.319 -14.358 1.00 65.44 376 ALA A CA 1
ATOM 2915 C C . ALA A 1 376 ? 10.223 6.807 -13.194 1.00 65.44 376 ALA A C 1
ATOM 2917 O O . ALA A 1 376 ? 9.714 6.146 -12.290 1.00 65.44 376 ALA A O 1
ATOM 2918 N N . SER A 1 377 ? 11.511 7.178 -13.153 1.00 71.31 377 SER A N 1
ATOM 2919 C CA . SER A 1 377 ? 12.373 6.845 -12.015 1.00 71.31 377 SER A CA 1
ATOM 2920 C C . SER A 1 377 ? 11.852 7.463 -10.721 1.00 71.31 377 SER A C 1
ATOM 2922 O O . SER A 1 377 ? 11.746 6.763 -9.719 1.00 71.31 377 SER A O 1
ATOM 2924 N N . PHE A 1 378 ? 11.471 8.744 -10.746 1.00 80.25 378 PHE A N 1
ATOM 2925 C CA . PHE A 1 378 ? 10.975 9.450 -9.565 1.00 80.25 378 PHE A CA 1
ATOM 2926 C C . PHE A 1 378 ? 9.690 8.824 -9.001 1.00 80.25 378 PHE A C 1
ATOM 2928 O O . PHE A 1 378 ? 9.578 8.638 -7.789 1.00 80.25 378 PHE A O 1
ATOM 2935 N N . GLN A 1 379 ? 8.755 8.431 -9.873 1.00 80.25 379 GLN A N 1
ATOM 2936 C CA . GLN A 1 379 ? 7.518 7.765 -9.459 1.00 80.25 379 GLN A CA 1
ATOM 2937 C C . GLN A 1 379 ? 7.803 6.459 -8.707 1.00 80.25 379 GLN A C 1
ATOM 2939 O O . GLN A 1 379 ? 7.245 6.239 -7.634 1.00 80.25 379 GLN A O 1
ATOM 2944 N N . VAL A 1 380 ? 8.733 5.631 -9.194 1.00 84.31 380 VAL A N 1
ATOM 2945 C CA . VAL A 1 380 ? 9.078 4.360 -8.535 1.00 84.31 380 VAL A CA 1
ATOM 2946 C C . VAL A 1 380 ? 9.622 4.584 -7.114 1.00 84.31 380 VAL A C 1
ATOM 2948 O O . VAL A 1 380 ? 9.205 3.895 -6.182 1.00 84.31 380 VAL A O 1
ATOM 2951 N N . TYR A 1 381 ? 10.498 5.579 -6.915 1.00 87.06 381 TYR A N 1
ATOM 2952 C CA . TYR A 1 381 ? 11.023 5.929 -5.583 1.00 87.06 381 TYR A CA 1
ATOM 2953 C C . TYR A 1 381 ? 9.930 6.402 -4.623 1.00 87.06 381 TYR A C 1
ATOM 2955 O O . TYR A 1 381 ? 9.969 6.086 -3.429 1.00 87.06 381 TYR A O 1
ATOM 2963 N N . MET A 1 382 ? 8.955 7.156 -5.132 1.00 88.56 382 MET A N 1
ATOM 2964 C CA . MET A 1 382 ? 7.822 7.620 -4.341 1.00 88.56 382 MET A CA 1
ATOM 2965 C C . MET A 1 382 ? 6.989 6.434 -3.840 1.00 88.56 382 MET A C 1
ATOM 2967 O O . MET A 1 382 ? 6.693 6.365 -2.649 1.00 88.56 382 MET A O 1
ATOM 2971 N N . TYR A 1 383 ? 6.669 5.464 -4.700 1.00 88.31 383 TYR A N 1
ATOM 2972 C CA . TYR A 1 383 ? 5.902 4.280 -4.296 1.00 88.31 383 TYR A CA 1
ATOM 2973 C C . TYR A 1 383 ? 6.682 3.345 -3.359 1.00 88.31 383 TYR A C 1
ATOM 2975 O O . TYR A 1 383 ? 6.109 2.846 -2.391 1.00 88.31 383 TYR A O 1
ATOM 2983 N N . GLU A 1 384 ? 7.992 3.158 -3.568 1.00 91.75 384 GLU A N 1
ATOM 2984 C CA . GLU A 1 384 ? 8.846 2.431 -2.612 1.00 91.75 384 GLU A CA 1
ATOM 2985 C C . GLU A 1 384 ? 8.796 3.093 -1.223 1.00 91.75 384 GLU A C 1
ATOM 2987 O O . GLU A 1 384 ? 8.631 2.419 -0.204 1.00 91.75 384 GLU A O 1
ATOM 2992 N N . SER A 1 385 ? 8.863 4.426 -1.192 1.00 92.25 385 SER A N 1
ATOM 2993 C CA . SER A 1 385 ? 8.792 5.218 0.038 1.00 92.25 385 SER A CA 1
ATOM 2994 C C . SER A 1 385 ? 7.418 5.115 0.708 1.00 92.25 385 SER A C 1
ATOM 2996 O O . SER A 1 385 ? 7.344 4.964 1.925 1.00 92.25 385 SER A O 1
ATOM 2998 N N . VAL A 1 386 ? 6.330 5.114 -0.067 1.00 93.12 386 VAL A N 1
ATOM 2999 C CA . VAL A 1 386 ? 4.965 4.879 0.432 1.00 93.12 386 VAL A CA 1
ATOM 3000 C C . VAL A 1 386 ? 4.864 3.523 1.132 1.00 93.12 386 VAL A C 1
ATOM 3002 O O . VAL A 1 386 ? 4.398 3.465 2.269 1.00 93.12 386 VAL A O 1
ATOM 3005 N N . TYR A 1 387 ? 5.356 2.441 0.523 1.00 95.19 387 TYR A N 1
ATOM 3006 C CA . TYR A 1 387 ? 5.324 1.116 1.153 1.00 95.19 387 TYR A CA 1
ATOM 3007 C C . TYR A 1 387 ? 6.214 1.014 2.397 1.00 95.19 387 TYR A C 1
ATOM 3009 O O . TYR A 1 387 ? 5.841 0.337 3.353 1.00 95.19 387 TYR A O 1
ATOM 3017 N N . LEU A 1 388 ? 7.349 1.719 2.438 1.00 95.69 388 LEU A N 1
ATOM 3018 C CA . LEU A 1 388 ? 8.175 1.819 3.646 1.00 95.69 388 LEU A CA 1
ATOM 3019 C C . LEU A 1 388 ? 7.452 2.565 4.779 1.00 95.69 388 LEU A C 1
ATOM 3021 O O . LEU A 1 388 ? 7.487 2.122 5.930 1.00 95.69 388 LEU A O 1
ATOM 3025 N N . ILE A 1 389 ? 6.751 3.660 4.470 1.00 95.88 389 ILE A N 1
ATOM 3026 C CA . ILE A 1 389 ? 5.929 4.403 5.441 1.00 95.88 389 ILE A CA 1
ATOM 3027 C C . ILE A 1 389 ? 4.784 3.524 5.964 1.00 95.88 389 ILE A C 1
ATOM 3029 O O . ILE A 1 389 ? 4.529 3.483 7.169 1.00 95.88 389 ILE A O 1
ATOM 3033 N N . ILE A 1 390 ? 4.118 2.774 5.082 1.00 96.19 390 ILE A N 1
ATOM 3034 C CA . ILE A 1 390 ? 3.075 1.821 5.479 1.00 96.19 390 ILE A CA 1
ATOM 3035 C C . ILE A 1 390 ? 3.666 0.745 6.395 1.00 96.19 390 ILE A C 1
ATOM 3037 O O . ILE A 1 390 ? 3.139 0.520 7.481 1.00 96.19 390 ILE A O 1
ATOM 3041 N N . LEU A 1 391 ? 4.785 0.123 6.012 1.00 97.50 391 LEU A N 1
ATOM 3042 C CA . LEU A 1 391 ? 5.422 -0.934 6.797 1.00 97.50 391 LEU A CA 1
ATOM 3043 C C . LEU A 1 391 ? 5.824 -0.446 8.193 1.00 97.50 391 LEU A C 1
ATOM 3045 O O . LEU A 1 391 ? 5.529 -1.102 9.187 1.00 97.50 391 LEU A O 1
ATOM 3049 N N . THR A 1 392 ? 6.472 0.715 8.280 1.00 96.81 392 THR A N 1
ATOM 3050 C CA . THR A 1 392 ? 6.871 1.313 9.566 1.00 96.81 392 THR A CA 1
ATOM 3051 C C . THR A 1 392 ? 5.668 1.623 10.454 1.00 96.81 392 THR A C 1
ATOM 3053 O O . THR A 1 392 ? 5.692 1.315 11.647 1.00 96.81 392 THR A O 1
ATOM 3056 N N . THR A 1 393 ? 4.587 2.145 9.871 1.00 95.94 393 THR A N 1
ATOM 3057 C CA . THR A 1 393 ? 3.319 2.379 10.576 1.00 95.94 393 THR A CA 1
ATOM 3058 C C . THR A 1 393 ? 2.720 1.066 11.086 1.00 95.94 393 THR A C 1
ATOM 3060 O O . THR A 1 393 ? 2.357 0.975 12.258 1.00 95.94 393 THR A O 1
ATOM 3063 N N . LEU A 1 394 ? 2.672 0.021 10.254 1.00 97.06 394 LEU A N 1
ATOM 3064 C CA . LEU A 1 394 ? 2.167 -1.300 10.640 1.00 97.06 394 LEU A CA 1
ATOM 3065 C C . LEU A 1 394 ? 3.006 -1.934 11.755 1.00 97.06 394 LEU A C 1
ATOM 3067 O O . LEU A 1 394 ? 2.444 -2.475 12.701 1.00 97.06 394 LEU A O 1
ATOM 3071 N N . VAL A 1 395 ? 4.335 -1.820 11.712 1.00 97.69 395 VAL A N 1
ATOM 3072 C CA . VAL A 1 395 ? 5.211 -2.319 12.785 1.00 97.69 395 VAL A CA 1
ATOM 3073 C C . VAL A 1 395 ? 4.949 -1.577 14.099 1.00 97.69 395 VAL A C 1
ATOM 3075 O O . VAL A 1 395 ? 4.801 -2.214 15.143 1.00 97.69 395 VAL A O 1
ATOM 3078 N N . ALA A 1 396 ? 4.823 -0.247 14.068 1.00 96.81 396 ALA A N 1
ATOM 3079 C CA . ALA A 1 396 ? 4.498 0.541 15.260 1.00 96.81 396 ALA A CA 1
ATOM 3080 C C . ALA A 1 396 ? 3.125 0.161 15.849 1.00 96.81 396 ALA A C 1
ATOM 3082 O O . ALA A 1 396 ? 2.972 0.037 17.071 1.00 96.81 396 ALA A O 1
ATOM 3083 N N . LEU A 1 397 ? 2.134 -0.084 14.989 1.00 96.06 397 LEU A N 1
ATOM 3084 C CA . LEU A 1 397 ? 0.820 -0.579 15.396 1.00 96.06 397 LEU A CA 1
ATOM 3085 C C . LEU A 1 397 ? 0.896 -2.002 15.945 1.00 96.06 397 LEU A C 1
ATOM 3087 O O . LEU A 1 397 ? 0.232 -2.287 16.935 1.00 96.06 397 LEU A O 1
ATOM 3091 N N . ALA A 1 398 ? 1.705 -2.888 15.362 1.00 97.00 398 ALA A N 1
ATOM 3092 C CA . ALA A 1 398 ? 1.873 -4.255 15.845 1.00 97.00 398 ALA A CA 1
ATOM 3093 C C . ALA A 1 398 ? 2.413 -4.251 17.277 1.00 97.00 398 ALA A C 1
ATOM 3095 O O . ALA A 1 398 ? 1.824 -4.873 18.158 1.00 97.00 398 ALA A O 1
ATOM 3096 N N . VAL A 1 399 ? 3.472 -3.476 17.535 1.00 97.44 399 VAL A N 1
ATOM 3097 C CA . VAL A 1 399 ? 4.047 -3.320 18.879 1.00 97.44 399 VAL A CA 1
ATOM 3098 C C . VAL A 1 399 ? 3.009 -2.758 19.851 1.00 97.44 399 VAL A C 1
ATOM 3100 O O . VAL A 1 399 ? 2.843 -3.290 20.947 1.00 97.44 399 VAL A O 1
ATOM 3103 N N . SER A 1 400 ? 2.264 -1.729 19.438 1.00 96.25 400 SER A N 1
ATOM 3104 C CA . SER A 1 400 ? 1.228 -1.105 20.273 1.00 96.25 400 SER A CA 1
ATOM 3105 C C . SER A 1 400 ? 0.087 -2.073 20.602 1.00 96.25 400 SER A C 1
ATOM 3107 O O . SER A 1 400 ? -0.353 -2.147 21.749 1.00 96.25 400 SER A O 1
ATOM 3109 N N . ASN A 1 401 ? -0.373 -2.846 19.615 1.00 96.12 401 ASN A N 1
ATOM 3110 C CA . ASN A 1 401 ? -1.442 -3.828 19.779 1.00 96.12 401 ASN A CA 1
ATOM 3111 C C . ASN A 1 401 ? -1.002 -5.013 20.641 1.00 96.12 401 ASN A C 1
ATOM 3113 O O . ASN A 1 401 ? -1.752 -5.412 21.526 1.00 96.12 401 ASN A O 1
ATOM 3117 N N . VAL A 1 402 ? 0.218 -5.524 20.457 1.00 97.06 402 VAL A N 1
ATOM 3118 C CA . VAL A 1 402 ? 0.773 -6.592 21.303 1.00 97.06 402 VAL A CA 1
ATOM 3119 C C . VAL A 1 402 ? 0.941 -6.106 22.742 1.00 97.06 402 VAL A C 1
ATOM 3121 O O . VAL A 1 402 ? 0.545 -6.806 23.671 1.00 97.06 402 VAL A O 1
ATOM 3124 N N . ALA A 1 403 ? 1.451 -4.889 22.949 1.00 96.50 403 ALA A N 1
ATOM 3125 C CA . ALA A 1 403 ? 1.540 -4.297 24.280 1.00 96.50 403 ALA A CA 1
ATOM 3126 C C . ALA A 1 403 ? 0.151 -4.137 24.924 1.00 96.50 403 ALA A C 1
ATOM 3128 O O . ALA A 1 403 ? -0.032 -4.521 26.077 1.00 96.50 403 ALA A O 1
ATOM 3129 N N . SER A 1 404 ? -0.845 -3.643 24.177 1.00 95.25 404 SER A N 1
ATOM 3130 C CA . SER A 1 404 ? -2.238 -3.555 24.645 1.00 95.25 404 SER A CA 1
ATOM 3131 C C . SER A 1 404 ? -2.800 -4.933 25.005 1.00 95.25 404 SER A C 1
ATOM 3133 O O . SER A 1 404 ? -3.349 -5.097 26.093 1.00 95.25 404 SER A O 1
ATOM 3135 N N . LEU A 1 405 ? -2.608 -5.943 24.150 1.00 96.06 405 LEU A N 1
ATOM 3136 C CA . LEU A 1 405 ? -3.039 -7.319 24.395 1.00 96.06 405 LEU A CA 1
ATOM 3137 C C . LEU A 1 405 ? -2.433 -7.868 25.691 1.00 96.06 405 LEU A C 1
ATOM 3139 O O . LEU A 1 405 ? -3.162 -8.422 26.510 1.00 96.06 405 LEU A O 1
ATOM 3143 N N . LEU A 1 406 ? -1.127 -7.685 25.901 1.00 96.12 406 LEU A N 1
ATOM 3144 C CA . LEU A 1 406 ? -0.434 -8.130 27.112 1.00 96.12 406 LEU A CA 1
ATOM 3145 C C . LEU A 1 406 ? -0.925 -7.388 28.359 1.00 96.12 406 LEU A C 1
ATOM 3147 O O . LEU A 1 406 ? -1.172 -8.018 29.384 1.00 96.12 406 LEU A O 1
ATOM 3151 N N . VAL A 1 407 ? -1.124 -6.070 28.275 1.00 95.38 407 VAL A N 1
ATOM 3152 C CA . VAL A 1 407 ? -1.674 -5.273 29.381 1.00 95.38 407 VAL A CA 1
ATOM 3153 C C . VAL A 1 407 ? -3.079 -5.749 29.743 1.00 95.38 407 VAL A C 1
ATOM 3155 O O . VAL A 1 407 ? -3.380 -5.917 30.923 1.00 95.38 407 VAL A O 1
ATOM 3158 N N . TRP A 1 408 ? -3.938 -5.996 28.754 1.00 94.25 408 TRP A N 1
ATOM 3159 C CA . TRP A 1 408 ? -5.289 -6.503 28.987 1.00 94.25 408 TRP A CA 1
ATOM 3160 C C . TRP A 1 408 ? -5.295 -7.939 29.502 1.00 94.25 408 TRP A C 1
ATOM 3162 O O . TRP A 1 408 ? -6.077 -8.243 30.399 1.00 94.25 408 TRP A O 1
ATOM 3172 N N . LEU A 1 409 ? -4.397 -8.794 29.010 1.00 94.50 409 LEU A N 1
ATOM 3173 C CA . LEU A 1 409 ? -4.206 -10.141 29.537 1.00 94.50 409 LEU A CA 1
ATOM 3174 C C . LEU A 1 409 ? -3.871 -10.076 31.029 1.00 94.50 409 LEU A C 1
ATOM 3176 O O . LEU A 1 409 ? -4.609 -10.633 31.834 1.00 94.50 409 LEU A O 1
ATOM 3180 N N . VAL A 1 410 ? -2.838 -9.310 31.397 1.00 94.38 410 VAL A N 1
ATOM 3181 C CA . VAL A 1 410 ? -2.411 -9.134 32.792 1.00 94.38 410 VAL A CA 1
ATOM 3182 C C . VAL A 1 410 ? -3.529 -8.538 33.642 1.00 94.38 410 VAL A C 1
ATOM 3184 O O . VAL A 1 410 ? -3.789 -9.049 34.726 1.00 94.38 410 VAL A O 1
ATOM 3187 N N . LYS A 1 411 ? -4.235 -7.504 33.162 1.00 91.94 411 LYS A N 1
ATOM 3188 C CA . LYS A 1 411 ? -5.367 -6.912 33.895 1.00 91.94 411 LYS A CA 1
ATOM 3189 C C . LYS A 1 411 ? -6.443 -7.950 34.200 1.00 91.94 411 LYS A C 1
ATOM 3191 O O . LYS A 1 411 ? -6.942 -7.975 35.318 1.00 91.94 411 LYS A O 1
ATOM 3196 N N . LEU A 1 412 ? -6.804 -8.791 33.231 1.00 89.62 412 LEU A N 1
ATOM 3197 C CA . LEU A 1 412 ? -7.889 -9.763 33.382 1.00 89.62 412 LEU A CA 1
ATOM 3198 C C . LEU A 1 412 ? -7.477 -11.007 34.188 1.00 89.62 412 LEU A C 1
ATOM 3200 O O . LEU A 1 412 ? -8.324 -11.566 34.893 1.00 89.62 412 LEU A O 1
ATOM 3204 N N . THR A 1 413 ? -6.208 -11.428 34.117 1.00 89.75 413 THR A N 1
ATOM 3205 C CA . THR A 1 413 ? -5.689 -12.602 34.843 1.00 89.75 413 THR A CA 1
ATOM 3206 C C . THR A 1 413 ? -5.209 -12.274 36.256 1.00 89.75 413 THR A C 1
ATOM 3208 O O . THR A 1 413 ? -5.475 -13.033 37.184 1.00 89.75 413 THR A O 1
ATOM 3211 N N . CYS A 1 414 ? -4.507 -11.155 36.448 1.00 90.06 414 CYS A N 1
ATOM 3212 C CA . CYS A 1 414 ? -3.924 -10.750 37.727 1.00 90.06 414 CYS A CA 1
ATOM 3213 C C . CYS A 1 414 ? -4.877 -9.808 38.468 1.00 90.06 414 CYS A C 1
ATOM 3215 O O . CYS A 1 414 ? -4.687 -8.590 38.495 1.00 90.06 414 CYS A O 1
ATOM 3217 N N . ARG A 1 415 ? -5.928 -10.376 39.064 1.00 86.25 415 ARG A N 1
ATOM 3218 C CA . ARG A 1 415 ? -6.915 -9.591 39.812 1.00 86.25 415 ARG A CA 1
ATOM 3219 C C . ARG A 1 415 ? -6.425 -9.269 41.228 1.00 86.25 415 ARG A C 1
ATOM 3221 O O . ARG A 1 415 ? -5.875 -10.153 41.887 1.00 86.25 415 ARG A O 1
ATOM 3228 N N . PRO A 1 416 ? -6.657 -8.045 41.737 1.00 85.38 416 PRO A N 1
ATOM 3229 C CA . PRO A 1 416 ? -6.447 -7.738 43.148 1.00 85.38 416 PRO A CA 1
ATOM 3230 C C . PRO A 1 416 ? -7.318 -8.640 44.029 1.00 85.38 416 PRO A C 1
ATOM 3232 O O . PRO A 1 416 ? -8.471 -8.895 43.687 1.00 85.38 416 PRO A O 1
ATOM 3235 N N . CYS A 1 417 ? -6.818 -9.058 45.198 1.00 77.62 417 CYS A N 1
ATOM 3236 C CA . CYS A 1 417 ? -7.589 -9.896 46.128 1.00 77.62 417 CYS A CA 1
ATOM 3237 C C . CYS A 1 417 ? -8.947 -9.274 46.500 1.00 77.62 417 CYS A C 1
ATOM 3239 O O . CYS A 1 417 ? -9.923 -10.003 46.653 1.00 77.62 417 CYS A O 1
ATOM 3241 N N . GLN A 1 418 ? -9.021 -7.938 46.579 1.00 75.38 418 GLN A N 1
ATOM 3242 C CA . GLN A 1 418 ? -10.254 -7.193 46.869 1.00 75.38 418 GLN A CA 1
ATOM 3243 C C . GLN A 1 418 ? -11.347 -7.364 45.802 1.00 75.38 418 GLN A C 1
ATOM 3245 O O . GLN A 1 418 ? -12.519 -7.294 46.144 1.00 75.38 418 GLN A O 1
ATOM 3250 N N . ASP A 1 419 ? -10.976 -7.642 44.548 1.00 80.38 419 ASP A N 1
ATOM 3251 C CA . ASP A 1 419 ? -11.903 -7.766 43.415 1.00 80.38 419 ASP A CA 1
ATOM 3252 C C . ASP A 1 419 ? -12.018 -9.222 42.909 1.00 80.38 419 ASP A C 1
ATOM 3254 O O . ASP A 1 419 ? -12.542 -9.485 41.823 1.00 80.38 419 ASP A O 1
ATOM 3258 N N . SER A 1 420 ? -11.485 -10.190 43.664 1.00 76.75 420 SER A N 1
ATOM 3259 C CA . SER A 1 420 ? -11.386 -11.596 43.241 1.00 76.75 420 SER A CA 1
ATOM 3260 C C . SER A 1 420 ? -12.745 -12.289 43.090 1.00 76.75 420 SER A C 1
ATOM 3262 O O . SER A 1 420 ? -12.886 -13.160 42.231 1.00 76.75 420 SER A O 1
ATOM 3264 N N . ASN A 1 421 ? -13.751 -11.851 43.852 1.00 84.62 421 ASN A N 1
ATOM 3265 C CA . ASN A 1 421 ? -15.104 -12.411 43.827 1.00 84.62 421 ASN A CA 1
ATOM 3266 C C . ASN A 1 421 ? -15.979 -11.862 42.684 1.00 84.62 421 ASN A C 1
ATOM 3268 O O . ASN A 1 421 ? -17.005 -12.465 42.370 1.00 84.62 421 ASN A O 1
ATOM 3272 N N . LEU A 1 422 ? -15.574 -10.768 42.019 1.00 84.56 422 LEU A N 1
ATOM 3273 C CA . LEU A 1 422 ? -16.379 -10.187 40.945 1.00 84.56 422 LEU A CA 1
ATOM 3274 C C . LEU A 1 422 ? -16.379 -11.085 39.689 1.00 84.56 422 LEU A C 1
ATOM 3276 O O . LEU A 1 422 ? -15.325 -11.588 39.272 1.00 84.56 422 LEU A O 1
ATOM 3280 N N . PRO A 1 423 ? -17.526 -11.222 38.993 1.00 90.06 423 PRO A N 1
ATOM 3281 C CA . PRO A 1 423 ? -17.577 -11.825 37.663 1.00 90.06 423 PRO A CA 1
ATOM 3282 C C . PRO A 1 423 ? -16.599 -11.142 36.698 1.00 90.06 423 PRO A C 1
ATOM 3284 O O . PRO A 1 423 ? -16.435 -9.919 36.735 1.00 90.06 423 PRO A O 1
ATOM 3287 N N . LEU A 1 424 ? -15.972 -11.918 35.805 1.00 90.69 424 LEU A N 1
ATOM 3288 C CA . LEU A 1 424 ? -14.947 -11.414 34.878 1.00 90.69 424 LEU A CA 1
ATOM 3289 C C . LEU A 1 424 ? -15.477 -10.258 34.013 1.00 90.69 424 LEU A C 1
ATOM 3291 O O . LEU A 1 424 ? -14.791 -9.250 33.870 1.00 90.69 424 LEU A O 1
ATOM 3295 N N . ASP A 1 425 ? -16.708 -10.364 33.510 1.00 92.19 425 ASP A N 1
ATOM 3296 C CA . ASP A 1 425 ? -17.354 -9.316 32.710 1.00 92.19 425 ASP A CA 1
ATOM 3297 C C . ASP A 1 425 ? -17.604 -8.017 33.506 1.00 92.19 425 ASP A C 1
ATOM 3299 O O . ASP A 1 425 ? -17.424 -6.920 32.975 1.00 92.19 425 ASP A O 1
ATOM 3303 N N . THR A 1 426 ? -17.957 -8.106 34.795 1.00 90.94 426 THR A N 1
ATOM 3304 C CA . THR A 1 426 ? -18.125 -6.919 35.656 1.00 90.94 426 THR A CA 1
ATOM 3305 C C . THR A 1 426 ? -16.780 -6.283 35.984 1.00 90.94 426 THR A C 1
ATOM 3307 O O . THR A 1 426 ? -16.659 -5.061 35.950 1.00 90.94 426 THR A O 1
ATOM 3310 N N . PHE A 1 427 ? -15.755 -7.096 36.246 1.00 92.12 427 PHE A N 1
ATOM 3311 C CA . PHE A 1 427 ? -14.394 -6.608 36.447 1.00 92.12 427 PHE A CA 1
ATOM 3312 C C . PHE A 1 427 ? -13.834 -5.950 35.175 1.00 92.12 427 PHE A C 1
ATOM 3314 O O . PHE A 1 427 ? -13.225 -4.885 35.240 1.00 92.12 427 PHE A O 1
ATOM 3321 N N . PHE A 1 428 ? -14.097 -6.522 34.000 1.00 94.00 428 PHE A N 1
ATOM 3322 C CA . PHE A 1 428 ? -13.767 -5.902 32.718 1.00 94.00 428 PHE A CA 1
ATOM 3323 C C . PHE A 1 428 ? -14.455 -4.537 32.560 1.00 94.00 428 PHE A C 1
ATOM 3325 O O . PHE A 1 428 ? -13.786 -3.542 32.274 1.00 94.00 428 PHE A O 1
ATOM 3332 N N . LEU A 1 429 ? -15.767 -4.462 32.817 1.00 93.25 429 LEU A N 1
ATOM 3333 C CA . LEU A 1 429 ? -16.514 -3.205 32.755 1.00 93.25 429 LEU A CA 1
ATOM 3334 C C . LEU A 1 429 ? -15.992 -2.174 33.768 1.00 93.25 429 LEU A C 1
ATOM 3336 O O . LEU A 1 429 ? -15.921 -0.993 33.437 1.00 93.25 429 LEU A O 1
ATOM 3340 N N . LEU A 1 430 ? -15.570 -2.606 34.963 1.00 93.50 430 LEU A N 1
ATOM 3341 C CA . LEU A 1 430 ? -14.931 -1.750 35.968 1.00 93.50 430 LEU A CA 1
ATOM 3342 C C . LEU A 1 430 ? -13.656 -1.103 35.420 1.00 93.50 430 LEU A C 1
ATOM 3344 O O . LEU A 1 430 ? -13.464 0.103 35.573 1.00 93.50 430 LEU A O 1
ATOM 3348 N N . GLN A 1 431 ? -12.793 -1.891 34.772 1.00 92.94 431 GLN A N 1
ATOM 3349 C CA . GLN A 1 431 ? -11.551 -1.377 34.192 1.00 92.94 431 GLN A CA 1
ATOM 3350 C C . GLN A 1 431 ? -11.831 -0.412 33.036 1.00 92.94 431 GLN A C 1
ATOM 3352 O O . GLN A 1 431 ? -11.265 0.679 32.999 1.00 92.94 431 GLN A O 1
ATOM 3357 N N . MET A 1 432 ? -12.770 -0.752 32.150 1.00 92.50 432 MET A N 1
ATOM 3358 C CA . MET A 1 432 ? -13.181 0.141 31.061 1.00 92.50 432 MET A CA 1
ATOM 3359 C C . MET A 1 432 ? -13.819 1.437 31.578 1.00 92.50 432 MET A C 1
ATOM 3361 O O . MET A 1 432 ? -13.579 2.511 31.024 1.00 92.50 432 MET A O 1
ATOM 3365 N N . ALA A 1 433 ? -14.593 1.366 32.665 1.00 92.62 433 ALA A N 1
ATOM 3366 C CA . ALA A 1 433 ? -15.177 2.529 33.324 1.00 92.62 433 ALA A CA 1
ATOM 3367 C C . ALA A 1 433 ? -14.110 3.449 33.923 1.00 92.62 433 ALA A C 1
ATOM 3369 O O . ALA A 1 433 ? -14.181 4.662 33.714 1.00 92.62 433 ALA A O 1
ATOM 3370 N N . ARG A 1 434 ? -13.098 2.885 34.600 1.00 92.12 434 ARG A N 1
ATOM 3371 C CA . ARG A 1 434 ? -11.962 3.653 35.139 1.00 92.12 434 ARG A CA 1
ATOM 3372 C C . ARG A 1 434 ? -11.215 4.410 34.045 1.00 92.12 434 ARG A C 1
ATOM 3374 O O . ARG A 1 434 ? -10.830 5.552 34.269 1.00 92.12 434 ARG A O 1
ATOM 3381 N N . GLU A 1 435 ? -11.034 3.795 32.879 1.00 89.94 435 GLU A N 1
ATOM 3382 C CA . GLU A 1 435 ? -10.311 4.415 31.765 1.00 89.94 435 GLU A CA 1
ATOM 3383 C C . GLU A 1 435 ? -11.138 5.457 31.001 1.00 89.94 435 GLU A C 1
ATOM 3385 O O . GLU A 1 435 ? -10.585 6.469 30.573 1.00 89.94 435 GLU A O 1
ATOM 3390 N N . ASN A 1 436 ? -12.446 5.233 30.817 1.00 90.00 436 ASN A N 1
ATOM 3391 C CA . ASN A 1 436 ? -13.229 5.994 29.833 1.00 90.00 436 ASN A CA 1
ATOM 3392 C C . ASN A 1 436 ? -14.437 6.767 30.399 1.00 90.00 436 ASN A C 1
ATOM 3394 O O . ASN A 1 436 ? -14.813 7.793 29.824 1.00 90.00 436 ASN A O 1
ATOM 3398 N N . ALA A 1 437 ? -15.053 6.311 31.495 1.00 86.38 437 ALA A N 1
ATOM 3399 C CA . ALA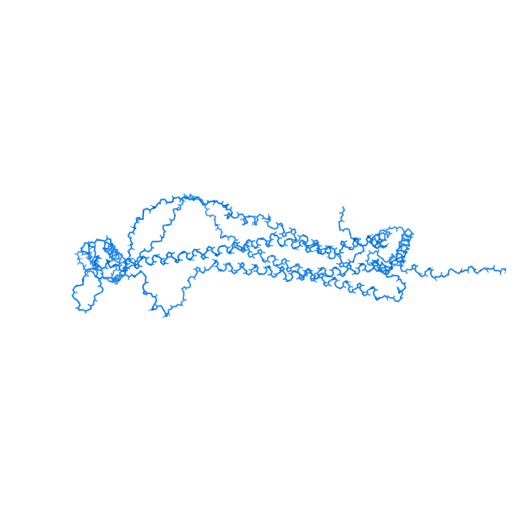 A 1 437 ? -16.270 6.917 32.061 1.00 86.38 437 ALA A CA 1
ATOM 3400 C C . ALA A 1 437 ? -16.021 7.742 33.338 1.00 86.38 437 ALA A C 1
ATOM 3402 O O . ALA A 1 437 ? -16.844 8.590 33.676 1.00 86.38 437 ALA A O 1
ATOM 3403 N N . GLY A 1 438 ? -14.888 7.534 34.016 1.00 86.44 438 GLY A N 1
ATOM 3404 C CA . GLY A 1 438 ? -14.487 8.272 35.216 1.00 86.44 438 GLY A CA 1
ATOM 3405 C C . GLY A 1 438 ? -14.616 7.469 36.516 1.00 86.44 438 GLY A C 1
ATOM 3406 O O . GLY A 1 438 ? -15.181 6.374 36.559 1.00 86.44 438 GLY A O 1
ATOM 3407 N N . LEU A 1 439 ? -14.057 8.023 37.598 1.00 89.75 439 LEU A N 1
ATOM 3408 C CA . LEU A 1 439 ? -13.932 7.339 38.893 1.00 89.75 439 LEU A CA 1
ATOM 3409 C C . LEU A 1 439 ? -15.266 7.173 39.633 1.00 89.75 439 LEU A C 1
ATOM 3411 O O . LEU A 1 439 ? -15.428 6.190 40.355 1.00 89.75 439 LEU A O 1
ATOM 3415 N N . ASP A 1 440 ? -16.224 8.082 39.430 1.00 89.12 440 ASP A N 1
ATOM 3416 C CA . ASP A 1 440 ? -17.520 8.063 40.120 1.00 89.12 440 ASP A CA 1
ATOM 3417 C C . ASP A 1 440 ? -18.283 6.766 39.819 1.00 89.12 440 ASP A C 1
ATOM 3419 O O . ASP A 1 440 ? -18.582 5.995 40.734 1.00 89.12 440 ASP A O 1
ATOM 3423 N N . PHE A 1 441 ? -18.502 6.460 38.535 1.00 90.94 441 PHE A N 1
ATOM 3424 C CA . PHE A 1 441 ? -19.177 5.228 38.122 1.00 90.94 441 PHE A CA 1
ATOM 342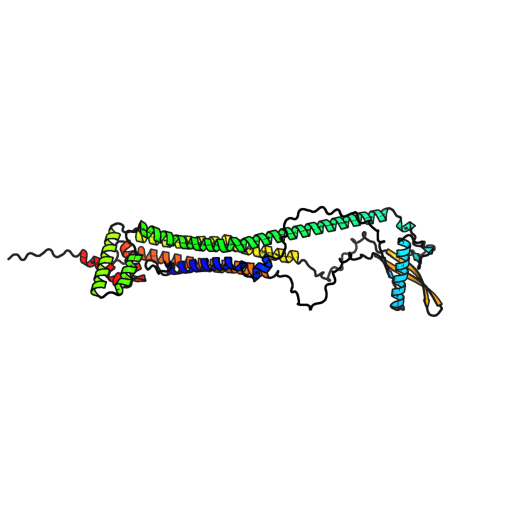5 C C . PHE A 1 441 ? -18.389 3.975 38.520 1.00 90.94 441 PHE A C 1
ATOM 3427 O O . PHE A 1 441 ? -18.970 3.020 39.038 1.00 90.94 441 PHE A O 1
ATOM 3434 N N . ALA A 1 442 ? -17.062 3.988 38.354 1.00 91.56 442 ALA A N 1
ATOM 3435 C CA . ALA A 1 442 ? -16.214 2.870 38.761 1.00 91.56 442 ALA A CA 1
ATOM 3436 C C . ALA A 1 442 ? -16.329 2.571 40.268 1.00 91.56 442 ALA A C 1
ATOM 3438 O O . ALA A 1 442 ? -16.383 1.408 40.666 1.00 91.56 442 ALA A O 1
ATOM 3439 N N . SER A 1 443 ? -16.422 3.606 41.108 1.00 90.56 443 SER A N 1
ATOM 3440 C CA . SER A 1 443 ? -16.577 3.445 42.557 1.00 90.56 443 SER A CA 1
ATOM 3441 C C . SER A 1 443 ? -17.931 2.841 42.947 1.00 90.56 443 SER A C 1
ATOM 3443 O O . SER A 1 443 ? -18.009 2.054 43.890 1.00 90.56 443 SER A O 1
ATOM 3445 N N . VAL A 1 444 ? -18.999 3.165 42.210 1.00 88.62 444 VAL A N 1
ATOM 3446 C CA . VAL A 1 444 ? -20.333 2.579 42.418 1.00 88.62 444 VAL A CA 1
ATOM 3447 C C . VAL A 1 444 ? -20.338 1.110 41.999 1.00 88.62 444 VAL A C 1
ATOM 3449 O O . VAL A 1 444 ? -20.877 0.268 42.723 1.00 88.62 444 VAL A O 1
ATOM 3452 N N . LEU A 1 445 ? -19.683 0.788 40.879 1.00 87.31 445 LEU A N 1
ATOM 3453 C CA . LEU A 1 445 ? -19.583 -0.574 40.355 1.00 87.31 445 LEU A CA 1
ATOM 3454 C C . LEU A 1 445 ? -18.803 -1.508 41.302 1.00 87.31 445 LEU A C 1
ATOM 3456 O O . LEU A 1 445 ? -19.179 -2.674 41.447 1.00 87.31 445 LEU A O 1
ATOM 3460 N N . SER A 1 446 ? -17.766 -1.000 41.985 1.00 88.69 446 SER A N 1
ATOM 3461 C CA . SER A 1 446 ? -16.983 -1.772 42.963 1.00 88.69 446 SER A CA 1
ATOM 3462 C C . SER A 1 446 ? -17.677 -1.913 44.326 1.00 88.69 446 SER A C 1
ATOM 3464 O O . SER A 1 446 ? -17.589 -2.959 44.958 1.00 88.69 446 SER A O 1
ATOM 3466 N N . LYS A 1 447 ? -18.396 -0.885 44.805 1.00 84.44 447 LYS A N 1
ATOM 3467 C CA . LYS A 1 447 ? -18.991 -0.876 46.161 1.00 84.44 447 LYS A CA 1
ATOM 3468 C C . LYS A 1 447 ? -20.265 -1.699 46.314 1.00 84.44 447 LYS A C 1
ATOM 3470 O O . LYS A 1 447 ? -20.599 -2.101 47.424 1.00 84.44 447 LYS A O 1
ATOM 3475 N N . THR A 1 448 ? -21.000 -1.938 45.236 1.00 65.75 448 THR A N 1
ATOM 3476 C CA . THR A 1 448 ? -22.344 -2.530 45.310 1.00 65.75 448 THR A CA 1
ATOM 3477 C C . THR A 1 448 ? -22.352 -4.002 45.770 1.00 65.75 448 THR A C 1
ATOM 3479 O O . THR A 1 448 ? -23.423 -4.560 45.955 1.00 65.75 448 THR A O 1
ATOM 3482 N N . GLU A 1 449 ? -21.204 -4.674 45.949 1.00 57.12 449 GLU A N 1
ATOM 3483 C CA . GLU A 1 449 ? -21.129 -6.045 46.511 1.00 57.12 449 GLU A CA 1
ATOM 3484 C C . GLU A 1 449 ? -21.090 -6.055 48.045 1.00 57.12 449 GLU A C 1
ATOM 3486 O O . GLU A 1 449 ? -21.809 -6.826 48.673 1.00 57.12 449 GLU A O 1
ATOM 3491 N N . ALA A 1 450 ? -20.353 -5.124 48.661 1.00 55.66 450 ALA A N 1
ATOM 3492 C CA . ALA A 1 450 ? -20.148 -5.094 50.112 1.00 55.66 450 ALA A CA 1
ATOM 3493 C C . ALA A 1 450 ? -21.443 -4.926 50.931 1.00 55.66 450 ALA A C 1
ATOM 3495 O O . ALA A 1 450 ? -21.448 -5.171 52.133 1.00 55.66 450 ALA A O 1
ATOM 3496 N N . LYS A 1 451 ? -22.538 -4.490 50.296 1.00 54.62 451 LYS A N 1
ATOM 3497 C CA . LYS A 1 451 ? -23.809 -4.192 50.966 1.00 54.62 451 LYS A CA 1
ATOM 3498 C C . LYS A 1 451 ? -24.876 -5.277 50.797 1.00 54.62 451 LYS A C 1
ATOM 3500 O O . LYS A 1 451 ? -25.873 -5.220 51.503 1.00 54.62 451 LYS A O 1
ATOM 3505 N N . GLN A 1 452 ? -24.697 -6.228 49.874 1.00 51.56 452 GLN A N 1
ATOM 3506 C CA . GLN A 1 452 ? -25.725 -7.233 49.561 1.00 51.56 452 GLN A CA 1
ATOM 3507 C C . GLN A 1 452 ? -25.488 -8.583 50.261 1.00 51.56 452 GLN A C 1
ATOM 3509 O O . GLN A 1 452 ? -26.450 -9.312 50.468 1.00 51.56 452 GLN A O 1
ATOM 3514 N N . ASP A 1 453 ? -24.255 -8.847 50.710 1.00 50.00 453 ASP A N 1
ATOM 3515 C CA . ASP A 1 453 ? -23.896 -10.014 51.538 1.00 50.00 453 ASP A CA 1
ATOM 3516 C C . ASP A 1 453 ? -23.836 -9.705 53.044 1.00 50.00 453 ASP A C 1
ATOM 3518 O O . ASP A 1 453 ? -23.487 -10.572 53.842 1.00 50.00 453 ASP A O 1
ATOM 3522 N N . SER A 1 454 ? -24.179 -8.484 53.472 1.00 43.06 454 SER A N 1
ATOM 3523 C CA . SER A 1 454 ? -24.548 -8.288 54.876 1.00 43.06 454 SER A CA 1
ATOM 3524 C C . SER A 1 454 ? -25.954 -8.851 55.048 1.00 43.06 454 SER A C 1
ATOM 3526 O O . SER A 1 454 ? -26.883 -8.241 54.508 1.00 43.06 454 SER A O 1
ATOM 3528 N N . PRO A 1 455 ? -26.141 -9.989 55.749 1.00 47.34 455 PRO A N 1
ATOM 3529 C CA . PRO A 1 455 ? -27.477 -10.390 56.147 1.00 47.34 455 PRO A CA 1
ATOM 3530 C C . PRO A 1 455 ? -28.081 -9.185 56.859 1.00 47.34 455 PRO A C 1
ATOM 3532 O O . PRO A 1 455 ? -27.457 -8.617 57.762 1.00 47.34 455 PRO A O 1
ATOM 3535 N N . LEU A 1 456 ? -29.256 -8.743 56.401 1.00 50.31 456 LEU A N 1
ATOM 3536 C CA . LEU A 1 456 ? -30.082 -7.886 57.237 1.00 50.31 456 LEU A CA 1
ATOM 3537 C C . LEU A 1 456 ? -30.091 -8.546 58.621 1.00 50.31 456 LEU A C 1
ATOM 3539 O O . LEU A 1 456 ? -30.301 -9.762 58.669 1.00 50.31 456 LEU A O 1
ATOM 3543 N N . PRO A 1 457 ? -29.802 -7.817 59.714 1.00 51.75 457 PRO A N 1
ATOM 3544 C CA . PRO A 1 457 ? -30.065 -8.358 61.031 1.00 51.75 457 PRO A CA 1
ATOM 3545 C C . PRO A 1 457 ? -31.553 -8.694 61.029 1.00 51.75 457 PRO A C 1
ATOM 3547 O O . PRO A 1 457 ? -32.382 -7.787 61.005 1.00 51.75 457 PRO A O 1
ATOM 3550 N N . GLU A 1 458 ? -31.865 -9.990 60.925 1.00 54.09 458 GLU A N 1
ATOM 3551 C CA . GLU A 1 458 ? -33.199 -10.500 61.190 1.00 54.09 458 GLU A CA 1
ATOM 3552 C C . GLU A 1 458 ? -33.602 -9.883 62.513 1.00 54.09 458 GLU A C 1
ATOM 3554 O O . GLU A 1 458 ? -32.847 -9.944 63.491 1.00 54.09 458 GLU A O 1
ATOM 3559 N N . ASP A 1 459 ? -34.732 -9.192 62.462 1.00 53.94 459 ASP A N 1
ATOM 3560 C CA . ASP A 1 459 ? -35.335 -8.479 63.561 1.00 53.94 459 ASP A CA 1
ATOM 3561 C C . ASP A 1 459 ? -35.135 -9.270 64.852 1.00 53.94 459 ASP A C 1
ATOM 3563 O O . ASP A 1 459 ? -35.720 -10.333 65.067 1.00 53.94 459 ASP A O 1
ATOM 3567 N N . MET A 1 460 ? -34.256 -8.752 65.711 1.00 54.03 460 MET A N 1
ATOM 3568 C CA . MET A 1 460 ? -34.176 -9.190 67.089 1.00 54.03 460 MET A CA 1
ATOM 3569 C C . MET A 1 460 ? -35.474 -8.687 67.723 1.00 54.03 460 MET A C 1
ATOM 3571 O O . MET A 1 460 ? -35.546 -7.565 68.222 1.00 54.03 460 MET A O 1
ATOM 3575 N N . GLU A 1 461 ? -36.529 -9.497 67.580 1.00 56.16 461 GLU A N 1
ATOM 3576 C CA . GLU A 1 461 ? -37.807 -9.369 68.265 1.00 56.16 461 GLU A CA 1
ATOM 3577 C C . GLU A 1 461 ? -37.519 -9.040 69.734 1.00 56.16 461 GLU A C 1
ATOM 3579 O O . GLU A 1 461 ? -37.068 -9.890 70.507 1.00 56.16 461 GLU A O 1
ATOM 3584 N N . MET A 1 462 ? -37.787 -7.793 70.131 1.00 53.88 462 MET A N 1
ATOM 3585 C CA . MET A 1 462 ? -37.976 -7.442 71.533 1.00 53.88 462 MET A CA 1
ATOM 3586 C C . MET A 1 462 ? -39.190 -8.220 72.038 1.00 53.88 462 MET A C 1
ATOM 3588 O O . MET A 1 462 ? -40.336 -7.805 71.863 1.00 53.88 462 MET A O 1
ATOM 3592 N N . LYS A 1 463 ? -38.938 -9.366 72.670 1.00 55.41 463 LYS A N 1
ATOM 3593 C CA . LYS A 1 463 ? -39.896 -9.974 73.585 1.00 55.41 463 LYS A CA 1
ATOM 3594 C C . LYS A 1 463 ? -39.782 -9.303 74.952 1.00 55.41 463 LYS A C 1
ATOM 3596 O O . LYS A 1 463 ? -38.808 -9.540 75.657 1.00 55.41 463 LYS A O 1
ATOM 3601 N N . ALA A 1 464 ? -40.862 -8.576 75.252 1.00 58.47 464 ALA A N 1
ATOM 3602 C CA . ALA A 1 464 ? -41.425 -8.179 76.547 1.00 58.47 464 ALA A CA 1
ATOM 3603 C C . ALA A 1 464 ? -40.607 -7.236 77.440 1.00 58.47 464 ALA A C 1
ATOM 3605 O O . ALA A 1 464 ? -39.580 -7.665 78.007 1.00 58.47 464 ALA A O 1
#

InterPro domains:
  IPR000990 Innexin [PF00876] (75-345)
  IPR000990 Innexin [PTHR11893] (75-345)

Sequence (464 aa):
MWPFRQSLGVDHVDRCNTWAVLFLLLLALITWLLPLSPVSLSQAMAPGYTAKSEPIMSQAEPAQKVRRPTRYVANCWCPAQFTAAHVAYTHGVCEGAFNFILNGGNASEAPAKLFTIRQPGAPEPAPFGPDMVESENWERAIEEEKAAQQKRQRQQEQKLQQQRERAQELNDKAAYFFLVTTPLSIFLMAVCLAIPRLVWNLLSCLVSGINVDQTLVSAKEGSKLDHDSRQQLHAELAKAAREASRASPWRTSTLYFLLKLLMCVAVVAEAIVVHNSFLPQARGLKQDLQENKFNLTGPSSVDTDNTVADTSKATQNSTASMVLFCGYKMRILQAVQNYEMQCVFSPVIDPAPAQPTPTVASLPSAKMDTPPQESASFQVYMYESVYLIILTTLVALAVSNVASLLVWLVKLTCRPCQDSNLPLDTFFLLQMARENAGLDFASVLSKTEAKQDSPLPEDMEMKA